Protein 7P70 (pdb70)

CATH classification: 2.30.42.10 (+4 more: 1.10.220.10, 1.10.220.10, 1.10.220.10)

Structure (mmCIF, N/CA/C/O backbone):
data_7P70
#
_entry.id   7P70
#
_cell.length_a   54.800
_cell.length_b   60.580
_cell.length_c   140.640
_cell.angle_alpha   90.000
_cell.angle_beta   90.000
_cell.angle_gamma   90.000
#
_symmetry.space_group_name_H-M   'P 21 21 21'
#
loop_
_entity.id
_entity.type
_entity.pdbx_description
1 polymer 'Protein E6'
2 polymer 'Beta-1-syntrophin,Annexin A2'
3 non-polymer 'CALCIUM ION'
4 non-polymer GLYCEROL
5 water water
#
loop_
_atom_site.group_PDB
_atom_site.id
_atom_site.type_symbol
_atom_site.label_atom_id
_atom_site.label_alt_id
_atom_site.label_comp_id
_atom_site.label_asym_id
_atom_site.label_entity_id
_atom_site.label_seq_id
_atom_site.pdbx_PDB_ins_code
_atom_site.Cartn_x
_atom_site.Cartn_y
_atom_site.Cartn_z
_atom_site.occupancy
_atom_site.B_iso_or_equiv
_atom_site.auth_seq_id
_atom_site.auth_comp_id
_atom_site.auth_asym_id
_atom_site.auth_atom_id
_atom_site.pdbx_PDB_model_num
ATOM 1 N N . THR A 1 7 ? 8.200 -10.507 -12.625 1.00 106.91 143 THR C N 1
ATOM 2 C CA . THR A 1 7 ? 8.385 -10.300 -11.194 1.00 107.17 143 THR C CA 1
ATOM 3 C C . THR A 1 7 ? 7.286 -10.983 -10.381 1.00 103.67 143 THR C C 1
ATOM 4 O O . THR A 1 7 ? 6.151 -10.506 -10.335 1.00 105.27 143 THR C O 1
ATOM 8 N N . ARG A 1 8 ? 7.624 -12.106 -9.747 1.00 94.52 144 ARG C N 1
ATOM 9 C CA . ARG A 1 8 ? 6.732 -12.756 -8.785 1.00 79.65 144 ARG C CA 1
ATOM 10 C C . ARG A 1 8 ? 6.834 -12.132 -7.399 1.00 71.40 144 ARG C C 1
ATOM 11 O O . ARG A 1 8 ? 6.867 -12.838 -6.388 1.00 65.44 144 ARG C O 1
ATOM 13 N N . ARG A 1 9 ? 6.882 -10.804 -7.339 1.00 68.15 145 ARG C N 1
ATOM 14 C CA . ARG A 1 9 ? 7.168 -10.087 -6.104 1.00 60.21 145 ARG C CA 1
ATOM 15 C C . ARG A 1 9 ? 5.960 -10.121 -5.175 1.00 57.83 145 ARG C C 1
ATOM 16 O O . ARG A 1 9 ? 4.877 -9.648 -5.535 1.00 61.59 145 ARG C O 1
ATOM 24 N N . GLU A 1 10 ? 6.153 -10.674 -3.982 1.00 59.74 146 GLU C N 1
ATOM 25 C CA . GLU A 1 10 ? 5.150 -10.676 -2.929 1.00 57.56 146 GLU C CA 1
ATOM 26 C C . GLU A 1 10 ? 5.568 -9.729 -1.814 1.00 52.76 146 GLU C C 1
ATOM 27 O O . GLU A 1 10 ? 6.758 -9.516 -1.569 1.00 57.75 146 GLU C O 1
ATOM 33 N N . THR A 1 11 ? 4.574 -9.166 -1.135 1.00 46.34 147 THR C N 1
ATOM 34 C CA . THR A 1 11 ? 4.810 -8.337 0.039 1.00 42.92 147 THR C CA 1
ATOM 35 C C . THR A 1 11 ? 3.717 -8.626 1.053 1.00 44.99 147 THR C C 1
ATOM 36 O O . THR A 1 11 ? 2.533 -8.649 0.703 1.00 48.46 147 THR C O 1
ATOM 40 N N . GLU A 1 12 ? 4.117 -8.867 2.298 1.00 44.90 148 GLU C N 1
ATOM 41 C CA . GLU A 1 12 ? 3.159 -9.090 3.368 1.00 45.85 148 GLU C CA 1
ATOM 42 C C . GLU A 1 12 ? 2.628 -7.760 3.884 1.00 45.58 148 GLU C C 1
ATOM 43 O O . GLU A 1 12 ? 3.387 -6.807 4.080 1.00 47.06 148 GLU C O 1
ATOM 49 N N . VAL A 1 13 ? 1.316 -7.701 4.098 1.00 49.85 149 VAL C N 1
ATOM 50 C CA . VAL A 1 13 ? 0.662 -6.514 4.639 1.00 53.46 149 VAL C CA 1
ATOM 51 C C . VAL A 1 13 ? -0.440 -6.921 5.612 1.00 63.57 149 VAL C C 1
ATOM 52 O O . VAL A 1 13 ? -1.012 -6.085 6.316 1.00 67.76 149 VAL C O 1
ATOM 57 N N . GLN B 2 8 ? -18.021 -9.344 -9.849 1.00 88.56 109 GLN A N 1
ATOM 58 C CA . GLN B 2 8 ? -18.903 -8.847 -8.798 1.00 89.69 109 GLN A CA 1
ATOM 59 C C . GLN B 2 8 ? -18.124 -8.127 -7.699 1.00 89.15 109 GLN A C 1
ATOM 60 O O . GLN B 2 8 ? -17.541 -8.766 -6.820 1.00 85.44 109 GLN A O 1
ATOM 66 N N . LYS B 2 9 ? -18.119 -6.796 -7.753 1.00 90.97 110 LYS A N 1
ATOM 67 C CA . LYS B 2 9 ? -17.488 -6.008 -6.703 1.00 88.17 110 LYS A CA 1
ATOM 68 C C . LYS B 2 9 ? -18.199 -6.239 -5.375 1.00 89.37 110 LYS A C 1
ATOM 69 O O . LYS B 2 9 ? -19.428 -6.161 -5.292 1.00 94.77 110 LYS A O 1
ATOM 75 N N . ARG B 2 10 ? -17.420 -6.524 -4.334 1.00 83.26 111 ARG A N 1
ATOM 76 C CA . ARG B 2 10 ? -17.965 -6.759 -3.006 1.00 83.40 111 ARG A CA 1
ATOM 77 C C . ARG B 2 10 ? -17.070 -6.092 -1.971 1.00 81.16 111 ARG A C 1
ATOM 78 O O . ARG B 2 10 ? -15.884 -5.852 -2.207 1.00 79.15 111 ARG A O 1
ATOM 86 N N . GLY B 2 11 ? -17.658 -5.791 -0.816 1.00 77.46 112 GLY A N 1
ATOM 87 C CA . GLY B 2 11 ? -16.967 -5.103 0.259 1.00 74.10 112 GLY A CA 1
ATOM 88 C C . GLY B 2 11 ? -16.723 -6.045 1.438 1.00 71.34 112 GLY A C 1
ATOM 89 O O . GLY B 2 11 ? -17.622 -6.778 1.849 1.00 75.27 112 GLY A O 1
ATOM 90 N N . VAL B 2 12 ? -15.499 -6.002 1.952 1.00 63.39 113 VAL A N 1
ATOM 91 C CA . VAL B 2 12 ? -15.085 -6.838 3.073 1.00 59.95 113 VAL A CA 1
ATOM 92 C C . VAL B 2 12 ? -14.419 -5.950 4.114 1.00 58.65 113 VAL A C 1
ATOM 93 O O . VAL B 2 12 ? -13.516 -5.172 3.786 1.00 59.23 113 VAL A O 1
ATOM 97 N N . LYS B 2 13 ? -14.859 -6.069 5.363 1.00 54.80 114 LYS A N 1
ATOM 98 C CA . LYS B 2 13 ? -14.282 -5.322 6.472 1.00 55.62 114 LYS A CA 1
ATOM 99 C C . LYS B 2 13 ? -13.331 -6.234 7.237 1.00 55.16 114 LYS A C 1
ATOM 100 O O . LYS B 2 13 ? -13.734 -7.301 7.712 1.00 55.59 114 LYS A O 1
ATOM 106 N N . VAL B 2 14 ? -12.074 -5.814 7.344 1.00 54.66 115 VAL A N 1
ATOM 107 C CA . VAL B 2 14 ? -11.034 -6.570 8.027 1.00 49.64 115 VAL A CA 1
ATOM 108 C C . VAL B 2 14 ? -10.503 -5.725 9.175 1.00 46.66 115 VAL A C 1
ATOM 109 O O . VAL B 2 14 ? -10.270 -4.522 9.015 1.00 50.03 115 VAL A O 1
ATOM 113 N N . LEU B 2 15 ? -10.320 -6.354 10.333 1.00 48.41 116 LEU A N 1
ATOM 114 C CA . LEU B 2 15 ? -9.762 -5.695 11.509 1.00 44.74 116 LEU A CA 1
ATOM 115 C C . LEU B 2 15 ? -8.308 -6.133 11.657 1.00 45.77 116 LEU A C 1
ATOM 116 O O . LEU B 2 15 ? -8.034 -7.300 11.954 1.00 52.05 116 LEU A O 1
ATOM 121 N N . LYS B 2 16 ? -7.381 -5.200 11.441 1.00 47.97 117 LYS A N 1
ATOM 122 C CA . LYS B 2 16 ? -5.961 -5.513 11.544 1.00 42.51 117 LYS A CA 1
ATOM 123 C C . LYS B 2 16 ? -5.601 -5.985 12.947 1.00 45.08 117 LYS A C 1
ATOM 124 O O . LYS B 2 16 ? -6.128 -5.486 13.946 1.00 42.12 117 LYS A O 1
ATOM 130 N N . GLN B 2 17 ? -4.690 -6.949 13.013 1.00 50.97 118 GLN A N 1
ATOM 131 C CA . GLN B 2 17 ? -4.103 -7.417 14.258 1.00 47.26 118 GLN A CA 1
ATOM 132 C C . GLN B 2 17 ? -2.619 -7.074 14.262 1.00 52.54 118 GLN A C 1
ATOM 133 O O . GLN B 2 17 ? -1.987 -6.987 13.206 1.00 45.91 118 GLN A O 1
ATOM 139 N N . GLU B 2 18 ? -2.061 -6.870 15.458 1.00 52.73 119 GLU A N 1
ATOM 140 C CA . GLU B 2 18 ? -0.676 -6.419 15.535 1.00 55.69 119 GLU A CA 1
ATOM 141 C C . GLU B 2 18 ? 0.309 -7.472 15.045 1.00 60.82 119 GLU A C 1
ATOM 142 O O . GLU B 2 18 ? 1.474 -7.140 14.798 1.00 65.16 119 GLU A O 1
ATOM 148 N N . LEU B 2 19 ? -0.126 -8.718 14.884 1.00 61.28 120 LEU A N 1
ATOM 149 C CA . LEU B 2 19 ? 0.701 -9.779 14.322 1.00 58.54 120 LEU A CA 1
ATOM 150 C C . LEU B 2 19 ? 0.182 -10.092 12.923 1.00 61.37 120 LEU A C 1
ATOM 151 O O . LEU B 2 19 ? -0.864 -10.732 12.771 1.00 64.69 120 LEU A O 1
ATOM 156 N N . GLY B 2 20 ? 0.907 -9.630 11.904 1.00 57.33 121 GLY A N 1
ATOM 157 C CA . GLY B 2 20 ? 0.560 -9.867 10.523 1.00 48.96 121 GLY A CA 1
ATOM 158 C C . GLY B 2 20 ? -0.180 -8.730 9.846 1.00 45.47 121 GLY A C 1
ATOM 159 O O . GLY B 2 20 ? -0.192 -8.670 8.612 1.00 54.50 121 GLY A O 1
ATOM 160 N N . GLY B 2 21 ? -0.792 -7.831 10.613 1.00 48.64 122 GLY A N 1
ATOM 161 C CA . GLY B 2 21 ? -1.574 -6.756 10.032 1.00 46.91 122 GLY A CA 1
ATOM 162 C C . GLY B 2 21 ? -2.868 -7.256 9.421 1.00 45.53 122 GLY A C 1
ATOM 163 O O . GLY B 2 21 ? -3.746 -7.754 10.132 1.00 47.32 122 GLY A O 1
ATOM 164 N N . LEU B 2 22 ? -3.000 -7.127 8.099 1.00 38.95 123 LEU A N 1
ATOM 165 C CA . LEU B 2 22 ? -4.138 -7.720 7.409 1.00 45.07 123 LEU A CA 1
ATOM 166 C C . LEU B 2 22 ? -4.033 -9.236 7.328 1.00 49.50 123 LEU A C 1
ATOM 167 O O . LEU B 2 22 ? -5.048 -9.905 7.103 1.00 43.13 123 LEU A O 1
ATOM 172 N N . GLY B 2 23 ? -2.837 -9.790 7.505 1.00 51.71 124 GLY A N 1
ATOM 173 C CA . GLY B 2 23 ? -2.655 -11.222 7.383 1.00 48.73 124 GLY A CA 1
ATOM 174 C C . GLY B 2 23 ? -2.687 -11.729 5.960 1.00 50.70 124 GLY A C 1
ATOM 175 O O . GLY B 2 23 ? -3.055 -12.885 5.729 1.00 54.00 124 GLY A O 1
ATOM 176 N N . ILE B 2 24 ? -2.316 -10.891 4.992 1.00 45.36 125 ILE A N 1
ATOM 177 C CA . ILE B 2 24 ? -2.300 -11.275 3.589 1.00 51.15 125 ILE A CA 1
ATOM 178 C C . ILE B 2 24 ? -0.941 -10.937 2.991 1.00 49.35 125 ILE A C 1
ATOM 179 O O . ILE B 2 24 ? -0.128 -10.230 3.586 1.00 51.29 125 ILE A O 1
ATOM 184 N N . SER B 2 25 ? -0.710 -11.467 1.796 1.00 46.99 126 SER A N 1
ATOM 185 C CA . SER B 2 25 ? 0.351 -11.022 0.910 1.00 53.03 126 SER A CA 1
ATOM 186 C C . SER B 2 25 ? -0.281 -10.618 -0.413 1.00 52.05 126 SER A C 1
ATOM 187 O O . SER B 2 25 ? -1.325 -11.148 -0.798 1.00 47.73 126 SER A O 1
ATOM 190 N N . ILE B 2 26 ? 0.347 -9.674 -1.109 1.00 47.23 127 ILE A N 1
ATOM 191 C CA . ILE B 2 26 ? -0.178 -9.172 -2.372 1.00 52.72 127 ILE A CA 1
ATOM 192 C C . ILE B 2 26 ? 0.864 -9.350 -3.467 1.00 51.86 127 ILE A C 1
ATOM 193 O O . ILE B 2 26 ? 2.071 -9.390 -3.206 1.00 57.06 127 ILE A O 1
ATOM 198 N N . LYS B 2 27 ? 0.383 -9.446 -4.708 1.00 56.40 128 LYS A N 1
ATOM 199 C CA . LYS B 2 27 ? 1.246 -9.525 -5.877 1.00 62.62 128 LYS A CA 1
ATOM 200 C C . LYS B 2 27 ? 0.887 -8.437 -6.871 1.00 66.89 128 LYS A C 1
ATOM 201 O O . LYS B 2 27 ? -0.219 -7.898 -6.871 1.00 64.40 128 LYS A O 1
ATOM 207 N N . GLY B 2 28 ? 1.860 -8.110 -7.710 1.00 66.42 129 GLY A N 1
ATOM 208 C CA . GLY B 2 28 ? 1.597 -7.301 -8.885 1.00 65.41 129 GLY A CA 1
ATOM 209 C C . GLY B 2 28 ? 1.832 -5.806 -8.780 1.00 67.98 129 GLY A C 1
ATOM 210 O O . GLY B 2 28 ? 2.763 -5.357 -8.118 1.00 71.84 129 GLY A O 1
ATOM 211 N N . GLY B 2 29 ? 0.988 -5.043 -9.455 1.00 67.64 130 GLY A N 1
ATOM 212 C CA . GLY B 2 29 ? 1.083 -3.615 -9.683 1.00 69.53 130 GLY A CA 1
ATOM 213 C C . GLY B 2 29 ? 1.090 -3.298 -11.170 1.00 75.48 130 GLY A C 1
ATOM 214 O O . GLY B 2 29 ? 1.194 -4.176 -12.030 1.00 79.03 130 GLY A O 1
ATOM 215 N N . LYS B 2 30 ? 0.980 -2.003 -11.477 1.00 80.00 131 LYS A N 1
ATOM 216 C CA . LYS B 2 30 ? 0.956 -1.617 -12.881 1.00 84.99 131 LYS A CA 1
ATOM 217 C C . LYS B 2 30 ? 2.306 -1.851 -13.547 1.00 83.23 131 LYS A C 1
ATOM 218 O O . LYS B 2 30 ? 2.359 -2.087 -14.759 1.00 83.59 131 LYS A O 1
ATOM 224 N N . GLU B 2 31 ? 3.403 -1.806 -12.783 1.00 80.83 132 GLU A N 1
ATOM 225 C CA . GLU B 2 31 ? 4.713 -2.089 -13.359 1.00 87.61 132 GLU A CA 1
ATOM 226 C C . GLU B 2 31 ? 4.883 -3.560 -13.710 1.00 86.03 132 GLU A C 1
ATOM 227 O O . GLU B 2 31 ? 5.831 -3.906 -14.422 1.00 82.72 132 GLU A O 1
ATOM 233 N N . ASN B 2 32 ? 4.001 -4.426 -13.217 1.00 89.71 133 ASN A N 1
ATOM 234 C CA . ASN B 2 32 ? 3.921 -5.813 -13.652 1.00 91.39 133 ASN A CA 1
ATOM 235 C C . ASN B 2 32 ? 2.723 -6.049 -14.560 1.00 92.67 133 ASN A C 1
ATOM 236 O O . ASN B 2 32 ? 2.391 -7.205 -14.847 1.00 90.99 133 ASN A O 1
ATOM 241 N N . LYS B 2 33 ? 2.068 -4.976 -15.011 1.00 93.94 134 LYS A N 1
ATOM 242 C CA . LYS B 2 33 ? 0.881 -5.054 -15.865 1.00 89.79 134 LYS A CA 1
ATOM 243 C C . LYS B 2 33 ? -0.166 -5.996 -15.272 1.00 87.19 134 LYS A C 1
ATOM 244 O O . LYS B 2 33 ? -0.783 -6.802 -15.972 1.00 83.61 134 LYS A O 1
ATOM 250 N N A MET B 2 34 ? -0.369 -5.885 -13.966 0.45 82.49 135 MET A N 1
ATOM 251 N N B MET B 2 34 ? -0.370 -5.884 -13.967 0.55 82.17 135 MET A N 1
ATOM 252 C CA A MET B 2 34 ? -1.305 -6.701 -13.212 0.45 82.02 135 MET A CA 1
ATOM 253 C CA B MET B 2 34 ? -1.305 -6.698 -13.209 0.55 82.07 135 MET A CA 1
ATOM 254 C C A MET B 2 34 ? -2.097 -5.824 -12.255 0.45 75.63 135 MET A C 1
ATOM 255 C C B MET B 2 34 ? -2.099 -5.820 -12.257 0.55 75.74 135 MET A C 1
ATOM 256 O O A MET B 2 34 ? -1.633 -4.749 -11.855 0.45 69.49 135 MET A O 1
ATOM 257 O O B MET B 2 34 ? -1.638 -4.745 -11.857 0.55 68.35 135 MET A O 1
ATOM 266 N N . PRO B 2 35 ? -3.293 -6.250 -11.868 1.00 76.77 136 PRO A N 1
ATOM 267 C CA . PRO B 2 35 ? -4.032 -5.551 -10.811 1.00 77.43 136 PRO A CA 1
ATOM 268 C C . PRO B 2 35 ? -3.571 -6.038 -9.441 1.00 81.43 136 PRO A C 1
ATOM 269 O O . PRO B 2 35 ? -2.999 -7.116 -9.311 1.00 99.19 136 PRO A O 1
ATOM 273 N N . ILE B 2 36 ? -3.784 -5.215 -8.412 1.00 69.13 137 ILE A N 1
ATOM 274 C CA . ILE B 2 36 ? -3.286 -5.591 -7.088 1.00 59.78 137 ILE A CA 1
ATOM 275 C C . ILE B 2 36 ? -4.035 -6.834 -6.619 1.00 60.53 137 ILE A C 1
ATOM 276 O O . ILE B 2 36 ? -5.260 -6.813 -6.452 1.00 70.14 137 ILE A O 1
ATOM 281 N N . LEU B 2 37 ? -3.303 -7.928 -6.416 1.00 54.33 138 LEU A N 1
ATOM 282 C CA . LEU B 2 37 ? -3.902 -9.244 -6.234 1.00 54.73 138 LEU A CA 1
ATOM 283 C C . LEU B 2 37 ? -3.464 -9.867 -4.919 1.00 56.70 138 LEU A C 1
ATOM 284 O O . LEU B 2 37 ? -2.272 -9.873 -4.595 1.00 56.15 138 LEU A O 1
ATOM 289 N N . ILE B 2 38 ? -4.430 -10.414 -4.182 1.00 54.60 139 ILE A N 1
ATOM 290 C CA . ILE B 2 38 ? -4.135 -11.165 -2.966 1.00 58.90 139 ILE A CA 1
ATOM 291 C C . ILE B 2 38 ? -3.474 -12.482 -3.350 1.00 62.01 139 ILE A C 1
ATOM 292 O O . ILE B 2 38 ? -4.072 -13.316 -4.041 1.00 66.16 139 ILE A O 1
ATOM 297 N N . SER B 2 39 ? -2.237 -12.681 -2.898 1.00 62.03 140 SER A N 1
ATOM 298 C CA . SER B 2 39 ? -1.493 -13.897 -3.204 1.00 57.88 140 SER A CA 1
ATOM 299 C C . SER B 2 39 ? -1.583 -14.944 -2.104 1.00 59.86 140 SER A C 1
ATOM 300 O O . SER B 2 39 ? -1.678 -16.137 -2.401 1.00 71.41 140 SER A O 1
ATOM 303 N N . LYS B 2 40 ? -1.543 -14.532 -0.840 1.00 61.05 141 LYS A N 1
ATOM 304 C CA . LYS B 2 40 ? -1.640 -15.455 0.279 1.00 61.34 141 LYS A CA 1
ATOM 305 C C . LYS B 2 40 ? -2.610 -14.908 1.314 1.00 63.88 141 LYS A C 1
ATOM 306 O O . LYS B 2 40 ? -2.790 -13.694 1.443 1.00 57.97 141 LYS A O 1
ATOM 312 N N . ILE B 2 41 ? -3.243 -15.824 2.042 1.00 66.22 142 ILE A N 1
ATOM 313 C CA . ILE B 2 41 ? -4.103 -15.499 3.175 1.00 59.40 142 ILE A CA 1
ATOM 314 C C . ILE B 2 41 ? -3.639 -16.393 4.317 1.00 62.44 142 ILE A C 1
ATOM 315 O O . ILE B 2 41 ? -3.929 -17.594 4.332 1.00 62.25 142 ILE A O 1
ATOM 320 N N . PHE B 2 42 ? -2.914 -15.816 5.271 1.00 66.17 143 PHE A N 1
ATOM 321 C CA . PHE B 2 42 ? -2.279 -16.607 6.316 1.00 73.37 143 PHE A CA 1
ATOM 322 C C . PHE B 2 42 ? -3.321 -17.214 7.248 1.00 80.87 143 PHE A C 1
ATOM 323 O O . PHE B 2 42 ? -4.244 -16.528 7.700 1.00 78.76 143 PHE A O 1
ATOM 331 N N . LYS B 2 43 ? -3.162 -18.505 7.536 1.00 83.33 144 LYS A N 1
ATOM 332 C CA . LYS B 2 43 ? -4.100 -19.211 8.398 1.00 84.08 144 LYS A CA 1
ATOM 333 C C . LYS B 2 43 ? -4.061 -18.648 9.813 1.00 84.53 144 LYS A C 1
ATOM 334 O O . LYS B 2 43 ? -2.998 -18.566 10.436 1.00 101.34 144 LYS A O 1
ATOM 340 N N . GLY B 2 44 ? -5.229 -18.259 10.317 1.00 76.05 145 GLY A N 1
ATOM 341 C CA . GLY B 2 44 ? -5.360 -17.782 11.677 1.00 71.83 145 GLY A CA 1
ATOM 342 C C . GLY B 2 44 ? -5.130 -16.303 11.881 1.00 72.03 145 GLY A C 1
ATOM 343 O O . GLY B 2 44 ? -5.037 -15.864 13.034 1.00 71.56 145 GLY A O 1
ATOM 344 N N . LEU B 2 45 ? -5.037 -15.519 10.813 1.00 67.38 146 LEU A N 1
ATOM 345 C CA . LEU B 2 45 ? -4.799 -14.090 10.923 1.00 66.47 146 LEU A CA 1
ATOM 346 C C . LEU B 2 45 ? -6.070 -13.317 10.570 1.00 69.47 146 LEU A C 1
ATOM 347 O O . LEU B 2 45 ? -7.155 -13.895 10.431 1.00 73.20 146 LEU A O 1
ATOM 352 N N . ALA B 2 46 ? -5.926 -11.998 10.418 1.00 61.24 147 ALA A N 1
ATOM 353 C CA . ALA B 2 46 ? -7.085 -11.113 10.333 1.00 62.58 147 ALA A CA 1
ATOM 354 C C . ALA B 2 46 ? -7.974 -11.461 9.144 1.00 62.94 147 ALA A C 1
ATOM 355 O O . ALA B 2 46 ? -9.172 -11.719 9.303 1.00 63.08 147 ALA A O 1
ATOM 357 N N . ALA B 2 47 ? -7.404 -11.467 7.937 1.00 57.55 148 ALA A N 1
ATOM 358 C CA . ALA B 2 47 ? -8.218 -11.704 6.749 1.00 60.95 148 ALA A CA 1
ATOM 359 C C . ALA B 2 47 ? -8.761 -13.126 6.704 1.00 66.14 148 ALA A C 1
ATOM 360 O O . ALA B 2 47 ? -9.802 -13.368 6.084 1.00 62.28 148 ALA A O 1
ATOM 362 N N . ASP B 2 48 ? -8.072 -14.074 7.343 1.00 73.81 149 ASP A N 1
ATOM 363 C CA . ASP B 2 48 ? -8.572 -15.444 7.381 1.00 71.68 149 ASP A CA 1
ATOM 364 C C . ASP B 2 48 ? -9.871 -15.531 8.172 1.00 74.58 149 ASP A C 1
ATOM 365 O O . ASP B 2 48 ? -10.820 -16.203 7.752 1.00 79.63 149 ASP A O 1
ATOM 370 N N . GLN B 2 49 ? -9.937 -14.841 9.313 1.00 68.48 150 GLN A N 1
ATOM 371 C CA . GLN B 2 49 ? -11.106 -14.938 10.178 1.00 74.53 150 GLN A CA 1
ATOM 372 C C . GLN B 2 49 ? -12.344 -14.291 9.570 1.00 73.31 150 GLN A C 1
ATOM 373 O O . GLN B 2 49 ? -13.458 -14.586 10.014 1.00 84.14 150 GLN A O 1
ATOM 379 N N . THR B 2 50 ? -12.182 -13.423 8.569 1.00 64.89 151 THR A N 1
ATOM 380 C CA . THR B 2 50 ? -13.353 -12.864 7.904 1.00 67.53 151 THR A CA 1
ATOM 381 C C . THR B 2 50 ? -14.063 -13.911 7.060 1.00 75.14 151 THR A C 1
ATOM 382 O O . THR B 2 50 ? -15.289 -13.854 6.908 1.00 76.22 151 THR A O 1
ATOM 386 N N . GLN B 2 51 ? -13.312 -14.865 6.506 1.00 80.25 152 GLN A N 1
ATOM 387 C CA . GLN B 2 51 ? -13.851 -15.898 5.622 1.00 84.33 152 GLN A CA 1
ATOM 388 C C . GLN B 2 51 ? -14.579 -15.289 4.426 1.00 86.98 152 GLN A C 1
ATOM 389 O O . GLN B 2 51 ? -15.496 -15.895 3.868 1.00 95.14 152 GLN A O 1
ATOM 395 N N . ALA B 2 52 ? -14.171 -14.084 4.025 1.00 79.95 153 ALA A N 1
ATOM 396 C CA . ALA B 2 52 ? -14.806 -13.371 2.928 1.00 78.46 153 ALA A CA 1
ATOM 397 C C . ALA B 2 52 ? -13.867 -13.063 1.773 1.00 68.66 153 ALA A C 1
ATOM 398 O O . ALA B 2 52 ? -14.337 -12.614 0.722 1.00 74.67 153 ALA A O 1
ATOM 400 N N . LEU B 2 53 ? -12.569 -13.285 1.932 1.00 64.26 154 LEU A N 1
ATOM 401 C CA . LEU B 2 53 ? -11.585 -12.995 0.903 1.00 66.22 154 LEU A CA 1
ATOM 402 C C . LEU B 2 53 ? -10.980 -14.296 0.397 1.00 75.21 154 LEU A C 1
ATOM 403 O O . LEU B 2 53 ? -10.779 -15.240 1.167 1.00 78.71 154 LEU A O 1
ATOM 408 N N . TYR B 2 54 ? -10.700 -14.343 -0.901 1.00 77.72 155 TYR A N 1
ATOM 409 C CA . TYR B 2 54 ? -10.112 -15.515 -1.526 1.00 87.37 155 TYR A CA 1
ATOM 410 C C . TYR B 2 54 ? -8.852 -15.109 -2.275 1.00 83.28 155 TYR A C 1
ATOM 411 O O . TYR B 2 54 ? -8.760 -14.001 -2.811 1.00 82.33 155 TYR A O 1
ATOM 420 N N . VAL B 2 55 ? -7.874 -16.017 -2.294 1.00 74.44 156 VAL A N 1
ATOM 421 C CA . VAL B 2 55 ? -6.679 -15.801 -3.098 1.00 70.53 156 VAL A CA 1
ATOM 422 C C . VAL B 2 55 ? -7.082 -15.608 -4.552 1.00 73.47 156 VAL A C 1
ATOM 423 O O . VAL B 2 55 ? -7.918 -16.344 -5.091 1.00 83.00 156 VAL A O 1
ATOM 427 N N . GLY B 2 56 ? -6.487 -14.609 -5.196 1.00 66.71 157 GLY A N 1
ATOM 428 C CA . GLY B 2 56 ? -6.887 -14.213 -6.526 1.00 70.01 157 GLY A CA 1
ATOM 429 C C . GLY B 2 56 ? -7.823 -13.028 -6.567 1.00 73.69 157 GLY A C 1
ATOM 430 O O . GLY B 2 56 ? -8.228 -12.617 -7.663 1.00 73.84 157 GLY A O 1
ATOM 431 N N . ASP B 2 57 ? -8.185 -12.474 -5.412 1.00 65.48 158 ASP A N 1
ATOM 432 C CA . ASP B 2 57 ? -9.000 -11.269 -5.376 1.00 67.12 158 ASP A CA 1
ATOM 433 C C . ASP B 2 57 ? -8.173 -10.056 -5.773 1.00 68.35 158 ASP A C 1
ATOM 434 O O . ASP B 2 57 ? -7.004 -9.929 -5.402 1.00 68.97 158 ASP A O 1
ATOM 439 N N . ALA B 2 58 ? -8.794 -9.157 -6.523 1.00 69.00 159 ALA A N 1
ATOM 440 C CA . ALA B 2 58 ? -8.181 -7.893 -6.897 1.00 63.68 159 ALA A CA 1
ATOM 441 C C . ALA B 2 58 ? -8.663 -6.819 -5.930 1.00 60.16 159 ALA A C 1
ATOM 442 O O . ALA B 2 58 ? -9.872 -6.599 -5.795 1.00 62.82 159 ALA A O 1
ATOM 444 N N . ILE B 2 59 ? -7.726 -6.165 -5.250 1.00 48.48 160 ILE A N 1
ATOM 445 C CA . ILE B 2 59 ? -8.069 -5.088 -4.328 1.00 51.90 160 ILE A CA 1
ATOM 446 C C . ILE B 2 59 ? -8.199 -3.804 -5.142 1.00 54.57 160 ILE A C 1
ATOM 447 O O . ILE B 2 59 ? -7.219 -3.310 -5.702 1.00 59.78 160 ILE A O 1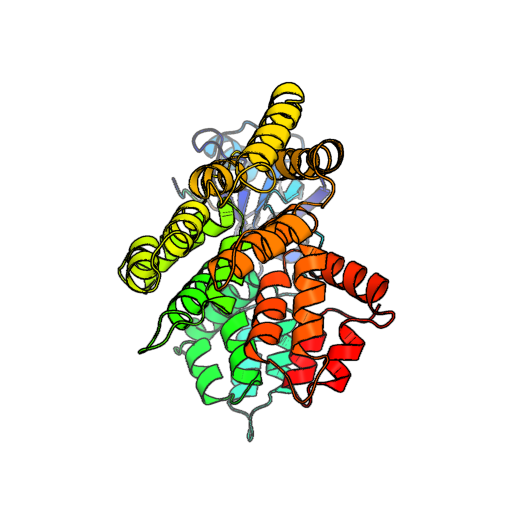
ATOM 452 N N . LEU B 2 60 ? -9.412 -3.264 -5.211 1.00 54.26 161 LEU A N 1
ATOM 453 C CA . LEU B 2 60 ? -9.665 -2.068 -6.003 1.00 51.67 161 LEU A CA 1
ATOM 454 C C . LEU B 2 60 ? -9.542 -0.786 -5.192 1.00 63.44 161 LEU A C 1
ATOM 455 O O . LEU B 2 60 ? -9.165 0.252 -5.748 1.00 56.36 161 LEU A O 1
ATOM 460 N N . SER B 2 61 ? -9.845 -0.832 -3.895 1.00 58.00 162 SER A N 1
ATOM 461 C CA . SER B 2 61 ? -9.738 0.346 -3.048 1.00 62.39 162 SER A CA 1
ATOM 462 C C . SER B 2 61 ? -9.545 -0.083 -1.600 1.00 62.52 162 SER A C 1
ATOM 463 O O . SER B 2 61 ? -9.905 -1.195 -1.203 1.00 63.11 162 SER A O 1
ATOM 466 N N . VAL B 2 62 ? -8.960 0.819 -0.816 1.00 61.15 163 VAL A N 1
ATOM 467 C CA . VAL B 2 62 ? -8.727 0.617 0.611 1.00 55.35 163 VAL A CA 1
ATOM 468 C C . VAL B 2 62 ? -9.194 1.878 1.321 1.00 59.09 163 VAL A C 1
ATOM 469 O O . VAL B 2 62 ? -8.532 2.921 1.238 1.00 66.48 163 VAL A O 1
ATOM 473 N N . ASN B 2 63 ? -10.327 1.787 2.018 1.00 60.67 164 ASN A N 1
ATOM 474 C CA . ASN B 2 63 ? -10.919 2.932 2.710 1.00 60.04 164 ASN A CA 1
ATOM 475 C C . ASN B 2 63 ? -11.074 4.124 1.765 1.00 61.86 164 ASN A C 1
ATOM 476 O O . ASN B 2 63 ? -10.780 5.269 2.117 1.00 62.17 164 ASN A O 1
ATOM 481 N N . GLY B 2 64 ? -11.529 3.846 0.540 1.00 61.82 165 GLY A N 1
ATOM 482 C CA . GLY B 2 64 ? -11.776 4.870 -0.452 1.00 64.00 165 GLY A CA 1
ATOM 483 C C . GLY B 2 64 ? -10.609 5.181 -1.370 1.00 67.17 165 GLY A C 1
ATOM 484 O O . GLY B 2 64 ? -10.812 5.813 -2.413 1.00 73.13 165 GLY A O 1
ATOM 485 N N . ALA B 2 65 ? -9.397 4.758 -1.015 1.00 65.15 166 ALA A N 1
ATOM 486 C CA . ALA B 2 65 ? -8.209 5.034 -1.818 1.00 66.11 166 ALA A CA 1
ATOM 487 C C . ALA B 2 65 ? -8.151 4.045 -2.977 1.00 70.78 166 ALA A C 1
ATOM 488 O O . ALA B 2 65 ? -7.928 2.849 -2.768 1.00 65.88 166 ALA A O 1
ATOM 490 N N . ASP B 2 66 ? -8.336 4.545 -4.196 1.00 71.80 167 ASP A N 1
ATOM 491 C CA . ASP B 2 66 ? -8.389 3.682 -5.370 1.00 70.29 167 ASP A CA 1
ATOM 492 C C . ASP B 2 66 ? -7.031 3.040 -5.639 1.00 62.47 167 ASP A C 1
ATOM 493 O O . ASP B 2 66 ? -5.987 3.693 -5.554 1.00 60.54 167 ASP A O 1
ATOM 498 N N . LEU B 2 67 ? -7.050 1.744 -5.966 1.00 57.11 168 LEU A N 1
ATOM 499 C CA . LEU B 2 67 ? -5.832 0.991 -6.247 1.00 57.45 168 LEU A CA 1
ATOM 500 C C . LEU B 2 67 ? -5.820 0.368 -7.639 1.00 63.97 168 LEU A C 1
ATOM 501 O O . LEU B 2 67 ? -4.949 -0.465 -7.921 1.00 64.25 168 LEU A O 1
ATOM 506 N N . ARG B 2 68 ? -6.753 0.748 -8.517 1.00 64.69 169 ARG A N 1
ATOM 507 C CA . ARG B 2 68 ? -6.873 0.075 -9.809 1.00 70.89 169 ARG A CA 1
ATOM 508 C C . ARG B 2 68 ? -5.643 0.302 -10.680 1.00 75.09 169 ARG A C 1
ATOM 509 O O . ARG B 2 68 ? -5.214 -0.603 -11.406 1.00 80.85 169 ARG A O 1
ATOM 517 N N . ASP B 2 69 ? -5.064 1.500 -10.629 1.00 74.53 170 ASP A N 1
ATOM 518 C CA . ASP B 2 69 ? -3.856 1.821 -11.378 1.00 82.25 170 ASP A CA 1
ATOM 519 C C . ASP B 2 69 ? -2.675 2.090 -10.452 1.00 77.30 170 ASP A C 1
ATOM 520 O O . ASP B 2 69 ? -1.805 2.907 -10.762 1.00 79.97 170 ASP A O 1
ATOM 525 N N . ALA B 2 70 ? -2.635 1.409 -9.311 1.00 67.14 171 ALA A N 1
ATOM 526 C CA . ALA B 2 70 ? -1.560 1.583 -8.349 1.00 58.80 171 ALA A CA 1
ATOM 527 C C . ALA B 2 70 ? -0.432 0.601 -8.633 1.00 61.03 171 ALA A C 1
ATOM 528 O O . ALA B 2 70 ? -0.668 -0.531 -9.064 1.00 58.16 171 ALA A O 1
ATOM 530 N N . THR B 2 71 ? 0.797 1.049 -8.397 1.00 58.15 172 THR A N 1
ATOM 531 C CA . THR B 2 71 ? 1.941 0.156 -8.454 1.00 61.60 172 THR A CA 1
ATOM 532 C C . THR B 2 71 ? 1.948 -0.749 -7.224 1.00 60.07 172 THR A C 1
ATOM 533 O O . THR B 2 71 ? 1.085 -0.661 -6.343 1.00 47.04 172 THR A O 1
ATOM 537 N N . HIS B 2 72 ? 2.944 -1.634 -7.161 1.00 49.96 173 HIS A N 1
ATOM 538 C CA . HIS B 2 72 ? 3.085 -2.490 -5.989 1.00 57.69 173 HIS A CA 1
ATOM 539 C C . HIS B 2 72 ? 3.345 -1.659 -4.739 1.00 50.90 173 HIS A C 1
ATOM 540 O O . HIS B 2 72 ? 2.640 -1.794 -3.733 1.00 49.02 173 HIS A O 1
ATOM 547 N N . ASP B 2 73 ? 4.349 -0.780 -4.793 1.00 48.14 174 ASP A N 1
ATOM 548 C CA . ASP B 2 73 ? 4.695 0.021 -3.623 1.00 50.55 174 ASP A CA 1
ATOM 549 C C . ASP B 2 73 ? 3.552 0.941 -3.224 1.00 49.22 174 ASP A C 1
ATOM 550 O O . ASP B 2 73 ? 3.304 1.148 -2.032 1.00 43.62 174 ASP A O 1
ATOM 555 N N . GLU B 2 74 ? 2.847 1.506 -4.205 1.00 53.05 175 GLU A N 1
ATOM 556 C CA . GLU B 2 74 ? 1.716 2.371 -3.888 1.00 50.20 175 GLU A CA 1
ATOM 557 C C . GLU B 2 74 ? 0.645 1.613 -3.114 1.00 46.76 175 GLU A C 1
ATOM 558 O O . GLU B 2 74 ? 0.066 2.145 -2.159 1.00 42.67 175 GLU A O 1
ATOM 564 N N . ALA B 2 75 ? 0.374 0.365 -3.505 1.00 43.56 176 ALA A N 1
ATOM 565 C CA . ALA B 2 75 ? -0.622 -0.427 -2.792 1.00 47.19 176 ALA A CA 1
ATOM 566 C C . ALA B 2 75 ? -0.123 -0.830 -1.410 1.00 46.94 176 ALA A C 1
ATOM 567 O O . ALA B 2 75 ? -0.885 -0.794 -0.436 1.00 44.47 176 ALA A O 1
ATOM 569 N N . VAL B 2 76 ? 1.150 -1.225 -1.307 1.00 39.54 177 VAL A N 1
ATOM 570 C CA . VAL B 2 76 ? 1.717 -1.596 -0.011 1.00 38.27 177 VAL A CA 1
ATOM 571 C C . VAL B 2 76 ? 1.575 -0.446 0.977 1.00 40.47 177 VAL A C 1
ATOM 572 O O . VAL B 2 76 ? 1.087 -0.624 2.100 1.00 40.55 177 VAL A O 1
ATOM 576 N N . GLN B 2 77 ? 1.991 0.754 0.568 1.00 44.16 178 GLN A N 1
ATOM 577 C CA . GLN B 2 77 ? 1.893 1.908 1.455 1.00 46.90 178 GLN A CA 1
ATOM 578 C C . GLN B 2 77 ? 0.446 2.201 1.827 1.00 45.91 178 GLN A C 1
ATOM 579 O O . GLN B 2 77 ? 0.152 2.537 2.981 1.00 45.49 178 GLN A O 1
ATOM 585 N N . ALA B 2 78 ? -0.474 2.070 0.868 1.00 38.45 179 ALA A N 1
ATOM 586 C CA . ALA B 2 78 ? -1.883 2.306 1.166 1.00 37.09 179 ALA A CA 1
ATOM 587 C C . ALA B 2 78 ? -2.430 1.250 2.118 1.00 37.02 179 ALA A C 1
ATOM 588 O O . ALA B 2 78 ? -3.223 1.562 3.013 1.00 37.58 179 ALA A O 1
ATOM 590 N N . LEU B 2 79 ? -2.009 -0.003 1.947 1.00 37.72 180 LEU A N 1
ATOM 591 C CA . LEU B 2 79 ? -2.482 -1.082 2.806 1.00 43.30 180 LEU A CA 1
ATOM 592 C C . LEU B 2 79 ? -1.851 -1.036 4.192 1.00 44.14 180 LEU A C 1
ATOM 593 O O . LEU B 2 79 ? -2.499 -1.415 5.174 1.00 43.36 180 LEU A O 1
ATOM 598 N N . LYS B 2 80 ? -0.602 -0.578 4.296 1.00 44.77 181 LYS A N 1
ATOM 599 C CA . LYS B 2 80 ? 0.054 -0.509 5.598 1.00 36.91 181 LYS A CA 1
ATOM 600 C C . LYS B 2 80 ? -0.415 0.684 6.418 1.00 33.61 181 LYS A C 1
ATOM 601 O O . LYS B 2 80 ? -0.459 0.599 7.650 1.00 41.92 181 LYS A O 1
ATOM 607 N N . ARG B 2 81 ? -0.796 1.778 5.657 1.00 36.14 182 ARG A N 1
ATOM 608 C CA . ARG B 2 81 ? -1.197 3.025 6.347 1.00 43.38 182 ARG A CA 1
ATOM 609 C C . ARG B 2 81 ? -2.585 2.875 6.970 1.00 40.38 182 ARG A C 1
ATOM 610 O O . ARG B 2 81 ? -2.783 3.427 8.056 1.00 44.22 182 ARG A O 1
ATOM 618 N N . ALA B 2 82 ? -3.462 2.109 6.402 1.00 60.18 183 ALA A N 1
ATOM 619 C CA . ALA B 2 82 ? -4.859 2.046 6.813 1.00 57.73 183 ALA A CA 1
ATOM 620 C C . ALA B 2 82 ? -4.978 1.628 8.273 1.00 61.36 183 ALA A C 1
ATOM 621 O O . ALA B 2 82 ? -4.260 0.741 8.744 1.00 68.81 183 ALA A O 1
ATOM 623 N N . GLY B 2 83 ? -5.895 2.277 8.988 1.00 57.30 184 GLY A N 1
ATOM 624 C CA . GLY B 2 83 ? -6.086 2.045 10.408 1.00 58.15 184 GLY A CA 1
ATOM 625 C C . GLY B 2 83 ? -6.563 0.647 10.750 1.00 60.91 184 GLY A C 1
ATOM 626 O O . GLY B 2 83 ? -6.583 -0.242 9.894 1.00 63.34 184 GLY A O 1
ATOM 627 N N . LYS B 2 84 ? -6.954 0.446 12.010 1.00 58.95 185 LYS A N 1
ATOM 628 C CA . LYS B 2 84 ? -7.363 -0.876 12.476 1.00 63.19 185 LYS A CA 1
ATOM 629 C C . LYS B 2 84 ? -8.464 -1.456 11.596 1.00 55.39 185 LYS A C 1
ATOM 630 O O . LYS B 2 84 ? -8.307 -2.530 11.006 1.00 58.38 185 LYS A O 1
ATOM 636 N N . GLU B 2 85 ? -9.587 -0.750 11.494 1.00 60.25 186 GLU A N 1
ATOM 637 C CA . GLU B 2 85 ? -10.685 -1.182 10.640 1.00 57.20 186 GLU A CA 1
ATOM 638 C C . GLU B 2 85 ? -10.385 -0.811 9.194 1.00 54.07 186 GLU A C 1
ATOM 639 O O . GLU B 2 85 ? -10.074 0.344 8.890 1.00 58.00 186 GLU A O 1
ATOM 645 N N . VAL B 2 86 ? -10.472 -1.795 8.306 1.00 53.71 187 VAL A N 1
ATOM 646 C CA . VAL B 2 86 ? -10.142 -1.621 6.899 1.00 56.32 187 VAL A CA 1
ATOM 647 C C . VAL B 2 86 ? -11.296 -2.153 6.065 1.00 58.13 187 VAL A C 1
ATOM 648 O O . VAL B 2 86 ? -11.742 -3.288 6.266 1.00 58.41 187 VAL A O 1
ATOM 652 N N . LEU B 2 87 ? -11.779 -1.335 5.134 1.00 51.71 188 LEU A N 1
ATOM 653 C CA . LEU B 2 87 ? -12.804 -1.746 4.185 1.00 52.01 188 LEU A CA 1
ATOM 654 C C . LEU B 2 87 ? -12.144 -1.970 2.830 1.00 53.23 188 LEU A C 1
ATOM 655 O O . LEU B 2 87 ? -11.634 -1.023 2.220 1.00 59.97 188 LEU A O 1
ATOM 660 N N . LEU B 2 88 ? -12.147 -3.217 2.371 1.00 51.50 189 LEU A N 1
ATOM 661 C CA . LEU B 2 88 ? -11.602 -3.579 1.071 1.00 60.75 189 LEU A CA 1
ATOM 662 C C . LEU B 2 88 ? -12.735 -3.763 0.073 1.00 65.10 189 LEU A C 1
ATOM 663 O O . LEU B 2 88 ? -13.709 -4.465 0.359 1.00 64.53 189 LEU A O 1
ATOM 668 N N . GLU B 2 89 ? -12.606 -3.133 -1.091 1.00 74.56 190 GLU A N 1
ATOM 669 C CA . GLU B 2 89 ? -13.458 -3.422 -2.239 1.00 76.11 190 GLU A CA 1
ATOM 670 C C . GLU B 2 89 ? -12.691 -4.376 -3.148 1.00 70.65 190 GLU A C 1
ATOM 671 O O . GLU B 2 89 ? -11.715 -3.980 -3.793 1.00 72.16 190 GLU A O 1
ATOM 677 N N . VAL B 2 90 ? -13.123 -5.613 -3.175 1.00 68.42 191 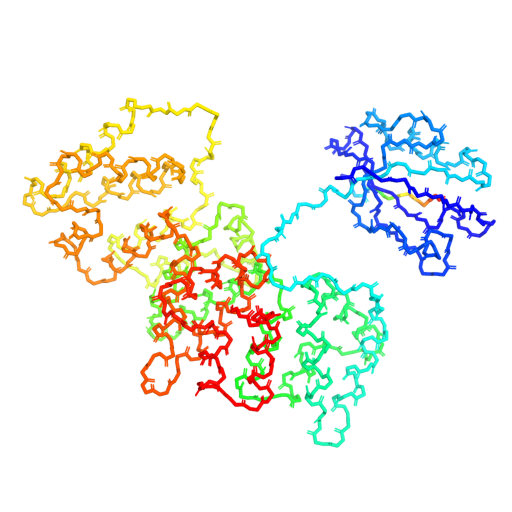VAL A N 1
ATOM 678 C CA . VAL B 2 90 ? -12.389 -6.656 -3.938 1.00 67.22 191 VAL A CA 1
ATOM 679 C C . VAL B 2 90 ? -13.249 -7.181 -5.092 1.00 78.74 191 VAL A C 1
ATOM 680 O O . VAL B 2 90 ? -14.469 -6.952 -5.066 1.00 79.01 191 VAL A O 1
ATOM 684 N N . LYS B 2 91 ? -12.635 -7.856 -6.051 1.00 76.46 192 LYS A N 1
ATOM 685 C CA . LYS B 2 91 ? -13.353 -8.462 -7.200 1.00 77.95 192 LYS A CA 1
ATOM 686 C C . LYS B 2 91 ? -12.524 -9.652 -7.674 1.00 75.43 192 LYS A C 1
ATOM 687 O O . LYS B 2 91 ? -11.439 -9.407 -8.209 1.00 69.80 192 LYS A O 1
ATOM 693 N N . TYR B 2 92 ? -13.004 -10.877 -7.441 1.00 77.59 193 TYR A N 1
ATOM 694 C CA . TYR B 2 92 ? -12.302 -12.096 -7.916 1.00 77.13 193 TYR A CA 1
ATOM 695 C C . TYR B 2 92 ? -12.031 -11.944 -9.409 1.00 81.13 193 TYR A C 1
ATOM 696 O O . TYR B 2 92 ? -12.994 -11.921 -10.177 1.00 86.88 193 TYR A O 1
ATOM 705 N N . MET B 2 93 ? -10.765 -11.838 -9.800 1.00 79.05 194 MET A N 1
ATOM 706 C CA . MET B 2 93 ? -10.424 -11.608 -11.220 1.00 80.07 194 MET A CA 1
ATOM 707 C C . MET B 2 93 ? -9.805 -12.894 -11.774 1.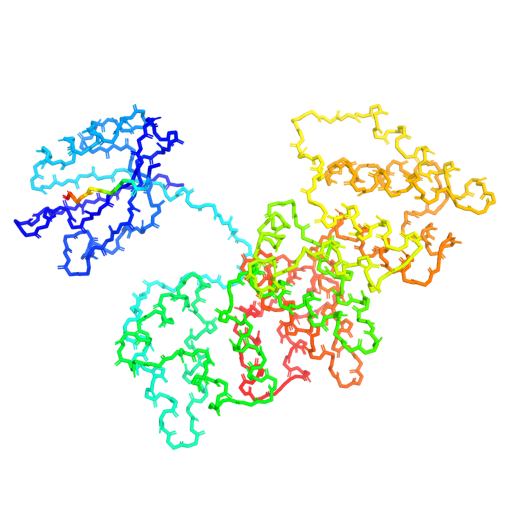00 83.43 194 MET A C 1
ATOM 708 O O . MET B 2 93 ? -9.252 -12.851 -12.881 1.00 82.55 194 MET A O 1
ATOM 713 N N . ARG B 2 94 ? -9.891 -13.988 -11.014 1.00 78.86 195 ARG A N 1
ATOM 714 C CA . ARG B 2 94 ? -9.404 -15.260 -11.532 1.00 82.61 195 ARG A CA 1
ATOM 715 C C . ARG B 2 94 ? -10.426 -15.831 -12.506 1.00 92.02 195 ARG A C 1
ATOM 716 O O . ARG B 2 94 ? -11.563 -16.126 -12.121 1.00 94.51 195 ARG A O 1
ATOM 724 N N . GLU B 2 95 ? -10.021 -15.986 -13.765 1.00 92.51 196 GLU A N 1
ATOM 725 C CA . GLU B 2 95 ? -10.937 -16.473 -14.787 1.00 94.63 196 GLU A CA 1
ATOM 726 C C . GLU B 2 95 ? -11.336 -17.917 -14.508 1.00 92.28 196 GLU A C 1
ATOM 727 O O . GLU B 2 95 ? -10.527 -18.731 -14.055 1.00 92.56 196 GLU A O 1
ATOM 733 N N . GLY B 2 96 ? -12.598 -18.224 -14.775 1.00 86.96 197 GLY A N 1
ATOM 734 C CA . GLY B 2 96 ? -13.112 -19.563 -14.620 1.00 76.90 197 GLY A CA 1
ATOM 735 C C . GLY B 2 96 ? -14.395 -19.712 -15.403 1.00 65.78 197 GLY A C 1
ATOM 736 O O . GLY B 2 96 ? -14.747 -18.860 -16.222 1.00 70.95 197 GLY A O 1
ATOM 737 N N . SER B 2 97 ? -15.099 -20.806 -15.138 1.00 55.20 198 SER A N 1
ATOM 738 C CA . SER B 2 97 ? -16.364 -21.092 -15.796 1.00 45.34 198 SER A CA 1
ATOM 739 C C . SER B 2 97 ? -17.476 -21.175 -14.764 1.00 44.17 198 SER A C 1
ATOM 740 O O . SER B 2 97 ? -17.292 -21.745 -13.685 1.00 52.71 198 SER A O 1
ATOM 743 N N . ALA B 2 98 ? -18.630 -20.609 -15.104 1.00 42.50 199 ALA A N 1
ATOM 744 C CA . ALA B 2 98 ? -19.819 -20.722 -14.274 1.00 46.08 199 ALA A CA 1
ATOM 745 C C . ALA B 2 98 ? -20.661 -21.945 -14.614 1.00 38.47 199 ALA A C 1
ATOM 746 O O . ALA B 2 98 ? -21.702 -22.158 -13.985 1.00 44.04 199 ALA A O 1
ATOM 748 N N . TYR B 2 99 ? -20.231 -22.759 -15.577 1.00 35.33 200 TYR A N 1
ATOM 749 C CA . TYR B 2 99 ? -21.021 -23.885 -16.057 1.00 34.87 200 TYR A CA 1
ATOM 750 C C . TYR B 2 99 ? -20.415 -25.233 -15.691 1.00 33.25 200 TYR A C 1
ATOM 751 O O . TYR B 2 99 ? -20.874 -26.266 -16.192 1.00 32.79 200 TYR A O 1
ATOM 760 N N . GLY B 2 100 ? -19.399 -25.254 -14.833 1.00 32.53 201 GLY A N 1
ATOM 761 C CA . GLY B 2 100 ? -18.946 -26.507 -14.277 1.00 35.69 201 GLY A CA 1
ATOM 762 C C . GLY B 2 100 ? -19.884 -27.014 -13.198 1.00 36.53 201 GLY A C 1
ATOM 763 O O . GLY B 2 100 ? -20.614 -26.252 -12.568 1.00 31.90 201 GLY A O 1
ATOM 764 N N . SER B 2 101 ? -19.872 -28.331 -12.994 1.00 29.89 202 SER A N 1
ATOM 765 C CA . SER B 2 101 ? -20.668 -28.926 -11.927 1.00 34.56 202 SER A CA 1
ATOM 766 C C . SER B 2 101 ? -19.925 -28.972 -10.601 1.00 35.63 202 SER A C 1
ATOM 767 O O . SER B 2 101 ? -20.558 -28.908 -9.541 1.00 34.09 202 SER A O 1
ATOM 770 N N . VAL B 2 102 ? -18.603 -29.081 -10.635 1.00 32.61 203 VAL A N 1
ATOM 771 C CA . VAL B 2 102 ? -17.794 -29.108 -9.424 1.00 30.13 203 VAL A CA 1
ATOM 772 C C . VAL B 2 102 ? -17.409 -27.678 -9.073 1.00 40.69 203 VAL A C 1
ATOM 773 O O . VAL B 2 102 ? -16.717 -27.004 -9.845 1.00 32.39 203 VAL A O 1
ATOM 777 N N . LYS B 2 103 ? -17.865 -27.214 -7.914 1.00 33.68 204 LYS A N 1
ATOM 778 C CA . LYS B 2 103 ? -17.547 -25.887 -7.417 1.00 35.22 204 LYS A CA 1
ATOM 779 C C . LYS B 2 103 ? -16.511 -25.988 -6.304 1.00 33.73 204 LYS A C 1
ATOM 780 O O . LYS B 2 103 ? -16.207 -27.069 -5.796 1.00 38.58 204 LYS A O 1
ATOM 786 N N . ALA B 2 104 ? -15.972 -24.837 -5.921 1.00 34.73 205 ALA A N 1
ATOM 787 C CA . ALA B 2 104 ? -15.047 -24.796 -4.798 1.00 38.59 205 ALA A CA 1
ATOM 788 C C . ALA B 2 104 ? -15.793 -25.077 -3.499 1.00 35.08 205 ALA A C 1
ATOM 789 O O . ALA B 2 104 ? -16.857 -24.505 -3.244 1.00 38.05 205 ALA A O 1
ATOM 791 N N . TYR B 2 105 ? -15.238 -25.975 -2.688 1.00 34.91 206 TYR A N 1
ATOM 792 C CA . TYR B 2 105 ? -15.774 -26.238 -1.359 1.00 38.38 206 TYR A CA 1
ATOM 793 C C . TYR B 2 105 ? -15.623 -24.999 -0.481 1.00 41.74 206 TYR A C 1
ATOM 794 O O . TYR B 2 105 ? -14.561 -24.372 -0.448 1.00 44.34 206 TYR A O 1
ATOM 803 N N . THR B 2 106 ? -16.693 -24.651 0.239 1.00 42.59 207 THR A N 1
ATOM 804 C CA . THR B 2 106 ? -16.791 -23.363 0.921 1.00 39.31 207 THR A CA 1
ATOM 805 C C . THR B 2 106 ? -16.211 -23.358 2.331 1.00 47.76 207 THR A C 1
ATOM 806 O O . THR B 2 106 ? -16.160 -22.292 2.955 1.00 51.40 207 THR A O 1
ATOM 810 N N . ASN B 2 107 ? -15.784 -24.500 2.858 1.00 40.62 208 ASN A N 1
ATOM 811 C CA . ASN B 2 107 ? -15.109 -24.545 4.152 1.00 58.11 208 ASN A CA 1
ATOM 812 C C . ASN B 2 107 ? -13.815 -25.334 4.033 1.00 54.55 208 ASN A C 1
ATOM 813 O O . ASN B 2 107 ? -13.555 -26.278 4.781 1.00 50.08 208 ASN A O 1
ATOM 818 N N . PHE B 2 108 ? -12.972 -24.931 3.086 1.00 44.19 209 PHE A N 1
ATOM 819 C CA . PHE B 2 108 ? -11.829 -25.741 2.690 1.00 46.93 209 PHE A CA 1
ATOM 820 C C . PHE B 2 108 ? -10.690 -25.631 3.697 1.00 46.97 209 PHE A C 1
ATOM 821 O O . PHE B 2 108 ? -10.285 -24.529 4.077 1.00 44.38 209 PHE A O 1
ATOM 829 N N . ASP B 2 109 ? -10.168 -26.786 4.108 1.00 45.64 210 ASP A N 1
ATOM 830 C CA . ASP B 2 109 ? -9.004 -26.875 4.992 1.00 47.69 210 ASP A CA 1
ATOM 831 C C . ASP B 2 109 ? -8.127 -27.990 4.431 1.00 42.71 210 ASP A C 1
ATOM 832 O O . ASP B 2 109 ? -8.404 -29.172 4.653 1.00 52.46 210 ASP A O 1
ATOM 837 N N . ALA B 2 110 ? -7.077 -27.608 3.698 1.00 39.12 211 ALA A N 1
ATOM 838 C CA . ALA B 2 110 ? -6.256 -28.600 3.008 1.00 41.99 211 ALA A CA 1
ATOM 839 C C . ALA B 2 110 ? -5.590 -29.562 3.981 1.00 49.56 211 ALA A C 1
ATOM 840 O O . ALA B 2 110 ? -5.434 -30.748 3.667 1.00 44.88 211 ALA A O 1
ATOM 842 N N . GLU B 2 111 ? -5.193 -29.074 5.159 1.00 48.41 212 GLU A N 1
ATOM 843 C CA . GLU B 2 111 ? -4.568 -29.938 6.155 1.00 44.65 212 GLU A CA 1
ATOM 844 C C . GLU B 2 111 ? -5.564 -30.947 6.712 1.00 44.13 212 GLU A C 1
ATOM 845 O O . GLU B 2 111 ? -5.247 -32.134 6.854 1.00 44.04 212 GLU A O 1
ATOM 851 N N . ARG B 2 112 ? -6.774 -30.488 7.042 1.00 42.85 213 ARG A N 1
ATOM 852 C CA . ARG B 2 112 ? -7.791 -31.391 7.571 1.00 44.58 213 ARG A CA 1
ATOM 853 C C . ARG B 2 112 ? -8.163 -32.457 6.548 1.00 43.52 213 ARG A C 1
ATOM 854 O O . ARG B 2 112 ? -8.302 -33.637 6.892 1.00 43.83 213 ARG A O 1
ATOM 862 N N . ASP B 2 113 ? -8.323 -32.062 5.283 1.00 40.55 214 ASP A N 1
ATOM 863 C CA . ASP B 2 113 ? -8.623 -33.036 4.238 1.00 38.65 214 ASP A CA 1
ATOM 864 C C . ASP B 2 113 ? -7.485 -34.033 4.077 1.00 40.67 214 ASP A C 1
ATOM 865 O O . ASP B 2 113 ? -7.715 -35.243 3.967 1.00 44.40 214 ASP A O 1
ATOM 870 N N . ALA B 2 114 ? -6.244 -33.540 4.064 1.00 40.25 215 ALA A N 1
ATOM 871 C CA . ALA B 2 114 ? -5.098 -34.433 3.940 1.00 40.89 215 ALA A CA 1
ATOM 872 C C . ALA B 2 114 ? -5.047 -35.416 5.100 1.00 47.31 215 ALA A C 1
ATOM 873 O O . ALA B 2 114 ? -4.779 -36.607 4.905 1.00 42.95 215 ALA A O 1
ATOM 875 N N . LEU B 2 115 ? -5.313 -34.935 6.316 1.00 44.09 216 LEU A N 1
ATOM 876 C CA . LEU B 2 115 ? -5.306 -35.814 7.479 1.00 45.86 216 LEU A CA 1
ATOM 877 C C . LEU B 2 115 ? -6.430 -36.842 7.399 1.00 45.26 216 LEU A C 1
ATOM 878 O O . LEU B 2 115 ? -6.220 -38.023 7.699 1.00 48.08 216 LEU A O 1
ATOM 883 N N . ASN B 2 116 ? -7.625 -36.417 6.983 1.00 43.67 217 ASN A N 1
ATOM 884 C CA . ASN B 2 116 ? -8.736 -37.356 6.865 1.00 43.14 217 ASN A CA 1
ATOM 885 C C . ASN B 2 116 ? -8.523 -38.345 5.728 1.00 41.94 217 ASN A C 1
ATOM 886 O O . ASN B 2 116 ? -8.973 -39.493 5.818 1.00 42.23 217 ASN A O 1
ATOM 891 N N . ILE B 2 117 ? -7.849 -37.927 4.655 1.00 40.73 218 ILE A N 1
ATOM 892 C CA . ILE B 2 117 ? -7.556 -38.861 3.573 1.00 39.79 218 ILE A CA 1
ATOM 893 C C . ILE B 2 117 ? -6.511 -39.878 4.017 1.00 41.50 218 ILE A C 1
ATOM 894 O O . ILE B 2 117 ? -6.596 -41.062 3.670 1.00 41.44 218 ILE A O 1
ATOM 899 N N . GLU B 2 118 ? -5.518 -39.443 4.798 1.00 43.21 219 GLU A N 1
ATOM 900 C CA . GLU B 2 118 ? -4.562 -40.391 5.363 1.00 45.27 219 GLU A CA 1
ATOM 901 C C . GLU B 2 118 ? -5.271 -41.414 6.242 1.00 48.95 219 GLU A C 1
ATOM 902 O O . GLU B 2 118 ? -5.016 -42.620 6.143 1.00 47.17 219 GLU A O 1
ATOM 908 N N . THR B 2 119 ? -6.170 -40.944 7.111 1.00 48.98 220 THR A N 1
ATOM 909 C CA . THR B 2 119 ? -6.934 -41.861 7.950 1.00 50.77 220 THR A CA 1
ATOM 910 C C . THR B 2 119 ? -7.750 -42.828 7.100 1.00 46.62 220 THR A C 1
ATOM 911 O O . THR B 2 119 ? -7.806 -44.028 7.391 1.00 47.76 220 THR A O 1
ATOM 915 N N . ALA B 2 120 ? -8.368 -42.326 6.028 1.00 44.19 221 ALA A N 1
ATOM 916 C CA . ALA B 2 120 ? -9.172 -43.184 5.163 1.00 43.24 221 ALA A CA 1
ATOM 917 C C . ALA B 2 120 ? -8.319 -44.253 4.488 1.00 46.59 221 ALA A C 1
ATOM 918 O O . ALA B 2 120 ? -8.762 -45.395 4.319 1.00 43.63 221 ALA A O 1
ATOM 920 N N . ILE B 2 121 ? -7.093 -43.903 4.095 1.00 49.14 222 ILE A N 1
ATOM 921 C CA . ILE B 2 121 ? -6.226 -44.863 3.416 1.00 46.34 222 ILE A CA 1
ATOM 922 C C . ILE B 2 121 ? -5.740 -45.933 4.390 1.00 50.75 222 ILE A C 1
ATOM 923 O O . ILE B 2 121 ? -5.657 -47.118 4.042 1.00 52.86 222 ILE A O 1
ATOM 928 N N . LYS B 2 122 ? -5.421 -45.541 5.624 1.00 47.71 223 LYS A N 1
ATOM 929 C CA . LYS B 2 122 ? -4.843 -46.474 6.588 1.00 50.50 223 LYS A CA 1
ATOM 930 C C . LYS B 2 122 ? -5.883 -47.358 7.264 1.00 58.16 223 LYS A C 1
ATOM 931 O O . LYS B 2 122 ? -5.519 -48.400 7.819 1.00 59.87 223 LYS A O 1
ATOM 937 N N . THR B 2 123 ? -7.155 -46.965 7.237 1.00 59.99 224 THR A N 1
ATOM 938 C CA . THR B 2 123 ? -8.208 -47.763 7.851 1.00 61.09 224 THR A CA 1
ATOM 939 C C . THR B 2 123 ? -8.300 -49.130 7.183 1.00 51.57 224 THR A C 1
ATOM 940 O O . THR B 2 123 ? -8.075 -49.262 5.978 1.00 52.71 224 THR A O 1
ATOM 944 N N . LYS B 2 124 ? -8.613 -50.151 7.983 1.00 55.30 225 LYS A N 1
ATOM 945 C CA . LYS B 2 124 ? -8.776 -51.508 7.476 1.00 56.33 225 LYS A CA 1
ATOM 946 C C . LYS B 2 124 ? -9.755 -51.539 6.311 1.00 57.95 225 LYS A C 1
ATOM 947 O O . LYS B 2 124 ? -10.866 -51.010 6.401 1.00 62.98 225 LYS A O 1
ATOM 953 N N . GLY B 2 125 ? -9.336 -52.165 5.214 1.00 48.50 226 GLY A N 1
ATOM 954 C CA . GLY B 2 125 ? -10.158 -52.261 4.027 1.00 45.92 226 GLY A CA 1
ATOM 955 C C . GLY B 2 125 ? -10.243 -50.999 3.199 1.00 43.57 226 GLY A C 1
ATOM 956 O O . GLY B 2 125 ? -10.849 -51.035 2.121 1.00 50.36 226 GLY A O 1
ATOM 957 N N . VAL B 2 126 ? -9.658 -49.892 3.670 1.00 43.98 227 VAL A N 1
ATOM 958 C CA . VAL B 2 126 ? -9.676 -48.594 2.998 1.00 50.55 227 VAL A CA 1
ATOM 959 C C . VAL B 2 126 ? -11.084 -48.012 2.998 1.00 43.03 227 VAL A C 1
ATOM 960 O O . VAL B 2 126 ? -12.056 -48.682 2.632 1.00 48.89 227 VAL A O 1
ATOM 964 N N . ASP B 2 127 ? -11.195 -46.749 3.407 1.00 43.57 228 ASP A N 1
ATOM 965 C CA . ASP B 2 127 ? -12.473 -46.039 3.434 1.00 40.58 228 ASP A CA 1
ATOM 966 C C . ASP B 2 127 ? -12.616 -45.249 2.133 1.00 40.18 228 ASP A C 1
ATOM 967 O O . ASP B 2 127 ? -12.335 -44.052 2.055 1.00 40.76 228 ASP A O 1
ATOM 972 N N . GLU B 2 128 ? -13.075 -45.945 1.087 1.00 39.04 229 GLU A N 1
ATOM 973 C CA . GLU B 2 128 ? -13.238 -45.302 -0.216 1.00 35.38 229 GLU A CA 1
ATOM 974 C C . GLU B 2 128 ? -14.313 -44.227 -0.190 1.00 33.55 229 GLU A C 1
ATOM 975 O O . GLU B 2 128 ? -14.207 -43.233 -0.917 1.00 33.14 229 GLU A O 1
ATOM 981 N N . VAL B 2 129 ? -15.353 -44.414 0.625 1.00 34.35 230 VAL A N 1
ATOM 982 C CA . VAL B 2 129 ? -16.447 -43.447 0.694 1.00 41.86 230 VAL A CA 1
ATOM 983 C C . VAL B 2 129 ? -15.918 -42.070 1.076 1.00 39.86 230 VAL A C 1
ATOM 984 O O . VAL B 2 129 ? -16.251 -41.058 0.448 1.00 40.84 230 VAL A O 1
ATOM 988 N N . THR B 2 130 ? -15.085 -42.015 2.116 1.00 37.14 231 THR A N 1
ATOM 989 C CA . THR B 2 130 ? -14.511 -40.744 2.544 1.00 35.88 231 THR A CA 1
ATOM 990 C C . THR B 2 130 ? -13.593 -40.162 1.476 1.00 34.64 231 THR A C 1
ATOM 991 O O . THR B 2 130 ? -13.616 -38.952 1.220 1.00 34.09 231 THR A O 1
ATOM 995 N N . ILE B 2 131 ? -12.775 -41.007 0.845 1.00 34.35 232 ILE A N 1
ATOM 996 C CA . ILE B 2 131 ? -11.873 -40.532 -0.202 1.00 33.40 232 ILE A CA 1
ATOM 997 C C . ILE B 2 131 ? -12.669 -39.930 -1.354 1.00 33.40 232 ILE A C 1
ATOM 998 O O . ILE B 2 131 ? -12.334 -38.861 -1.878 1.00 37.72 232 ILE A O 1
ATOM 1003 N N . VAL B 2 132 ? -13.743 -40.609 -1.759 1.00 32.65 233 VAL A N 1
ATOM 1004 C CA . VAL B 2 132 ? -14.586 -40.110 -2.841 1.00 29.91 233 VAL A CA 1
ATOM 1005 C C . VAL B 2 132 ? -15.336 -38.859 -2.405 1.00 32.64 233 VAL A C 1
ATOM 1006 O O . VAL B 2 132 ? -15.417 -37.873 -3.149 1.00 32.51 233 VAL A O 1
ATOM 1010 N N . ASN B 2 133 ? -15.900 -38.882 -1.195 1.00 31.12 234 ASN A N 1
ATOM 1011 C CA . ASN B 2 133 ? -16.688 -37.752 -0.716 1.00 35.13 234 ASN A CA 1
ATOM 1012 C C . ASN B 2 133 ? -15.861 -36.474 -0.653 1.00 37.87 234 ASN A C 1
ATOM 1013 O O . ASN B 2 133 ? -16.408 -35.375 -0.803 1.00 37.09 234 ASN A O 1
ATOM 1018 N N . ILE B 2 134 ? -14.551 -36.592 -0.446 1.00 37.48 235 ILE A N 1
ATOM 1019 C CA . ILE B 2 134 ? -13.684 -35.423 -0.355 1.00 32.99 235 ILE A CA 1
ATOM 1020 C C . ILE B 2 134 ? -13.243 -34.978 -1.744 1.00 36.40 235 ILE A C 1
ATOM 1021 O O . ILE B 2 134 ? -13.542 -33.857 -2.170 1.00 39.29 235 ILE A O 1
ATOM 1026 N N . LEU B 2 135 ? -12.543 -35.857 -2.468 1.00 30.58 236 LEU A N 1
ATOM 1027 C CA . LEU B 2 135 ? -11.864 -35.430 -3.689 1.00 29.92 236 LEU A CA 1
ATOM 1028 C C . LEU B 2 135 ? -12.840 -35.025 -4.790 1.00 34.37 236 LEU A C 1
ATOM 1029 O O . LEU B 2 135 ? -12.546 -34.102 -5.559 1.00 35.13 236 LEU A O 1
ATOM 1034 N N . THR B 2 136 ? -13.997 -35.686 -4.891 1.00 31.94 237 THR A N 1
ATOM 1035 C CA . THR B 2 136 ? -14.963 -35.297 -5.914 1.00 32.12 237 THR A CA 1
ATOM 1036 C C . THR B 2 136 ? -15.757 -34.054 -5.537 1.00 37.09 237 THR A C 1
ATOM 1037 O O . THR B 2 136 ? -16.523 -33.553 -6.368 1.00 32.72 237 THR A O 1
ATOM 1041 N N . ASN B 2 137 ? -15.594 -33.541 -4.317 1.00 35.58 238 ASN A N 1
ATOM 1042 C CA . ASN B 2 137 ? -16.267 -32.321 -3.884 1.00 31.40 238 ASN A CA 1
ATOM 1043 C C . ASN B 2 137 ? -15.266 -31.225 -3.533 1.00 32.75 238 ASN A C 1
ATOM 1044 O O . ASN B 2 137 ? -15.518 -30.393 -2.660 1.00 36.71 238 ASN A O 1
ATOM 1049 N N . ARG B 2 138 ? -14.118 -31.230 -4.202 1.00 36.30 239 ARG A N 1
ATOM 1050 C CA . ARG B 2 138 ? -13.160 -30.139 -4.156 1.00 34.92 239 ARG A CA 1
ATOM 1051 C C . ARG B 2 138 ? -12.813 -29.752 -5.585 1.00 34.62 239 ARG A C 1
ATOM 1052 O O . ARG B 2 138 ? -12.787 -30.599 -6.482 1.00 37.53 239 ARG A O 1
ATOM 1060 N N . SER B 2 139 ? -12.547 -28.466 -5.795 1.00 32.86 240 SER A N 1
ATOM 1061 C CA . SER B 2 139 ? -12.066 -28.028 -7.096 1.00 30.36 240 SER A CA 1
ATOM 1062 C C . SER B 2 139 ? -10.677 -28.601 -7.356 1.00 34.30 240 SER A C 1
ATOM 1063 O O . SER B 2 139 ? -9.981 -29.051 -6.441 1.00 34.73 240 SER A O 1
ATOM 1066 N N . ASN B 2 140 ? -10.271 -28.579 -8.629 1.00 34.09 241 ASN A N 1
ATOM 1067 C CA . ASN B 2 140 ? -8.960 -29.113 -8.985 1.00 31.95 241 ASN A CA 1
ATOM 1068 C C . ASN B 2 140 ? -7.845 -28.350 -8.282 1.00 31.33 241 ASN A C 1
ATOM 1069 O O . ASN B 2 140 ? -6.850 -28.947 -7.857 1.00 32.97 241 ASN A O 1
ATOM 1074 N N . GLU B 2 141 ? -7.991 -27.029 -8.148 1.00 32.62 242 GLU A N 1
ATOM 1075 C CA . GLU B 2 141 ? -6.996 -26.249 -7.418 1.00 36.80 242 GLU A CA 1
ATOM 1076 C C . GLU B 2 141 ? -6.935 -26.670 -5.956 1.00 41.26 242 GLU A C 1
ATOM 1077 O O . GLU B 2 141 ? -5.850 -26.760 -5.371 1.00 37.52 242 GLU A O 1
ATOM 1083 N N . GLN B 2 142 ? -8.093 -26.934 -5.348 1.00 36.12 243 GLN A N 1
ATOM 1084 C CA . GLN B 2 142 ? -8.101 -27.379 -3.959 1.00 37.85 243 GLN A CA 1
ATOM 1085 C C . GLN B 2 142 ? -7.463 -28.754 -3.810 1.00 33.20 243 GLN A C 1
ATOM 1086 O O . GLN B 2 142 ? -6.812 -29.022 -2.793 1.00 42.25 243 GLN A O 1
ATOM 1092 N N . ARG B 2 143 ? -7.623 -29.630 -4.808 1.00 28.56 244 ARG A N 1
ATOM 1093 C CA . ARG B 2 143 ? -6.970 -30.936 -4.749 1.00 31.40 244 ARG A CA 1
ATOM 1094 C C . ARG B 2 143 ? -5.453 -30.795 -4.742 1.00 34.07 244 ARG A C 1
ATOM 1095 O O . ARG B 2 143 ? -4.757 -31.536 -4.039 1.00 42.62 244 ARG A O 1
ATOM 1103 N N . GLN B 2 144 ? -4.919 -29.848 -5.520 1.00 33.80 245 GLN A N 1
ATOM 1104 C CA . GLN B 2 144 ? -3.475 -29.639 -5.529 1.00 36.89 245 GLN A CA 1
ATOM 1105 C C . GLN B 2 144 ? -2.979 -29.187 -4.162 1.00 37.58 245 GLN A C 1
ATOM 1106 O O . GLN B 2 144 ? -1.883 -29.566 -3.733 1.00 42.76 245 GLN A O 1
ATOM 1112 N N . ASP B 2 145 ? -3.776 -28.378 -3.459 1.00 40.38 246 ASP A N 1
ATOM 1113 C CA . ASP B 2 145 ? -3.408 -27.974 -2.106 1.00 41.01 246 ASP A CA 1
ATOM 1114 C C . ASP B 2 145 ? -3.499 -29.146 -1.136 1.00 45.26 246 ASP A C 1
ATOM 1115 O O . ASP B 2 145 ? -2.675 -29.265 -0.222 1.00 46.01 246 ASP A O 1
ATOM 1120 N N . ILE B 2 146 ? -4.495 -30.017 -1.314 1.00 38.31 247 ILE A N 1
ATOM 1121 C CA . ILE B 2 146 ? -4.570 -31.231 -0.503 1.00 44.04 247 ILE A CA 1
ATOM 1122 C C . ILE B 2 146 ? -3.354 -32.113 -0.757 1.00 46.58 247 ILE A C 1
ATOM 1123 O O . ILE B 2 146 ? -2.753 -32.655 0.180 1.00 49.28 247 ILE A O 1
ATOM 1128 N N . ALA B 2 147 ? -2.971 -32.268 -2.027 1.00 39.95 248 ALA A N 1
ATOM 1129 C CA . ALA B 2 147 ? -1.791 -33.060 -2.352 1.00 36.65 248 ALA A CA 1
ATOM 1130 C C . ALA B 2 147 ? -0.542 -32.469 -1.713 1.00 38.62 248 ALA A C 1
ATOM 1131 O O . ALA B 2 147 ? 0.324 -33.206 -1.226 1.00 41.86 248 ALA A O 1
ATOM 1133 N N . PHE B 2 148 ? -0.438 -31.138 -1.695 1.00 38.68 249 PHE A N 1
ATOM 1134 C CA . PHE B 2 148 ? 0.710 -30.492 -1.066 1.00 43.62 249 PHE A CA 1
ATOM 1135 C C . PHE B 2 148 ? 0.744 -30.773 0.432 1.00 44.83 249 PHE A C 1
ATOM 1136 O O . PHE B 2 148 ? 1.774 -31.190 0.975 1.00 47.40 249 PHE A O 1
ATOM 1144 N N . ALA B 2 149 ? -0.377 -30.542 1.121 1.00 43.46 250 ALA A N 1
ATOM 1145 C CA . ALA B 2 149 ? -0.408 -30.762 2.564 1.00 51.47 250 ALA A CA 1
ATOM 1146 C C . ALA B 2 149 ? -0.229 -32.232 2.912 1.00 47.77 250 ALA A C 1
ATOM 1147 O O . ALA B 2 149 ? 0.350 -32.553 3.957 1.00 41.47 250 ALA A O 1
ATOM 1149 N N . TYR B 2 150 ? -0.716 -33.135 2.059 1.00 42.78 251 TYR A N 1
ATOM 1150 C CA . TYR B 2 150 ? -0.530 -34.560 2.309 1.00 40.95 251 TYR A CA 1
ATOM 1151 C C . TYR B 2 150 ? 0.951 -34.918 2.310 1.00 46.01 251 TYR A C 1
ATOM 1152 O O . TYR B 2 150 ? 1.439 -35.602 3.218 1.00 45.19 251 TYR A O 1
ATOM 1161 N N . GLN B 2 151 ? 1.684 -34.454 1.298 1.00 47.22 252 GLN A N 1
ATOM 1162 C CA . GLN B 2 151 ? 3.116 -34.718 1.240 1.00 47.24 252 GLN A CA 1
ATOM 1163 C C . GLN B 2 151 ? 3.836 -34.082 2.423 1.00 52.49 252 GLN A C 1
ATOM 1164 O O . GLN B 2 151 ? 4.793 -34.654 2.956 1.00 48.18 252 GLN A O 1
ATOM 1170 N N . ARG B 2 152 ? 3.375 -32.910 2.866 1.00 43.94 253 ARG A N 1
ATOM 1171 C CA . ARG B 2 152 ? 4.036 -32.240 3.981 1.00 51.56 253 ARG A CA 1
ATOM 1172 C C . ARG B 2 152 ? 3.852 -33.012 5.284 1.00 49.45 253 ARG A C 1
ATOM 1173 O O . ARG B 2 152 ? 4.791 -33.128 6.078 1.00 48.87 253 ARG A O 1
ATOM 1181 N N . ARG B 2 153 ? 2.658 -33.558 5.518 1.00 45.10 254 ARG A N 1
ATOM 1182 C CA . ARG B 2 153 ? 2.383 -34.253 6.771 1.00 61.90 254 ARG A CA 1
ATOM 1183 C C . ARG B 2 153 ? 2.872 -35.698 6.770 1.00 52.98 254 ARG A C 1
ATOM 1184 O O . ARG B 2 153 ? 3.497 -36.138 7.742 1.00 54.91 254 ARG A O 1
ATOM 1192 N N . THR B 2 154 ? 2.599 -36.454 5.709 1.00 48.48 255 THR A N 1
ATOM 1193 C CA . THR B 2 154 ? 2.933 -37.874 5.678 1.00 49.41 255 THR A CA 1
ATOM 1194 C C . THR B 2 154 ? 4.305 -38.160 5.086 1.00 50.98 255 THR A C 1
ATOM 1195 O O . THR B 2 154 ? 4.800 -39.283 5.234 1.00 47.75 255 THR A O 1
ATOM 1199 N N . LYS B 2 155 ? 4.916 -37.181 4.415 1.00 47.05 256 LYS A N 1
ATOM 1200 C CA . LYS B 2 155 ? 6.180 -37.326 3.697 1.00 47.06 256 LYS A CA 1
ATOM 1201 C C . LYS B 2 155 ? 6.076 -38.290 2.519 1.00 52.71 256 LYS A C 1
ATOM 1202 O O . LYS B 2 155 ? 7.090 -38.822 2.060 1.00 56.50 256 LYS A O 1
ATOM 1208 N N . LYS B 2 156 ? 4.863 -38.512 2.007 1.00 47.74 257 LYS A N 1
ATOM 1209 C CA . LYS B 2 156 ? 4.628 -39.357 0.846 1.00 47.58 257 LYS A CA 1
ATOM 1210 C C . LYS B 2 156 ? 3.705 -38.636 -0.127 1.00 52.96 257 LYS A C 1
ATOM 1211 O O . LYS B 2 156 ? 2.831 -37.865 0.279 1.00 48.25 257 LYS A O 1
ATOM 1217 N N . GLU B 2 157 ? 3.900 -38.897 -1.417 1.00 57.43 258 GLU A N 1
ATOM 1218 C CA . GLU B 2 157 ? 3.049 -38.298 -2.436 1.00 51.40 258 GLU A CA 1
ATOM 1219 C C . GLU B 2 157 ? 1.638 -38.870 -2.359 1.00 49.47 258 GLU A C 1
ATOM 1220 O O . GLU B 2 157 ? 1.446 -40.076 -2.183 1.00 52.15 258 GLU A O 1
ATOM 1226 N N . LEU B 2 158 ? 0.642 -37.992 -2.501 1.00 39.50 259 LEU A N 1
ATOM 1227 C CA . LEU B 2 158 ? -0.746 -38.424 -2.374 1.00 40.14 259 LEU A CA 1
ATOM 1228 C C . LEU B 2 158 ? -1.149 -39.364 -3.505 1.00 43.09 259 LEU A C 1
ATOM 1229 O O . LEU B 2 158 ? -1.816 -40.376 -3.266 1.00 39.60 259 LEU A O 1
ATOM 1234 N N . ALA B 2 159 ? -0.758 -39.047 -4.743 1.00 38.25 260 ALA A N 1
ATOM 1235 C CA . ALA B 2 159 ? -1.191 -39.854 -5.880 1.00 37.89 260 ALA A CA 1
ATOM 1236 C C . ALA B 2 159 ? -0.694 -41.289 -5.765 1.00 36.00 260 ALA A C 1
ATOM 1237 O O . ALA B 2 159 ? -1.429 -42.233 -6.076 1.00 38.82 260 ALA A O 1
ATOM 1239 N N . SER B 2 160 ? 0.547 -41.476 -5.309 1.00 37.29 261 SER A N 1
ATOM 1240 C CA . SER B 2 160 ? 1.064 -42.829 -5.128 1.00 43.69 261 SER A CA 1
ATOM 1241 C C . SER B 2 160 ? 0.304 -43.567 -4.034 1.00 45.84 261 SER A C 1
ATOM 1242 O O . SER B 2 160 ? -0.029 -44.748 -4.189 1.00 39.36 261 SER A O 1
ATOM 1245 N N . ALA B 2 161 ? 0.016 -42.886 -2.920 1.00 38.08 262 ALA A N 1
ATOM 1246 C CA . ALA B 2 161 ? -0.717 -43.526 -1.832 1.00 44.04 262 ALA A CA 1
ATOM 1247 C C . ALA B 2 161 ? -2.097 -43.988 -2.288 1.00 40.02 262 ALA A C 1
ATOM 1248 O O . ALA B 2 161 ? -2.536 -45.092 -1.944 1.00 42.01 262 ALA A O 1
ATOM 1250 N N . LEU B 2 162 ? -2.790 -43.161 -3.075 1.00 34.73 263 LEU A N 1
ATOM 1251 C CA . LEU B 2 162 ? -4.120 -43.533 -3.547 1.00 37.32 263 LEU A CA 1
ATOM 1252 C C . LEU B 2 162 ? -4.064 -44.633 -4.601 1.00 39.75 263 LEU A C 1
ATOM 1253 O O . LEU B 2 162 ? -4.985 -45.452 -4.682 1.00 41.64 263 LEU A O 1
ATOM 1258 N N . LYS B 2 163 ? -3.007 -44.674 -5.414 1.00 43.19 264 LYS A N 1
ATOM 1259 C CA . LYS B 2 163 ? -2.886 -45.758 -6.383 1.00 43.93 264 LYS A CA 1
ATOM 1260 C C . LYS B 2 163 ? -2.764 -47.107 -5.682 1.00 43.08 264 LYS A C 1
ATOM 1261 O O . LYS B 2 163 ? -3.329 -48.107 -6.141 1.00 48.17 264 LYS A O 1
ATOM 1267 N N . SER B 2 164 ? -2.041 -47.152 -4.560 1.00 36.41 265 SER A N 1
ATOM 1268 C CA . SER B 2 164 ? -1.939 -48.394 -3.798 1.00 39.28 265 SER A CA 1
ATOM 1269 C C . SER B 2 164 ? -3.257 -48.738 -3.117 1.00 42.65 265 SER A C 1
ATOM 1270 O O . SER B 2 164 ? -3.653 -49.908 -3.073 1.00 53.10 265 SER A O 1
ATOM 1273 N N . ALA B 2 165 ? -3.949 -47.734 -2.577 1.00 39.87 266 ALA A N 1
ATOM 1274 C CA . ALA B 2 165 ? -5.166 -48.004 -1.820 1.00 42.04 266 ALA A CA 1
ATOM 1275 C C . ALA B 2 165 ? -6.334 -48.375 -2.724 1.00 39.13 266 ALA A C 1
ATOM 1276 O O . ALA B 2 165 ? -7.186 -49.178 -2.330 1.00 41.76 266 ALA A O 1
ATOM 1278 N N . LEU B 2 166 ? -6.393 -47.811 -3.926 1.00 38.64 267 LEU A N 1
ATOM 1279 C CA . LEU B 2 166 ? -7.539 -47.971 -4.808 1.00 39.26 267 LEU A CA 1
ATOM 1280 C C . LEU B 2 166 ? -7.222 -48.930 -5.951 1.00 37.51 267 LEU A C 1
ATOM 1281 O O . LEU B 2 166 ? -6.069 -49.280 -6.209 1.00 37.20 267 LEU A O 1
ATOM 1286 N N . SER B 2 167 ? -8.277 -49.348 -6.648 1.00 32.38 268 SER A N 1
ATOM 1287 C CA . SER B 2 167 ? -8.145 -50.247 -7.787 1.00 30.94 268 SER A CA 1
ATOM 1288 C C . SER B 2 167 ? -9.336 -50.043 -8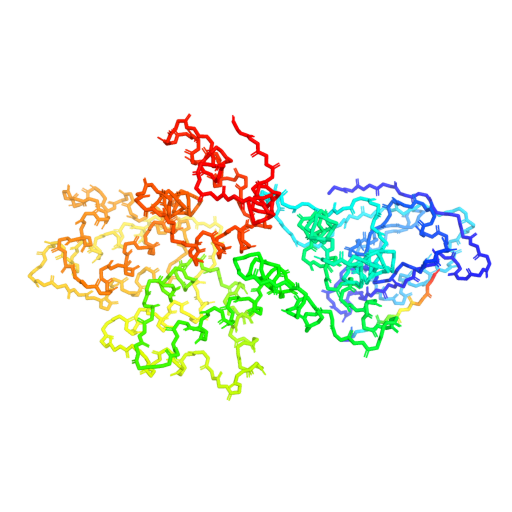.713 1.00 34.19 268 SER A C 1
ATOM 1289 O O . SER B 2 167 ? -10.299 -49.347 -8.380 1.00 35.11 268 SER A O 1
ATOM 1292 N N . GLY B 2 168 ? -9.253 -50.662 -9.886 1.00 29.94 269 GLY A N 1
ATOM 1293 C CA . GLY B 2 168 ? -10.354 -50.671 -10.826 1.00 29.60 269 GLY A CA 1
ATOM 1294 C C . GLY B 2 168 ? -10.649 -49.292 -11.385 1.00 29.71 269 GLY A C 1
ATOM 1295 O O . GLY B 2 168 ? -9.784 -48.413 -11.456 1.00 34.53 269 GLY A O 1
ATOM 1296 N N . HIS B 2 169 ? -11.906 -49.102 -11.796 1.00 31.04 270 HIS A N 1
ATOM 1297 C CA . HIS B 2 169 ? -12.300 -47.829 -12.391 1.00 32.91 270 HIS A CA 1
ATOM 1298 C C . HIS B 2 169 ? -12.225 -46.692 -11.383 1.00 34.71 270 HIS A C 1
ATOM 1299 O O . HIS B 2 169 ? -11.946 -45.546 -11.760 1.00 26.63 270 HIS A O 1
ATOM 1306 N N . LEU B 2 170 ? -12.472 -46.982 -10.102 1.00 27.23 271 LEU A N 1
ATOM 1307 C CA . LEU B 2 170 ? -12.382 -45.940 -9.083 1.00 31.71 271 LEU A CA 1
ATOM 1308 C C . LEU B 2 170 ? -10.988 -45.325 -9.046 1.00 34.61 271 LEU A C 1
ATOM 1309 O O . LEU B 2 170 ? -10.843 -44.100 -8.954 1.00 28.74 271 LEU A O 1
ATOM 1314 N N . GLU B 2 171 ? -9.950 -46.160 -9.122 1.00 32.35 272 GLU A N 1
ATOM 1315 C CA . GLU B 2 171 ? -8.588 -45.642 -9.189 1.00 30.94 272 GLU A CA 1
ATOM 1316 C C . GLU B 2 171 ? -8.401 -44.737 -10.399 1.00 32.07 272 GLU A C 1
ATOM 1317 O O . GLU B 2 171 ? -7.753 -43.688 -10.305 1.00 32.34 272 GLU A O 1
ATOM 1323 N N . THR B 2 172 ? -8.973 -45.118 -11.544 1.00 33.83 273 THR A N 1
ATOM 1324 C CA . THR B 2 172 ? -8.819 -44.311 -12.751 1.00 29.61 273 THR A CA 1
ATOM 1325 C C . THR B 2 172 ? -9.437 -42.930 -12.576 1.00 30.40 273 THR A C 1
ATOM 1326 O O . THR B 2 172 ? -8.837 -41.920 -12.962 1.00 29.74 273 THR A O 1
ATOM 1330 N N . VAL B 2 173 ? -10.631 -42.867 -11.981 1.00 30.97 274 VAL A N 1
ATOM 1331 C CA . VAL B 2 173 ? -11.290 -41.584 -11.751 1.00 27.57 274 VAL A CA 1
ATOM 1332 C C . VAL B 2 173 ? -10.486 -40.736 -10.773 1.00 27.98 274 VAL A C 1
ATOM 1333 O O . VAL B 2 173 ? -10.191 -39.564 -11.037 1.00 36.17 274 VAL A O 1
ATOM 1337 N N . ILE B 2 174 ? -10.122 -41.315 -9.627 1.00 27.83 275 ILE A N 1
ATOM 1338 C CA . ILE B 2 174 ? -9.458 -40.548 -8.577 1.00 31.36 275 ILE A CA 1
ATOM 1339 C C . ILE B 2 174 ? -8.102 -40.038 -9.053 1.00 33.88 275 ILE A C 1
ATOM 1340 O O . ILE B 2 174 ? -7.756 -38.869 -8.840 1.00 28.92 275 ILE A O 1
ATOM 1345 N N . LEU B 2 175 ? -7.314 -40.895 -9.708 1.00 26.34 276 LEU A N 1
ATOM 1346 C CA . LEU B 2 175 ? -6.007 -40.455 -10.194 1.00 32.20 276 LEU A CA 1
ATOM 1347 C C . LEU B 2 175 ? -6.149 -39.391 -11.276 1.00 34.52 276 LEU A C 1
ATOM 1348 O O . LEU B 2 175 ? -5.329 -38.468 -11.359 1.00 32.20 276 LEU A O 1
ATOM 1353 N N . GLY B 2 176 ? -7.185 -39.495 -12.111 1.00 25.97 277 GLY A N 1
ATOM 1354 C CA . GLY B 2 176 ? -7.414 -38.458 -13.105 1.00 25.22 277 GLY A CA 1
ATOM 1355 C C . GLY B 2 176 ? -7.771 -37.125 -12.476 1.00 29.71 277 GLY A C 1
ATOM 1356 O O . GLY B 2 176 ? -7.317 -36.072 -12.930 1.00 28.40 277 GLY A O 1
ATOM 1357 N N . LEU B 2 177 ? -8.582 -37.156 -11.413 1.00 27.10 278 LEU A N 1
ATOM 1358 C CA . LEU B 2 177 ? -8.979 -35.930 -10.728 1.00 29.91 278 LEU A CA 1
ATOM 1359 C C . LEU B 2 177 ? -7.794 -35.223 -10.086 1.00 31.84 278 LEU A C 1
ATOM 1360 O O . LEU B 2 177 ? -7.828 -34.002 -9.901 1.00 29.45 278 LEU A O 1
ATOM 1365 N N . LEU B 2 178 ? -6.748 -35.968 -9.726 1.00 28.76 279 LEU A N 1
ATOM 1366 C CA . LEU B 2 178 ? -5.616 -35.382 -9.021 1.00 35.71 279 LEU A CA 1
ATOM 1367 C C . LEU B 2 178 ? -4.678 -34.617 -9.942 1.00 39.83 279 LEU A C 1
ATOM 1368 O O . LEU B 2 178 ? -3.917 -33.769 -9.462 1.00 43.45 279 LEU A O 1
ATOM 1373 N N . LYS B 2 179 ? -4.701 -34.901 -11.239 1.00 36.27 280 LYS A N 1
ATOM 1374 C CA . LYS B 2 179 ? -3.861 -34.177 -12.179 1.00 36.80 280 LYS A CA 1
ATOM 1375 C C . LYS B 2 179 ? -4.481 -32.826 -12.510 1.00 34.31 280 LYS A C 1
ATOM 1376 O O . LYS B 2 179 ? -5.704 -32.668 -12.519 1.00 28.81 280 LYS A O 1
ATOM 1382 N N . THR B 2 180 ? -3.621 -31.841 -12.776 1.00 30.51 281 THR A N 1
ATOM 1383 C CA . THR B 2 180 ? -4.102 -30.580 -13.309 1.00 37.15 281 THR A CA 1
ATOM 1384 C C . THR B 2 180 ? -4.750 -30.829 -14.670 1.00 32.37 281 THR A C 1
ATOM 1385 O O . THR B 2 180 ? -4.497 -31.858 -15.304 1.00 31.24 281 THR A O 1
ATOM 1389 N N . PRO B 2 181 ? -5.610 -29.915 -15.133 1.00 35.81 282 PRO A N 1
ATOM 1390 C CA . PRO B 2 181 ? -6.254 -30.128 -16.443 1.00 32.80 282 PRO A CA 1
ATOM 1391 C C . PRO B 2 181 ? -5.268 -30.392 -17.573 1.00 31.20 282 PRO A C 1
ATOM 1392 O O . PRO B 2 181 ? -5.475 -31.326 -18.357 1.00 29.90 282 PRO A O 1
ATOM 1396 N N . ALA B 2 182 ? -4.192 -29.609 -17.670 1.00 27.56 283 ALA A N 1
ATOM 1397 C CA . ALA B 2 182 ? -3.211 -29.845 -18.725 1.00 38.66 283 ALA A CA 1
ATOM 1398 C C . ALA B 2 182 ? -2.476 -31.164 -18.516 1.00 40.90 283 ALA A C 1
ATOM 1399 O O . ALA B 2 182 ? -2.182 -31.873 -19.484 1.00 33.66 283 ALA A O 1
ATOM 1401 N N . GLN B 2 183 ? -2.160 -31.505 -17.264 1.00 36.34 284 GLN A N 1
ATOM 1402 C CA . GLN B 2 183 ? -1.495 -32.777 -16.997 1.00 36.84 284 GLN A CA 1
ATOM 1403 C C . GLN B 2 183 ? -2.366 -33.950 -17.420 1.00 33.11 284 GLN A C 1
ATOM 1404 O O . GLN B 2 183 ? -1.870 -34.928 -17.993 1.00 29.04 284 GLN A O 1
ATOM 1410 N N . TYR B 2 184 ? -3.667 -33.872 -17.138 1.00 30.85 285 TYR A N 1
ATOM 1411 C CA . TYR B 2 184 ? -4.565 -34.971 -17.471 1.00 31.13 285 TYR A CA 1
ATOM 1412 C C . TYR B 2 184 ? -4.661 -35.154 -18.980 1.00 34.40 285 TYR A C 1
ATOM 1413 O O . TYR B 2 184 ? -4.524 -36.272 -19.490 1.00 36.37 285 TYR A O 1
ATOM 1422 N N . ASP B 2 185 ? -4.877 -34.059 -19.714 1.00 26.98 286 ASP A N 1
ATOM 1423 C CA . ASP B 2 185 ? -4.952 -34.145 -21.169 1.00 24.63 286 ASP A CA 1
ATOM 1424 C C . ASP B 2 185 ? -3.640 -34.642 -21.765 1.00 27.07 286 ASP A C 1
ATOM 1425 O O . ASP B 2 185 ? -3.643 -35.479 -22.676 1.00 29.44 286 ASP A O 1
ATOM 1430 N N . ALA B 2 186 ? -2.507 -34.141 -21.265 1.00 28.50 287 ALA A N 1
ATOM 1431 C CA . ALA B 2 186 ? -1.213 -34.601 -21.760 1.00 31.21 287 ALA A CA 1
ATOM 1432 C C . ALA B 2 186 ? -1.044 -36.100 -21.542 1.00 31.08 287 ALA A C 1
ATOM 1433 O O . ALA B 2 186 ? -0.615 -36.826 -22.446 1.00 37.02 287 ALA A O 1
ATOM 1435 N N . SER B 2 187 ? -1.384 -36.584 -20.343 1.00 35.06 288 SER A N 1
ATOM 1436 C CA . SER B 2 187 ? -1.235 -38.009 -20.065 1.00 34.60 288 SER A CA 1
ATOM 1437 C C . SER B 2 187 ? -2.241 -38.844 -20.849 1.00 31.00 288 SER A C 1
ATOM 1438 O O . SER B 2 187 ? -1.937 -39.980 -21.232 1.00 39.28 288 SER A O 1
ATOM 1441 N N . GLU B 2 188 ? -3.433 -38.306 -21.108 1.00 27.01 289 GLU A N 1
ATOM 1442 C CA . GLU B 2 188 ? -4.383 -39.025 -21.952 1.00 31.17 289 GLU A CA 1
ATOM 1443 C C . GLU B 2 188 ? -3.914 -39.058 -23.403 1.00 37.36 289 GLU A C 1
ATOM 1444 O O . GLU B 2 188 ? -4.119 -40.056 -24.103 1.00 37.47 289 GLU A O 1
ATOM 1450 N N . LEU B 2 189 ? -3.277 -37.982 -23.871 1.00 33.38 290 LEU A N 1
ATOM 1451 C CA . LEU B 2 189 ? -2.723 -37.984 -25.221 1.00 32.90 290 LEU A CA 1
ATOM 1452 C C . LEU B 2 189 ? -1.578 -38.980 -25.339 1.00 31.92 290 LEU A C 1
ATOM 1453 O O . LEU B 2 189 ? -1.503 -39.743 -26.309 1.00 33.49 290 LEU A O 1
ATOM 1458 N N . LYS B 2 190 ? -0.675 -38.988 -24.355 1.00 33.42 291 LYS A N 1
ATOM 1459 C CA . LYS B 2 190 ? 0.411 -39.962 -24.353 1.00 35.38 291 LYS A CA 1
ATOM 1460 C C . LYS B 2 190 ? -0.128 -41.388 -24.350 1.00 40.64 291 LYS A C 1
ATOM 1461 O O . LYS B 2 190 ? 0.408 -42.264 -25.037 1.00 42.98 291 LYS A O 1
ATOM 1467 N N . ALA B 2 191 ? -1.200 -41.634 -23.592 1.00 35.33 292 ALA A N 1
ATOM 1468 C CA . ALA B 2 191 ? -1.762 -42.980 -23.520 1.00 38.61 292 ALA A CA 1
ATOM 1469 C C . ALA B 2 191 ? -2.338 -43.417 -24.862 1.00 41.38 292 ALA A C 1
ATOM 1470 O O . ALA B 2 191 ? -2.254 -44.596 -25.225 1.00 42.33 292 ALA A O 1
ATOM 1472 N N . SER B 2 192 ? -2.922 -42.482 -25.616 1.00 31.08 293 SER A N 1
ATOM 1473 C CA . SER B 2 192 ? -3.504 -42.815 -26.912 1.00 39.50 293 SER A CA 1
ATOM 1474 C C . SER B 2 192 ? -2.456 -43.108 -27.980 1.00 42.28 293 SER A C 1
ATOM 1475 O O . SER B 2 192 ? -2.815 -43.616 -29.047 1.00 48.30 293 SER A O 1
ATOM 1478 N N . MET B 2 193 ? -1.186 -42.808 -27.725 1.00 40.20 294 MET A N 1
ATOM 1479 C CA . MET B 2 193 ? -0.101 -43.063 -28.666 1.00 38.22 294 MET A CA 1
ATOM 1480 C C . MET B 2 193 ? 0.944 -43.989 -28.054 1.00 44.54 294 MET A C 1
ATOM 1481 O O . MET B 2 193 ? 2.149 -43.810 -28.237 1.00 49.54 294 MET A O 1
ATOM 1486 N N . LYS B 2 194 ? 0.484 -44.997 -27.321 1.00 48.05 295 LYS A N 1
ATOM 1487 C CA . LYS B 2 194 ? 1.350 -45.937 -26.624 1.00 58.16 295 LYS A CA 1
ATOM 1488 C C . LYS B 2 194 ? 1.192 -47.326 -27.227 1.00 57.37 295 LYS A C 1
ATOM 1489 O O . LYS B 2 194 ? 0.080 -47.740 -27.571 1.00 64.58 295 LYS A O 1
ATOM 1495 N N . GLY B 2 195 ? 2.305 -48.041 -27.359 1.00 53.02 296 GLY A N 1
ATOM 1496 C CA . GLY B 2 195 ? 2.269 -49.385 -27.892 1.00 52.63 296 GLY A CA 1
ATOM 1497 C C . GLY B 2 195 ? 2.236 -49.414 -29.409 1.00 55.18 296 GLY A C 1
ATOM 1498 O O . GLY B 2 195 ? 2.467 -48.413 -30.094 1.00 53.54 296 GLY A O 1
ATOM 1499 N N . LEU B 2 196 ? 1.940 -50.605 -29.938 1.00 54.41 297 LEU A N 1
ATOM 1500 C CA . LEU B 2 196 ? 1.921 -50.785 -31.387 1.00 46.50 297 LEU A CA 1
ATOM 1501 C C . LEU B 2 196 ? 0.770 -50.022 -32.031 1.00 55.91 297 LEU A C 1
ATOM 1502 O O . LEU B 2 196 ? 0.931 -49.437 -33.109 1.00 62.60 297 LEU A O 1
ATOM 1507 N N . GLY B 2 197 ? -0.398 -50.015 -31.388 1.00 56.39 298 GLY A N 1
ATOM 1508 C CA . GLY B 2 197 ? -1.570 -49.382 -31.950 1.00 60.06 298 GLY A CA 1
ATOM 1509 C C . GLY B 2 197 ? -1.708 -47.926 -31.546 1.00 59.90 298 GLY A C 1
ATOM 1510 O O . GLY B 2 197 ? -0.918 -47.373 -30.782 1.00 61.78 298 GLY A O 1
ATOM 1511 N N . THR B 2 198 ? -2.748 -47.298 -32.084 1.00 57.00 299 THR A N 1
ATOM 1512 C CA . THR B 2 198 ? -3.077 -45.916 -31.778 1.00 48.55 299 THR A CA 1
ATOM 1513 C C . THR B 2 198 ? -4.565 -45.813 -31.485 1.00 48.60 299 THR A C 1
ATOM 1514 O O . THR B 2 198 ? -5.387 -46.403 -32.194 1.00 45.88 299 THR A O 1
ATOM 1518 N N . ASP B 2 199 ? -4.902 -45.077 -30.424 1.00 42.82 300 ASP A N 1
ATOM 1519 C CA . ASP B 2 199 ? -6.294 -44.810 -30.067 1.00 44.15 300 ASP A CA 1
ATOM 1520 C C . ASP B 2 199 ? -6.694 -43.488 -30.713 1.00 43.37 300 ASP A C 1
ATOM 1521 O O . ASP B 2 199 ? -6.716 -42.430 -30.082 1.00 34.07 300 ASP A O 1
ATOM 1526 N N . GLU B 2 200 ? -7.013 -43.560 -32.010 1.00 38.01 301 GLU A N 1
ATOM 1527 C CA . GLU B 2 200 ? -7.364 -42.351 -32.747 1.00 36.12 301 GLU A CA 1
ATOM 1528 C C . GLU B 2 200 ? -8.616 -41.690 -32.186 1.00 34.88 301 GLU A C 1
ATOM 1529 O O . GLU B 2 200 ? -8.737 -40.462 -32.228 1.00 34.76 301 GLU A O 1
ATOM 1535 N N . ASP B 2 201 ? -9.550 -42.478 -31.649 1.00 33.58 302 ASP A N 1
ATOM 1536 C CA . ASP B 2 201 ? -10.781 -41.899 -31.116 1.00 33.35 302 ASP A CA 1
ATOM 1537 C C . ASP B 2 201 ? -10.489 -40.959 -29.953 1.00 33.64 302 ASP A C 1
ATOM 1538 O O . ASP B 2 201 ? -11.031 -39.851 -29.888 1.00 31.64 302 ASP A O 1
ATOM 1543 N N . SER B 2 202 ? -9.623 -41.382 -29.029 1.00 36.93 303 SER A N 1
ATOM 1544 C CA . SER B 2 202 ? -9.277 -40.530 -27.894 1.00 34.52 303 SER A CA 1
ATOM 1545 C C . SER B 2 202 ? -8.402 -39.361 -28.326 1.00 34.70 303 SER A C 1
ATOM 1546 O O . SER B 2 202 ? -8.562 -38.239 -27.829 1.00 29.83 303 SER A O 1
ATOM 1549 N N . LEU B 2 203 ? -7.457 -39.609 -29.235 1.00 30.10 304 LEU A N 1
ATOM 1550 C CA . LEU B 2 203 ? -6.661 -38.520 -29.787 1.00 33.70 304 LEU A CA 1
ATOM 1551 C C . LEU B 2 203 ? -7.553 -37.463 -30.426 1.00 35.16 304 LEU A C 1
ATOM 1552 O O . LEU B 2 203 ? -7.361 -36.261 -30.208 1.00 34.13 304 LEU A O 1
ATOM 1557 N N . ILE B 2 204 ? -8.549 -37.897 -31.200 1.00 26.13 305 ILE A N 1
ATOM 1558 C CA . ILE B 2 204 ? -9.442 -36.955 -31.867 1.00 27.54 305 ILE A CA 1
ATOM 1559 C C . ILE B 2 204 ? -10.270 -36.179 -30.850 1.00 31.11 305 ILE A C 1
ATOM 1560 O O . ILE B 2 204 ? -10.421 -34.956 -30.957 1.00 31.92 305 ILE A O 1
ATOM 1565 N N . GLU B 2 205 ? -10.803 -36.871 -29.839 1.00 23.58 306 GLU A N 1
ATOM 1566 C CA . GLU B 2 205 ? -11.693 -36.224 -28.878 1.00 26.20 306 GLU A CA 1
ATOM 1567 C C . GLU B 2 205 ? -11.017 -35.043 -28.189 1.00 31.28 306 GLU A C 1
ATOM 1568 O O . GLU B 2 205 ? -11.627 -33.979 -28.024 1.00 30.05 306 GLU A O 1
ATOM 1574 N N . ILE B 2 206 ? -9.756 -35.204 -27.790 1.00 28.32 307 ILE A N 1
ATOM 1575 C CA . ILE B 2 206 ? -9.068 -34.141 -27.064 1.00 29.06 307 ILE A CA 1
ATOM 1576 C C . ILE B 2 206 ? -8.648 -33.020 -28.007 1.00 30.26 307 ILE A C 1
ATOM 1577 O O . ILE B 2 206 ? -8.905 -31.840 -27.743 1.00 33.88 307 ILE A O 1
ATOM 1582 N N . ILE B 2 207 ? -7.991 -33.368 -29.117 1.00 27.17 308 ILE A N 1
ATOM 1583 C CA . ILE B 2 207 ? -7.445 -32.346 -30.007 1.00 31.08 308 ILE A CA 1
ATOM 1584 C C . ILE B 2 207 ? -8.561 -31.528 -30.650 1.00 33.25 308 ILE A C 1
ATOM 1585 O O . ILE B 2 207 ? -8.427 -30.313 -30.843 1.00 36.33 308 ILE A O 1
ATOM 1590 N N . CYS B 2 208 ? -9.679 -32.170 -30.992 1.00 29.41 309 CYS A N 1
ATOM 1591 C CA . CYS B 2 208 ? -10.758 -31.443 -31.653 1.00 29.48 309 CYS A CA 1
ATOM 1592 C C . CYS B 2 208 ? -11.573 -30.571 -30.705 1.00 30.85 309 CYS A C 1
ATOM 1593 O O . CYS B 2 208 ? -12.240 -29.640 -31.170 1.00 36.81 309 CYS A O 1
ATOM 1596 N N . SER B 2 209 ? -11.544 -30.835 -29.399 1.00 25.22 310 SER A N 1
ATOM 1597 C CA . SER B 2 209 ? -12.422 -30.120 -28.481 1.00 27.52 310 SER A CA 1
ATOM 1598 C C . SER B 2 209 ? -11.710 -29.067 -27.643 1.00 34.13 310 SER A C 1
ATOM 1599 O O . SER B 2 209 ? -12.382 -28.225 -27.040 1.00 34.37 310 SER A O 1
ATOM 1602 N N . ARG B 2 210 ? -10.384 -29.083 -27.587 1.00 27.30 311 ARG A N 1
ATOM 1603 C CA . ARG B 2 210 ? -9.659 -28.166 -26.719 1.00 25.25 311 ARG A CA 1
ATOM 1604 C C . ARG B 2 210 ? -9.467 -26.817 -27.402 1.00 28.80 311 ARG A C 1
ATOM 1605 O O . ARG B 2 210 ? -9.280 -26.737 -28.619 1.00 32.20 311 ARG A O 1
ATOM 1613 N N . THR B 2 211 ? -9.526 -25.754 -26.601 1.00 29.76 312 THR A N 1
ATOM 1614 C CA . THR B 2 211 ? -9.398 -24.394 -27.100 1.00 32.02 312 THR A CA 1
ATOM 1615 C C . THR B 2 211 ? -7.927 -24.012 -27.247 1.00 32.55 312 THR A C 1
ATOM 1616 O O . THR B 2 211 ? -7.023 -24.755 -26.857 1.00 28.81 312 THR A O 1
ATOM 1620 N N . ASN B 2 212 ? -7.695 -22.827 -27.825 1.00 27.21 313 ASN A N 1
ATOM 1621 C CA . ASN B 2 212 ? -6.333 -22.323 -27.991 1.00 25.13 313 ASN A CA 1
ATOM 1622 C C . ASN B 2 212 ? -5.595 -22.275 -26.661 1.00 37.33 313 ASN A C 1
ATOM 1623 O O . ASN B 2 212 ? -4.466 -22.765 -26.544 1.00 40.83 313 ASN A O 1
ATOM 1628 N N . GLN B 2 213 ? -6.217 -21.669 -25.648 1.00 34.23 314 GLN A N 1
ATOM 1629 C CA . GLN B 2 213 ? -5.556 -21.521 -24.356 1.00 39.90 314 GLN A CA 1
ATOM 1630 C C . GLN B 2 213 ? -5.267 -22.879 -23.729 1.00 35.16 314 GLN A C 1
ATOM 1631 O O . GLN B 2 213 ? -4.185 -23.100 -23.171 1.00 36.56 314 GLN A O 1
ATOM 1637 N N . GLU B 2 214 ? -6.218 -23.808 -23.826 1.00 28.94 315 GLU A N 1
ATOM 1638 C CA . GLU B 2 214 ? -6.012 -25.144 -23.279 1.00 28.76 315 GLU A CA 1
ATOM 1639 C C . GLU B 2 214 ? -4.887 -25.869 -24.004 1.00 33.39 315 GLU A C 1
ATOM 1640 O O . GLU B 2 214 ? -4.057 -26.533 -23.372 1.00 30.57 315 GLU A O 1
ATOM 1646 N N . LEU B 2 215 ? -4.834 -25.741 -25.332 1.00 37.11 316 LEU A N 1
ATOM 1647 C CA . LEU B 2 215 ? -3.798 -26.424 -26.099 1.00 33.50 316 LEU A CA 1
ATOM 1648 C C . LEU B 2 215 ? -2.421 -25.819 -25.864 1.00 32.90 316 LEU A C 1
ATOM 1649 O O . LEU B 2 215 ? -1.421 -26.545 -25.880 1.00 40.74 316 LEU A O 1
ATOM 1654 N N . GLN B 2 216 ? -2.340 -24.502 -25.654 1.00 36.03 317 GLN A N 1
ATOM 1655 C CA . GLN B 2 216 ? -1.049 -23.901 -25.332 1.00 42.38 317 GLN A CA 1
ATOM 1656 C C . GLN B 2 216 ? -0.465 -24.521 -24.070 1.00 39.27 317 GLN A C 1
ATOM 1657 O O . GLN B 2 216 ? 0.738 -24.804 -24.004 1.00 42.82 317 GLN A O 1
ATOM 1663 N N . GLU B 2 217 ? -1.309 -24.759 -23.067 1.00 35.02 318 GLU A N 1
ATOM 1664 C CA . GLU B 2 217 ? -0.833 -25.340 -21.817 1.00 34.81 318 GLU A CA 1
ATOM 1665 C C . GLU B 2 217 ? -0.500 -26.818 -21.986 1.00 34.69 318 GLU A C 1
ATOM 1666 O O . GLU B 2 217 ? 0.485 -27.305 -21.421 1.00 33.52 318 GLU A O 1
ATOM 1672 N N . ILE B 2 218 ? -1.310 -27.546 -22.759 1.00 31.28 319 ILE A N 1
ATOM 1673 C CA . ILE B 2 218 ? -1.019 -28.954 -23.022 1.00 32.69 319 ILE A CA 1
ATOM 1674 C C . ILE B 2 218 ? 0.331 -29.098 -23.713 1.00 38.00 319 ILE A C 1
ATOM 1675 O O . ILE B 2 218 ? 1.159 -29.932 -23.329 1.00 38.15 319 ILE A O 1
ATOM 1680 N N . ASN B 2 219 ? 0.577 -28.280 -24.742 1.00 34.46 320 ASN A N 1
ATOM 1681 C CA . ASN B 2 219 ? 1.839 -28.371 -25.471 1.00 37.64 320 ASN A CA 1
ATOM 1682 C C . ASN B 2 219 ? 3.029 -28.139 -24.550 1.00 43.32 320 ASN A C 1
ATOM 1683 O O . ASN B 2 219 ? 4.052 -28.825 -24.659 1.00 48.15 320 ASN A O 1
ATOM 1688 N N . ARG B 2 220 ? 2.910 -27.180 -23.631 1.00 40.22 321 ARG A N 1
ATOM 1689 C CA . ARG B 2 220 ? 3.996 -26.913 -22.695 1.00 39.75 321 ARG A CA 1
ATOM 1690 C C . ARG B 2 220 ? 4.161 -28.059 -21.702 1.00 37.26 321 ARG A C 1
ATOM 1691 O O . ARG B 2 220 ? 5.276 -28.540 -21.473 1.00 42.77 321 ARG A O 1
ATOM 1699 N N . VAL B 2 221 ? 3.057 -28.518 -21.108 1.00 33.82 322 VAL A N 1
ATOM 1700 C CA . VAL B 2 221 ? 3.148 -29.544 -20.073 1.00 39.40 322 VAL A CA 1
ATOM 1701 C C . VAL B 2 221 ? 3.574 -30.878 -20.673 1.00 39.72 322 VAL A C 1
ATOM 1702 O O . VAL B 2 221 ? 4.340 -31.634 -20.060 1.00 42.53 322 VAL A O 1
ATOM 1706 N N . TYR B 2 222 ? 3.106 -31.178 -21.887 1.00 37.58 323 TYR A N 1
ATOM 1707 C CA . TYR B 2 222 ? 3.473 -32.428 -22.548 1.00 39.09 323 TYR A CA 1
ATOM 1708 C C . TYR B 2 222 ? 4.986 -32.551 -22.694 1.00 43.99 323 TYR A C 1
ATOM 1709 O O . TYR B 2 222 ? 5.569 -33.598 -22.387 1.00 46.02 323 TYR A O 1
ATOM 1718 N N . LYS B 2 223 ? 5.642 -31.486 -23.156 1.00 40.19 324 LYS A N 1
ATOM 1719 C CA . LYS B 2 223 ? 7.093 -31.530 -23.296 1.00 43.48 324 LYS A CA 1
ATOM 1720 C C . LYS B 2 223 ? 7.773 -31.638 -21.937 1.00 48.01 324 LYS A C 1
ATOM 1721 O O . LYS B 2 223 ? 8.785 -32.335 -21.798 1.00 52.06 324 LYS A O 1
ATOM 1727 N N . GLU B 2 224 ? 7.225 -30.969 -20.919 1.00 47.49 325 GLU A N 1
ATOM 1728 C CA . GLU B 2 224 ? 7.794 -31.074 -19.579 1.00 52.51 325 GLU A CA 1
ATOM 1729 C C . GLU B 2 224 ? 7.691 -32.496 -19.042 1.00 51.30 325 GLU A C 1
ATOM 1730 O O . GLU B 2 224 ? 8.601 -32.975 -18.356 1.00 52.08 325 GLU A O 1
ATOM 1736 N N . MET B 2 225 ? 6.596 -33.193 -19.352 1.00 48.18 326 MET A N 1
ATOM 1737 C CA . MET B 2 225 ? 6.379 -34.520 -18.787 1.00 44.84 326 MET A CA 1
ATOM 1738 C C . MET B 2 225 ? 7.126 -35.602 -19.558 1.00 49.68 326 MET A C 1
ATOM 1739 O O . MET B 2 225 ? 7.683 -36.523 -18.951 1.00 49.02 326 MET A O 1
ATOM 1744 N N . TYR B 2 226 ? 7.152 -35.514 -20.888 1.00 53.17 327 TYR A N 1
ATOM 1745 C CA . TYR B 2 226 ? 7.648 -36.605 -21.719 1.00 49.00 327 TYR A CA 1
ATOM 1746 C C . TYR B 2 226 ? 8.877 -36.231 -22.538 1.00 50.08 327 TYR A C 1
ATOM 1747 O O . TYR B 2 226 ? 9.293 -37.016 -23.398 1.00 51.35 327 TYR A O 1
ATOM 1756 N N . LYS B 2 227 ? 9.464 -35.058 -22.294 1.00 51.09 328 LYS A N 1
ATOM 1757 C CA . LYS B 2 227 ? 10.731 -34.646 -22.907 1.00 58.69 328 LYS A CA 1
ATOM 1758 C C . LYS B 2 227 ? 10.686 -34.705 -24.432 1.00 56.13 328 LYS A C 1
ATOM 1759 O O . LYS B 2 227 ? 11.714 -34.885 -25.088 1.00 53.76 328 LYS A O 1
ATOM 1765 N N . THR B 2 228 ? 9.496 -34.554 -25.008 1.00 51.91 329 THR A N 1
ATOM 1766 C CA . THR B 2 228 ? 9.337 -34.513 -26.453 1.00 48.83 329 THR A CA 1
ATOM 1767 C C . THR B 2 228 ? 8.115 -33.666 -26.775 1.00 49.08 329 THR A C 1
ATOM 1768 O O . THR B 2 228 ? 7.197 -33.542 -25.959 1.00 51.39 32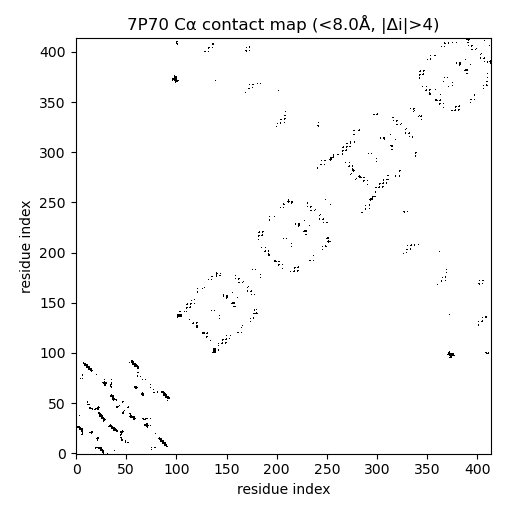9 THR A O 1
ATOM 1772 N N . ASP B 2 229 ? 8.118 -33.073 -27.964 1.00 53.69 330 ASP A N 1
ATOM 1773 C CA . ASP B 2 229 ? 7.003 -32.234 -28.374 1.00 55.73 330 ASP A CA 1
ATOM 1774 C C . ASP B 2 229 ? 5.789 -33.085 -28.717 1.00 48.44 330 ASP A C 1
ATOM 1775 O O . ASP B 2 229 ? 5.912 -34.159 -29.311 1.00 47.86 330 ASP A O 1
ATOM 1780 N N . LEU B 2 230 ? 4.609 -32.595 -28.330 1.00 43.90 331 LEU A N 1
ATOM 1781 C CA . LEU B 2 230 ? 3.370 -33.291 -28.661 1.00 37.52 331 LEU A CA 1
ATOM 1782 C C . LEU B 2 230 ? 3.223 -33.465 -30.166 1.00 38.88 331 LEU A C 1
ATOM 1783 O O . LEU B 2 230 ? 2.794 -34.526 -30.636 1.00 41.44 331 LEU A O 1
ATOM 1788 N N . GLU B 2 231 ? 3.577 -32.434 -30.936 1.00 39.55 332 GLU A N 1
ATOM 1789 C CA . GLU B 2 231 ? 3.445 -32.508 -32.388 1.00 43.62 332 GLU A CA 1
ATOM 1790 C C . GLU B 2 231 ? 4.289 -33.636 -32.966 1.00 47.62 332 GLU A C 1
ATOM 1791 O O . GLU B 2 231 ? 3.864 -34.326 -33.901 1.00 39.74 332 GLU A O 1
ATOM 1797 N N . LYS B 2 232 ? 5.484 -33.847 -32.412 1.00 41.03 333 LYS A N 1
ATOM 1798 C CA . LYS B 2 232 ? 6.355 -34.905 -32.913 1.00 43.55 333 LYS A CA 1
ATOM 1799 C C . LYS B 2 232 ? 5.765 -36.285 -32.644 1.00 40.47 333 LYS A C 1
ATOM 1800 O O . LYS B 2 232 ? 5.853 -37.178 -33.495 1.00 47.73 333 LYS A O 1
ATOM 1806 N N . ASP B 2 233 ? 5.148 -36.480 -31.477 1.00 44.93 334 ASP A N 1
ATOM 1807 C CA . ASP B 2 233 ? 4.505 -37.761 -31.202 1.00 48.61 334 ASP A CA 1
ATOM 1808 C C . ASP B 2 233 ? 3.289 -37.969 -32.095 1.00 44.88 334 ASP A C 1
ATOM 1809 O O . ASP B 2 233 ? 3.022 -39.093 -32.537 1.00 44.01 334 ASP A O 1
ATOM 1814 N N . ILE B 2 234 ? 2.545 -36.897 -32.378 1.00 43.20 335 ILE A N 1
ATOM 1815 C CA . ILE B 2 234 ? 1.424 -37.000 -33.308 1.00 46.25 335 ILE A CA 1
ATOM 1816 C C . ILE B 2 234 ? 1.916 -37.423 -34.687 1.00 44.35 335 ILE A C 1
ATOM 1817 O O . ILE B 2 234 ? 1.318 -38.289 -35.338 1.00 40.54 335 ILE A O 1
ATOM 1822 N N . ILE B 2 235 ? 3.018 -36.828 -35.146 1.00 43.12 336 ILE A N 1
ATOM 1823 C CA . ILE B 2 235 ? 3.557 -37.154 -36.464 1.00 46.52 336 ILE A CA 1
ATOM 1824 C C . ILE B 2 235 ? 3.986 -38.616 -36.524 1.00 46.28 336 ILE A C 1
ATOM 1825 O O . ILE B 2 235 ? 3.830 -39.283 -37.555 1.00 58.45 336 ILE A O 1
ATOM 1830 N N . SER B 2 236 ? 4.503 -39.149 -35.414 1.00 53.06 337 SER A N 1
ATOM 1831 C CA . SER B 2 236 ? 4.956 -40.536 -35.403 1.00 55.90 337 SER A CA 1
ATOM 1832 C C . SER B 2 236 ? 3.795 -41.522 -35.476 1.00 51.49 337 SER A C 1
ATOM 1833 O O . SER B 2 236 ? 3.941 -42.604 -36.054 1.00 57.11 337 SER A O 1
ATOM 1836 N N . ASP B 2 237 ? 2.644 -41.174 -34.907 1.00 43.00 338 ASP A N 1
ATOM 1837 C CA . ASP B 2 237 ? 1.542 -42.112 -34.749 1.00 56.56 338 ASP A CA 1
ATOM 1838 C C . ASP B 2 237 ? 0.398 -41.889 -35.728 1.00 56.23 338 ASP A C 1
ATOM 1839 O O . ASP B 2 237 ? -0.599 -42.615 -35.666 1.00 54.11 338 ASP A O 1
ATOM 1844 N N . THR B 2 238 ? 0.506 -40.909 -36.622 1.00 48.89 339 THR A N 1
ATOM 1845 C CA . THR B 2 238 ? -0.523 -40.619 -37.611 1.00 47.06 339 THR A CA 1
ATOM 1846 C C . THR B 2 238 ? 0.133 -40.444 -38.973 1.00 45.78 339 THR A C 1
ATOM 1847 O O . THR B 2 238 ? 1.356 -40.332 -39.085 1.00 45.71 339 THR A O 1
ATOM 1851 N N . SER B 2 239 ? -0.693 -40.403 -40.017 1.00 43.46 340 SER A N 1
ATOM 1852 C CA . SER B 2 239 ? -0.181 -40.224 -41.370 1.00 52.87 340 SER A CA 1
ATOM 1853 C C . SER B 2 239 ? -1.281 -39.652 -42.254 1.00 49.10 340 SER A C 1
ATOM 1854 O O . SER B 2 239 ? -2.456 -39.618 -41.881 1.00 47.75 340 SER A O 1
ATOM 1857 N N . GLY B 2 240 ? -0.873 -39.195 -43.441 1.00 45.31 341 GLY A N 1
ATOM 1858 C CA . GLY B 2 240 ? -1.811 -38.707 -44.434 1.00 42.86 341 GLY A CA 1
ATOM 1859 C C . GLY B 2 240 ? -2.442 -37.378 -44.052 1.00 45.82 341 GLY A C 1
ATOM 1860 O O . GLY B 2 240 ? -1.876 -36.574 -43.306 1.00 45.54 341 GLY A O 1
ATOM 1861 N N . ASP B 2 241 ? -3.643 -37.144 -44.589 1.00 51.07 342 ASP A N 1
ATOM 1862 C CA . ASP B 2 241 ? -4.377 -35.926 -44.261 1.00 44.64 342 ASP A CA 1
ATOM 1863 C C . ASP B 2 241 ? -4.835 -35.921 -42.810 1.00 44.53 342 ASP A C 1
ATOM 1864 O O . ASP B 2 241 ? -5.026 -34.848 -42.225 1.00 43.17 342 ASP A O 1
ATOM 1869 N N . PHE B 2 242 ? -5.036 -37.102 -42.223 1.00 41.71 343 PHE A N 1
ATOM 1870 C CA . PHE B 2 242 ? -5.379 -37.173 -40.808 1.00 39.66 343 PHE A CA 1
ATOM 1871 C C . PHE B 2 242 ? -4.272 -36.577 -39.949 1.00 42.13 343 PHE A C 1
ATOM 1872 O O . PHE B 2 242 ? -4.544 -35.835 -38.997 1.00 36.79 343 PHE A O 1
ATOM 1880 N N . ARG B 2 243 ? -3.016 -36.879 -40.282 1.00 37.17 344 ARG A N 1
ATOM 1881 C CA . ARG B 2 243 ? -1.894 -36.264 -39.582 1.00 39.00 344 ARG A CA 1
ATOM 1882 C C . ARG B 2 243 ? -1.902 -34.751 -39.746 1.00 42.62 344 ARG A C 1
ATOM 1883 O O . ARG B 2 243 ? -1.706 -34.014 -38.773 1.00 42.70 344 ARG A O 1
ATOM 1891 N N . LYS B 2 244 ? -2.130 -34.268 -40.970 1.00 43.31 345 LYS A N 1
ATOM 1892 C CA . LYS B 2 244 ? -2.065 -32.830 -41.213 1.00 37.42 345 LYS A CA 1
ATOM 1893 C C . LYS B 2 244 ? -3.162 -32.088 -40.462 1.00 34.87 345 LYS A C 1
ATOM 1894 O O . LYS B 2 244 ? -2.937 -30.982 -39.957 1.00 37.50 345 LYS A O 1
ATOM 1900 N N . LEU B 2 245 ? -4.353 -32.680 -40.370 1.00 35.81 346 LEU A N 1
ATOM 1901 C CA . LEU B 2 245 ? -5.426 -32.050 -39.608 1.00 35.88 346 LEU A CA 1
ATOM 1902 C C . LEU B 2 245 ? -5.118 -32.052 -38.115 1.00 26.82 346 LEU A C 1
ATOM 1903 O O . LEU B 2 245 ? -5.309 -31.037 -37.433 1.00 28.12 346 LEU A O 1
ATOM 1908 N N . MET B 2 246 ? -4.645 -33.185 -37.592 1.00 34.07 347 MET A N 1
ATOM 1909 C CA . MET B 2 246 ? -4.333 -33.271 -36.169 1.00 34.90 347 MET A CA 1
ATOM 1910 C C . MET B 2 246 ? -3.192 -32.335 -35.792 1.00 34.37 347 MET A C 1
ATOM 1911 O O . MET B 2 246 ? -3.231 -31.697 -34.734 1.00 33.36 347 MET A O 1
ATOM 1916 N N . VAL B 2 247 ? -2.170 -32.232 -36.646 1.00 30.86 348 VAL A N 1
ATOM 1917 C CA . VAL B 2 247 ? -1.048 -31.347 -36.349 1.00 35.77 348 VAL A CA 1
ATOM 1918 C C . VAL B 2 247 ? -1.494 -29.889 -36.368 1.00 37.60 348 VAL A C 1
ATOM 1919 O O . VAL B 2 247 ? -1.114 -29.100 -35.495 1.00 36.81 348 VAL A O 1
ATOM 1923 N N . ALA B 2 248 ? -2.308 -29.508 -37.355 1.00 33.93 349 ALA A N 1
ATOM 1924 C CA . ALA B 2 248 ? -2.787 -28.130 -37.430 1.00 33.58 349 ALA A CA 1
ATOM 1925 C C . ALA B 2 248 ? -3.627 -27.774 -36.209 1.00 34.11 349 ALA A C 1
ATOM 1926 O O . ALA B 2 248 ? -3.423 -26.726 -35.586 1.00 37.29 349 ALA A O 1
ATOM 1928 N N . LEU B 2 249 ? -4.580 -28.639 -35.852 1.00 32.46 350 LEU A N 1
ATOM 1929 C CA . LEU B 2 249 ? -5.428 -28.375 -34.692 1.00 35.51 350 LEU A CA 1
ATOM 1930 C C . LEU B 2 249 ? -4.610 -28.287 -33.409 1.00 41.70 350 LEU A C 1
ATOM 1931 O O . LEU B 2 249 ? -4.841 -27.402 -32.576 1.00 33.79 350 LEU A O 1
ATOM 1936 N N . ALA B 2 250 ? -3.645 -29.194 -33.236 1.00 35.79 351 ALA A N 1
ATOM 1937 C CA . ALA B 2 250 ? -2.880 -29.256 -31.996 1.00 37.22 351 ALA A CA 1
ATOM 1938 C C . ALA B 2 250 ? -2.014 -28.023 -31.775 1.00 41.22 351 ALA A C 1
ATOM 1939 O O . ALA B 2 250 ? -1.545 -27.806 -30.652 1.00 33.89 351 ALA A O 1
ATOM 1941 N N . LYS B 2 251 ? -1.789 -27.216 -32.815 1.00 37.95 352 LYS A N 1
ATOM 1942 C CA . LYS B 2 251 ? -0.989 -26.008 -32.652 1.00 39.01 352 LYS A CA 1
ATOM 1943 C C . LYS B 2 251 ? -1.692 -24.977 -31.778 1.00 41.87 352 LYS A C 1
ATOM 1944 O O . LYS B 2 251 ? -1.026 -24.163 -31.127 1.00 46.07 352 LYS A O 1
ATOM 1950 N N . GLY B 2 252 ? -3.020 -24.995 -31.746 1.00 37.85 353 GLY A N 1
ATOM 1951 C CA . GLY B 2 252 ? -3.756 -24.071 -30.898 1.00 35.32 353 GLY A CA 1
ATOM 1952 C C . GLY B 2 252 ? -3.608 -22.621 -31.304 1.00 41.94 353 GLY A C 1
ATOM 1953 O O . GLY B 2 252 ? -3.527 -21.741 -30.439 1.00 35.84 353 GLY A O 1
ATOM 1954 N N . ARG B 2 253 ? -3.569 -22.352 -32.603 1.00 40.17 354 ARG A N 1
ATOM 1955 C CA . ARG B 2 253 ? -3.429 -21.002 -33.130 1.00 48.55 354 ARG A CA 1
ATOM 1956 C C . ARG B 2 253 ? -4.646 -20.619 -33.962 1.00 39.45 354 ARG A C 1
ATOM 1957 O O . ARG B 2 253 ? -4.544 -19.903 -34.961 1.00 36.61 354 ARG A O 1
ATOM 1965 N N . ARG B 2 254 ? -5.816 -21.098 -33.553 1.00 38.55 355 ARG A N 1
ATOM 1966 C CA . ARG B 2 254 ? -7.052 -20.686 -34.198 1.00 37.04 355 ARG A CA 1
ATOM 1967 C C . ARG B 2 254 ? -7.264 -19.192 -33.988 1.00 41.19 355 ARG A C 1
ATOM 1968 O O . ARG B 2 254 ? -6.887 -18.629 -32.957 1.00 40.68 355 ARG A O 1
ATOM 1976 N N . ALA B 2 255 ? -7.845 -18.539 -34.992 1.00 36.18 356 ALA A N 1
ATOM 1977 C CA . ALA B 2 255 ? -8.131 -17.119 -34.864 1.00 34.63 356 ALA A CA 1
ATOM 1978 C C . ALA B 2 255 ? -9.071 -16.885 -33.688 1.00 41.46 356 ALA A C 1
ATOM 1979 O O . ALA B 2 255 ? -10.028 -17.635 -33.475 1.00 33.59 356 ALA A O 1
ATOM 1981 N N . GLU B 2 256 ? -8.776 -15.855 -32.903 1.00 40.22 357 GLU A N 1
ATOM 1982 C CA . GLU B 2 256 ? -9.625 -15.518 -31.772 1.00 48.26 357 GLU A CA 1
ATOM 1983 C C . GLU B 2 256 ? -10.901 -14.841 -32.257 1.00 55.93 357 GLU A C 1
ATOM 1984 O O . GLU B 2 256 ? -10.945 -14.246 -33.336 1.00 49.66 357 GLU A O 1
ATOM 1990 N N . ASP B 2 257 ? -11.943 -14.952 -31.441 1.00 64.18 358 ASP A N 1
ATOM 1991 C CA . ASP B 2 257 ? -13.257 -14.361 -31.788 1.00 72.60 358 ASP A CA 1
ATOM 1992 C C . ASP B 2 257 ? -13.137 -12.843 -31.842 1.00 74.56 358 ASP A C 1
ATOM 1993 O O . ASP B 2 257 ? -12.971 -12.223 -30.786 1.00 71.15 358 ASP A O 1
ATOM 1998 N N . GLY B 2 258 ? -13.228 -12.284 -33.042 1.00 79.04 359 GLY A N 1
ATOM 1999 C CA . GLY B 2 258 ? -13.135 -10.850 -33.207 1.00 83.90 359 GLY A CA 1
ATOM 2000 C C . GLY B 2 258 ? -14.434 -10.134 -32.882 1.00 87.12 359 GLY A C 1
ATOM 2001 O O . GLY B 2 258 ? -15.471 -10.741 -32.615 1.00 91.37 359 GLY A O 1
ATOM 2002 N N . SER B 2 259 ? -14.361 -8.802 -32.908 1.00 86.23 360 SER A N 1
ATOM 2003 C CA . SER B 2 259 ? -15.523 -7.983 -32.582 1.00 87.39 360 SER A CA 1
ATOM 2004 C C . SER B 2 259 ? -16.513 -7.923 -33.738 1.00 81.53 360 SER A C 1
ATOM 2005 O O . SER B 2 259 ? -17.729 -7.913 -33.517 1.00 82.88 360 SER A O 1
ATOM 2008 N N . VAL B 2 260 ? -16.017 -7.890 -34.969 1.00 68.20 361 VAL A N 1
ATOM 2009 C CA . VAL B 2 260 ? -16.868 -7.731 -36.139 1.00 60.30 361 VAL A CA 1
ATOM 2010 C C . VAL B 2 260 ? -17.103 -9.088 -36.785 1.00 53.01 361 VAL A C 1
ATOM 2011 O O . VAL B 2 260 ? -16.272 -10.002 -36.711 1.00 59.92 361 VAL A O 1
ATOM 2015 N N . ILE B 2 261 ? -18.261 -9.216 -37.418 1.00 41.97 362 ILE A N 1
ATOM 2016 C CA . ILE B 2 261 ? -18.626 -10.418 -38.153 1.00 30.87 362 ILE A CA 1
ATOM 2017 C C . ILE B 2 261 ? -18.274 -10.195 -39.615 1.00 37.50 362 ILE A C 1
ATOM 2018 O O . ILE B 2 261 ? -18.746 -9.240 -40.237 1.00 39.14 362 ILE A O 1
ATOM 2023 N N . ASP B 2 262 ? -17.435 -11.073 -40.163 1.00 32.13 363 ASP A N 1
ATOM 2024 C CA . ASP B 2 262 ? -16.929 -10.921 -41.526 1.00 31.52 363 ASP A CA 1
ATOM 2025 C C . ASP B 2 262 ? -17.846 -11.699 -42.466 1.00 34.08 363 ASP A C 1
ATOM 2026 O O . ASP B 2 262 ? -17.582 -12.841 -42.850 1.00 32.33 363 ASP A O 1
ATOM 2031 N N . TYR B 2 263 ? -18.947 -11.047 -42.852 1.00 30.81 364 TYR A N 1
ATOM 2032 C CA . TYR B 2 263 ? -19.966 -11.712 -43.659 1.00 27.78 364 TYR A CA 1
ATOM 2033 C C . TYR B 2 263 ? -19.438 -12.086 -45.040 1.00 27.71 364 TYR A C 1
ATOM 2034 O O . TYR B 2 263 ? -19.791 -13.142 -45.578 1.00 30.32 364 TYR A O 1
ATOM 2043 N N . GLU B 2 264 ? -18.601 -11.235 -45.638 1.00 24.20 365 GLU A N 1
ATOM 2044 C CA . GLU B 2 264 ? -18.052 -11.569 -46.949 1.00 25.84 365 GLU A CA 1
ATOM 2045 C C . GLU B 2 264 ? -17.207 -12.835 -46.885 1.00 27.33 365 GLU A C 1
ATOM 2046 O O . GLU B 2 264 ? -17.277 -13.685 -47.780 1.00 27.10 365 GLU A O 1
ATOM 2052 N N . LEU B 2 265 ? -16.412 -12.985 -45.823 1.00 25.92 366 LEU A N 1
ATOM 2053 C CA . LEU B 2 265 ? -15.586 -14.179 -45.682 1.00 30.27 366 LEU A CA 1
ATOM 2054 C C . LEU B 2 265 ? -16.416 -15.391 -45.286 1.00 30.72 366 LEU A C 1
ATOM 2055 O O . LEU B 2 265 ? -16.058 -16.525 -45.625 1.00 26.68 366 LEU A O 1
ATOM 2060 N N . ILE B 2 266 ? -17.514 -15.177 -44.559 1.00 27.32 367 ILE A N 1
ATOM 2061 C CA . ILE B 2 266 ? -18.423 -16.275 -44.242 1.00 26.10 367 ILE A CA 1
ATOM 2062 C C . ILE B 2 266 ? -18.956 -16.900 -45.523 1.00 25.84 367 ILE A C 1
ATOM 2063 O O . ILE B 2 266 ? -18.941 -18.126 -45.695 1.00 27.70 367 ILE A O 1
ATOM 2068 N N . ASP B 2 267 ? -19.425 -16.060 -46.448 1.00 22.91 368 ASP A N 1
ATOM 2069 C CA . ASP B 2 267 ? -19.952 -16.556 -47.714 1.00 21.73 368 ASP A CA 1
ATOM 2070 C C . ASP B 2 267 ? -18.861 -17.210 -48.553 1.00 25.36 368 ASP A C 1
ATOM 2071 O O . ASP B 2 267 ? -19.094 -18.250 -49.180 1.00 24.75 368 ASP A O 1
ATOM 2076 N N . GLN B 2 268 ? -17.666 -16.617 -48.586 1.00 28.73 369 GLN A N 1
ATOM 2077 C CA . GLN B 2 268 ? -16.601 -17.175 -49.413 1.00 29.99 369 GLN A CA 1
ATOM 2078 C C . GLN B 2 268 ? -16.114 -18.513 -48.867 1.00 32.71 369 GLN A C 1
ATOM 2079 O O . GLN B 2 268 ? -15.857 -19.444 -49.640 1.00 34.51 369 GLN A O 1
ATOM 2085 N N . ASP B 2 269 ? -15.977 -18.628 -47.542 1.00 26.16 370 ASP A N 1
ATOM 2086 C CA . ASP B 2 269 ? -15.611 -19.909 -46.942 1.00 28.97 370 ASP A CA 1
ATOM 2087 C C . ASP B 2 269 ? -16.645 -20.982 -47.259 1.00 31.42 370 ASP A C 1
ATOM 2088 O O . ASP B 2 269 ? -16.290 -22.129 -47.556 1.00 30.49 370 ASP A O 1
ATOM 2093 N N . ALA B 2 270 ? -17.932 -20.627 -47.197 1.00 26.67 371 ALA A N 1
ATOM 2094 C CA . ALA B 2 270 ? -18.987 -21.587 -47.507 1.00 28.29 371 ALA A CA 1
ATOM 2095 C C . ALA B 2 270 ? -18.870 -22.089 -48.942 1.00 29.39 371 ALA A C 1
ATOM 2096 O O . ALA B 2 270 ? -18.970 -23.293 -49.199 1.00 31.82 371 ALA A O 1
ATOM 2098 N N . ARG B 2 271 ? -18.655 -21.176 -49.894 1.00 29.48 372 ARG A N 1
ATOM 2099 C CA . ARG B 2 271 ? -18.463 -21.592 -51.281 1.00 31.62 372 ARG A CA 1
ATOM 2100 C C . ARG B 2 271 ? -17.195 -22.418 -51.437 1.00 32.46 372 ARG A C 1
ATOM 2101 O O . ARG B 2 271 ? -17.183 -23.416 -52.166 1.00 39.70 372 ARG A O 1
ATOM 2109 N N . ASP B 2 272 ? -16.116 -22.015 -50.762 1.00 31.37 373 ASP A N 1
ATOM 2110 C CA . ASP B 2 272 ? -14.863 -22.756 -50.872 1.00 36.48 373 ASP A CA 1
ATOM 2111 C C . ASP B 2 272 ? -15.007 -24.173 -50.325 1.00 35.36 373 ASP A C 1
ATOM 2112 O O . ASP B 2 272 ? -14.489 -25.127 -50.917 1.00 33.23 373 ASP A O 1
ATOM 2117 N N . LEU B 2 273 ? -15.713 -24.332 -49.200 1.00 31.19 374 LEU A N 1
ATOM 2118 C CA . LEU B 2 273 ? -15.968 -25.671 -48.672 1.00 28.71 374 LEU A CA 1
ATOM 2119 C C . LEU B 2 273 ? -16.790 -26.496 -49.653 1.00 33.41 374 LEU A C 1
ATOM 2120 O O . LEU B 2 273 ? -16.565 -27.703 -49.808 1.00 30.73 374 LEU A O 1
ATOM 2125 N N . TYR B 2 274 ? -17.751 -25.858 -50.321 1.00 29.05 375 TYR A N 1
ATOM 2126 C CA . TYR B 2 274 ? -18.569 -26.551 -51.310 1.00 30.88 375 TYR A CA 1
ATOM 2127 C C . TYR B 2 274 ? -17.748 -26.921 -52.540 1.00 37.49 375 TYR A C 1
ATOM 2128 O O . TYR B 2 274 ? -17.814 -28.059 -53.022 1.00 36.06 375 TYR A O 1
ATOM 2137 N N . ASP B 2 275 ? -16.958 -25.972 -53.058 1.00 35.93 376 ASP A N 1
ATOM 2138 C CA . ASP B 2 275 ? -16.147 -26.243 -54.244 1.00 38.20 376 ASP A CA 1
ATOM 2139 C C . ASP B 2 275 ? -15.119 -27.336 -53.989 1.00 42.64 376 ASP A C 1
ATOM 2140 O O . ASP B 2 275 ? -14.773 -28.090 -54.906 1.00 40.63 376 ASP A O 1
ATOM 2145 N N . ALA B 2 276 ? -14.616 -27.432 -52.760 1.00 34.53 377 ALA A N 1
ATOM 2146 C CA . ALA B 2 276 ? -13.560 -28.375 -52.423 1.00 33.09 377 ALA A CA 1
ATOM 2147 C C . ALA B 2 276 ? -14.068 -29.792 -52.208 1.00 39.68 377 ALA A C 1
ATOM 2148 O O . ALA B 2 276 ? -13.256 -30.722 -52.164 1.00 48.24 377 ALA A O 1
ATOM 2150 N N . GLY B 2 277 ? -15.375 -29.982 -52.070 1.00 40.82 378 GLY A N 1
ATOM 2151 C CA . GLY B 2 277 ? -15.889 -31.296 -51.749 1.00 44.49 378 GLY A CA 1
ATOM 2152 C C . GLY B 2 277 ? -17.019 -31.748 -52.646 1.00 43.07 378 GLY A C 1
ATOM 2153 O O . GLY B 2 277 ? -16.788 -32.384 -53.679 1.00 41.63 378 GLY A O 1
ATOM 2154 N N . VAL B 2 278 ? -18.250 -31.401 -52.263 1.00 39.15 379 VAL A N 1
ATOM 2155 C CA . VAL B 2 278 ? -19.438 -31.929 -52.929 1.00 41.38 379 VAL A CA 1
ATOM 2156 C C . VAL B 2 278 ? -19.465 -31.565 -54.409 1.00 43.82 379 VAL A C 1
ATOM 2157 O O . VAL B 2 278 ? -20.026 -32.305 -55.226 1.00 50.10 379 VAL A O 1
ATOM 2161 N N . LYS B 2 279 ? -18.843 -30.448 -54.790 1.00 42.49 380 LYS A N 1
ATOM 2162 C CA . LYS B 2 279 ? -18.947 -29.987 -56.171 1.00 47.49 380 LYS A CA 1
ATOM 2163 C C . LYS B 2 279 ? -17.987 -30.696 -57.122 1.00 53.65 380 LYS A C 1
ATOM 2164 O O . LYS B 2 279 ? -18.261 -30.743 -58.327 1.00 54.67 380 LYS A O 1
ATOM 2170 N N . ARG B 2 280 ? -16.882 -31.249 -56.626 1.00 50.19 381 ARG A N 1
ATOM 2171 C CA . ARG B 2 280 ? -15.875 -31.863 -57.478 1.00 52.11 381 ARG A CA 1
ATOM 2172 C C . ARG B 2 280 ? -15.760 -33.356 -57.191 1.00 52.22 381 ARG A C 1
ATOM 2173 O O . ARG B 2 280 ? -16.221 -33.850 -56.160 1.00 47.15 381 ARG A O 1
ATOM 2181 N N . LYS B 2 281 ? -15.145 -34.075 -58.130 1.00 50.88 382 LYS A N 1
ATOM 2182 C CA . LYS B 2 281 ? -14.766 -35.460 -57.883 1.00 53.77 382 LYS A CA 1
ATOM 2183 C C . LYS B 2 281 ? -13.616 -35.496 -56.887 1.00 50.58 382 LYS A C 1
ATOM 2184 O O . LYS B 2 281 ? -12.615 -34.794 -57.054 1.00 53.59 382 LYS A O 1
ATOM 2190 N N . GLY B 2 282 ? -13.751 -36.317 -55.856 1.00 47.01 383 GLY A N 1
ATOM 2191 C CA . GLY B 2 282 ? -12.760 -36.311 -54.804 1.00 49.68 383 GLY A CA 1
ATOM 2192 C C . GLY B 2 282 ? -12.940 -35.112 -53.891 1.00 43.51 383 GLY A C 1
ATOM 2193 O O . GLY B 2 282 ? -13.988 -34.456 -53.869 1.00 43.04 383 GLY A O 1
ATOM 2194 N N . THR B 2 283 ? -11.887 -34.814 -53.133 1.00 47.38 384 THR A N 1
ATOM 2195 C CA . THR B 2 283 ? -11.945 -33.768 -52.126 1.00 48.16 384 THR A CA 1
ATOM 2196 C C . THR B 2 283 ? -10.642 -32.985 -52.110 1.00 48.00 384 THR A C 1
ATOM 2197 O O . THR B 2 283 ? -9.557 -33.559 -52.235 1.00 45.99 384 THR A O 1
ATOM 2201 N N . ASP B 2 284 ? -10.760 -31.667 -51.953 1.00 48.41 385 ASP A N 1
ATOM 2202 C CA . ASP B 2 284 ? -9.605 -30.801 -51.723 1.00 50.57 385 ASP A CA 1
ATOM 2203 C C . ASP B 2 284 ? -9.420 -30.691 -50.212 1.00 44.67 385 ASP A C 1
ATOM 2204 O O . ASP B 2 284 ? -9.783 -29.701 -49.570 1.00 39.61 385 ASP A O 1
ATOM 2209 N N . VAL B 2 285 ? -8.850 -31.754 -49.635 1.00 38.32 386 VAL A N 1
ATOM 2210 C CA . VAL B 2 285 ? -8.736 -31.844 -48.177 1.00 42.16 386 VAL A CA 1
ATOM 2211 C C . VAL B 2 285 ? -7.921 -30.692 -47.584 1.00 44.54 386 VAL A C 1
ATOM 2212 O O . VAL B 2 285 ? -8.320 -30.168 -46.537 1.00 41.99 386 VAL A O 1
ATOM 2216 N N . PRO B 2 286 ? -6.791 -30.270 -48.167 1.00 48.15 387 PRO A N 1
ATOM 2217 C CA . PRO B 2 286 ? -6.086 -29.107 -47.592 1.00 44.60 387 PRO A CA 1
ATOM 2218 C C . PRO B 2 286 ? -6.958 -27.870 -47.443 1.00 39.46 387 PRO A C 1
ATOM 2219 O O . PRO B 2 286 ? -6.799 -27.126 -46.467 1.00 37.81 387 PRO A O 1
ATOM 2223 N N . LYS B 2 287 ? -7.880 -27.630 -48.379 1.00 35.37 388 LYS A N 1
ATOM 2224 C CA . LYS B 2 287 ? -8.761 -26.472 -48.261 1.00 37.60 388 LYS A CA 1
ATOM 2225 C C . LYS B 2 287 ? -9.687 -26.607 -47.057 1.00 38.64 388 LYS A C 1
ATOM 2226 O O . LYS B 2 287 ? -9.905 -25.638 -46.319 1.00 35.58 388 LYS A O 1
ATOM 2232 N N . TRP B 2 288 ? -10.238 -27.806 -46.842 1.00 37.11 389 TRP A N 1
ATOM 2233 C CA . TRP B 2 288 ? -11.066 -28.049 -45.664 1.00 35.24 389 TRP A CA 1
ATOM 2234 C C . TRP B 2 288 ? -10.273 -27.848 -44.381 1.00 34.84 389 TRP A C 1
ATOM 2235 O O . TRP B 2 288 ? -10.771 -27.248 -43.421 1.00 32.77 389 TRP A O 1
ATOM 2246 N N . ILE B 2 289 ? -9.038 -28.353 -44.341 1.00 36.08 390 ILE A N 1
ATOM 2247 C CA . ILE B 2 289 ? -8.225 -28.220 -43.136 1.00 34.41 390 ILE A CA 1
ATOM 2248 C C . ILE B 2 289 ? -7.942 -26.754 -42.842 1.00 27.92 390 ILE A C 1
ATOM 2249 O O . ILE B 2 289 ? -8.059 -26.304 -41.696 1.00 35.24 390 ILE A O 1
ATOM 2254 N N . SER B 2 290 ? -7.592 -25.980 -43.872 1.00 33.23 391 SER A N 1
ATOM 2255 C CA . SER B 2 290 ? -7.257 -24.574 -43.665 1.00 37.72 391 SER A CA 1
ATOM 2256 C C . SER B 2 290 ? -8.436 -23.804 -43.083 1.00 30.49 391 SER A C 1
ATOM 2257 O O . SER B 2 290 ? -8.291 -23.073 -42.097 1.00 35.92 391 SER A O 1
ATOM 2260 N N . ILE B 2 291 ? -9.616 -23.965 -43.681 1.00 33.35 392 ILE A N 1
ATOM 2261 C CA . ILE B 2 291 ? -10.786 -23.205 -43.254 1.00 24.05 392 ILE A CA 1
ATOM 2262 C C . ILE B 2 291 ? -11.220 -23.615 -41.852 1.00 27.70 392 ILE A C 1
ATOM 2263 O O . ILE B 2 291 ? -11.524 -22.765 -41.007 1.00 28.02 392 ILE A O 1
ATOM 2268 N N . MET B 2 292 ? -11.243 -24.915 -41.571 1.00 24.07 393 MET A N 1
ATOM 2269 C CA . MET B 2 292 ? -11.791 -25.380 -40.304 1.00 30.15 393 MET A CA 1
ATOM 2270 C C . MET B 2 292 ? -10.810 -25.279 -39.141 1.00 27.90 393 MET A C 1
ATOM 2271 O O . MET B 2 292 ? -11.239 -25.386 -37.988 1.00 27.58 393 MET A O 1
ATOM 2276 N N . THR B 2 293 ? -9.517 -25.067 -39.398 1.00 31.75 394 THR A N 1
ATOM 2277 C CA . THR B 2 293 ? -8.563 -24.888 -38.311 1.00 29.19 394 THR A CA 1
ATOM 2278 C C . THR B 2 293 ? -8.193 -23.433 -38.061 1.00 31.77 394 THR A C 1
ATOM 2279 O O . THR B 2 293 ? -7.791 -23.102 -36.941 1.00 37.13 394 THR A O 1
ATOM 2283 N N . GLU B 2 294 ? -8.323 -22.559 -39.056 1.00 30.36 395 GLU A N 1
ATOM 2284 C CA . GLU B 2 294 ? -7.850 -21.185 -38.929 1.00 32.92 395 GLU A CA 1
ATOM 2285 C C . GLU B 2 294 ? -8.931 -20.204 -38.498 1.00 31.71 395 GLU A C 1
ATOM 2286 O O . GLU B 2 294 ? -8.639 -19.264 -37.756 1.00 36.96 395 GLU A O 1
ATOM 2292 N N . ARG B 2 295 ? -10.172 -20.390 -38.940 1.00 36.89 396 ARG A N 1
ATOM 2293 C CA . ARG B 2 295 ? -11.232 -19.443 -38.622 1.00 28.02 396 ARG A CA 1
ATOM 2294 C C . ARG B 2 295 ? -11.706 -19.624 -37.185 1.00 24.43 396 ARG A C 1
ATOM 2295 O O . ARG B 2 295 ? -11.636 -20.718 -36.617 1.00 35.00 396 ARG A O 1
ATOM 2303 N N . SER B 2 296 ? -12.207 -18.537 -36.601 1.00 28.95 397 SER A N 1
ATOM 2304 C CA . SER B 2 296 ? -12.745 -18.601 -35.251 1.00 31.29 397 SER A CA 1
ATOM 2305 C C . SER B 2 296 ? -13.997 -19.476 -35.212 1.00 31.87 397 SER A C 1
ATOM 2306 O O . SER B 2 296 ? -14.645 -19.736 -36.231 1.00 26.82 397 SER A O 1
ATOM 2309 N N . VAL B 2 297 ? -14.337 -19.930 -34.010 1.00 25.53 398 VAL A N 1
ATOM 2310 C CA . VAL B 2 297 ? -15.492 -20.804 -33.820 1.00 28.90 398 VAL A CA 1
ATOM 2311 C C . VAL B 2 297 ? -16.792 -20.087 -34.181 1.00 25.86 398 VAL A C 1
ATOM 2312 O O . VAL B 2 297 ? -17.603 -20.663 -34.921 1.00 26.96 398 VAL A O 1
ATOM 2316 N N . PRO B 2 298 ? -17.058 -18.860 -33.700 1.00 29.45 399 PRO A N 1
ATOM 2317 C CA . PRO B 2 298 ? -18.297 -18.185 -34.132 1.00 28.27 399 PRO A CA 1
ATOM 2318 C C . PRO B 2 298 ? -18.367 -17.965 -35.632 1.00 31.22 399 PRO A C 1
ATOM 2319 O O . PRO B 2 298 ? -19.457 -18.034 -36.212 1.00 31.62 399 PRO A O 1
ATOM 2323 N N . HIS B 2 299 ? -17.232 -17.692 -36.279 1.00 26.51 400 HIS A N 1
ATOM 2324 C CA . HIS B 2 299 ? -17.223 -17.540 -37.730 1.00 25.00 400 HIS A CA 1
ATOM 2325 C C . HIS B 2 299 ? -17.612 -18.845 -38.415 1.00 25.66 400 HIS A C 1
ATOM 2326 O O . HIS B 2 299 ? -18.452 -18.860 -39.323 1.00 26.87 400 HIS A O 1
ATOM 2333 N N . LEU B 2 300 ? -17.019 -19.959 -37.978 1.00 26.91 401 LEU A N 1
ATOM 2334 C CA . LEU B 2 300 ? -17.302 -21.246 -38.605 1.00 24.75 401 LEU A CA 1
ATOM 2335 C C . LEU B 2 300 ? -18.741 -21.690 -38.374 1.00 21.82 401 LEU A C 1
ATOM 2336 O O . LEU B 2 300 ? -19.321 -22.369 -39.230 1.00 21.59 401 LEU A O 1
ATOM 2341 N N . GLN B 2 301 ? -19.333 -21.328 -37.233 1.00 24.71 402 GLN A N 1
ATOM 2342 C CA . GLN B 2 301 ? -20.745 -21.628 -37.017 1.00 25.29 402 GLN A CA 1
ATOM 2343 C C . GLN B 2 301 ? -21.610 -20.976 -38.088 1.00 25.98 402 GLN A C 1
ATOM 2344 O O . GLN B 2 301 ? -22.548 -21.595 -38.605 1.00 26.40 402 GLN A O 1
ATOM 2350 N N . LYS B 2 302 ? -21.303 -19.726 -38.442 1.00 25.21 403 LYS A N 1
ATOM 2351 C CA . LYS B 2 302 ? -22.052 -19.059 -39.499 1.00 26.35 403 LYS A CA 1
ATOM 2352 C C . LYS B 2 302 ? -21.686 -19.606 -40.872 1.00 27.11 403 LYS A C 1
ATOM 2353 O O . LYS B 2 302 ? -22.537 -19.651 -41.767 1.00 28.00 403 LYS A O 1
ATOM 2359 N N . VAL B 2 303 ? -20.432 -20.021 -41.058 1.00 25.27 404 VAL A N 1
ATOM 2360 C CA . VAL B 2 303 ? -20.034 -20.632 -42.323 1.00 21.98 404 VAL A CA 1
ATOM 2361 C C . VAL B 2 303 ? -20.838 -21.901 -42.577 1.00 24.48 404 VAL A C 1
ATOM 2362 O O . VAL B 2 303 ? -21.340 -22.126 -43.685 1.00 25.57 404 VAL A O 1
ATOM 2366 N N . PHE B 2 304 ? -20.978 -22.749 -41.556 1.00 20.52 405 PHE A N 1
ATOM 2367 C CA . PHE B 2 304 ? -21.681 -24.012 -41.753 1.00 27.62 405 PHE A CA 1
ATOM 2368 C C . PHE B 2 304 ? -23.160 -23.794 -42.060 1.00 30.35 405 PHE A C 1
ATOM 2369 O O . PHE B 2 304 ? -23.760 -24.597 -42.783 1.00 27.54 405 PHE A O 1
ATOM 2377 N N . ASP B 2 305 ? -23.765 -22.720 -41.539 1.00 26.96 406 ASP A N 1
ATOM 2378 C CA A ASP B 2 305 ? -25.146 -22.409 -41.899 0.51 28.25 406 ASP A CA 1
ATOM 2379 C CA B ASP B 2 305 ? -25.146 -22.426 -41.910 0.49 28.27 406 ASP A CA 1
ATOM 2380 C C . ASP B 2 305 ? -25.234 -21.853 -43.318 1.00 30.30 406 ASP A C 1
ATOM 2381 O O . ASP B 2 305 ? -26.134 -22.222 -44.082 1.00 28.59 406 ASP A O 1
ATOM 2390 N N . ARG B 2 306 ? -24.313 -20.953 -43.681 1.00 24.05 407 ARG A N 1
ATOM 2391 C CA . ARG B 2 306 ? -24.291 -20.408 -45.037 1.00 25.10 407 ARG A CA 1
ATOM 2392 C C . ARG B 2 306 ? -23.995 -21.503 -46.051 1.00 25.88 407 ARG A C 1
ATOM 2393 O O . ARG B 2 306 ? -24.463 -21.444 -47.194 1.00 29.78 407 ARG A O 1
ATOM 2401 N N . TYR B 2 307 ? -23.238 -22.519 -45.632 1.00 27.28 408 TYR A N 1
ATOM 2402 C CA . TYR B 2 307 ? -22.970 -23.679 -46.473 1.00 26.94 408 TYR A CA 1
ATOM 2403 C C . TYR B 2 307 ? -24.257 -24.386 -46.881 1.00 28.58 408 TYR A C 1
ATOM 2404 O O . TYR B 2 307 ? -24.357 -24.890 -48.006 1.00 31.32 408 TYR A O 1
ATOM 2413 N N . LYS B 2 308 ? -25.256 -24.422 -45.991 1.00 28.54 409 LYS A N 1
ATOM 2414 C CA . LYS B 2 308 ? -26.538 -25.031 -46.334 1.00 30.87 409 LYS A CA 1
ATOM 2415 C C . LYS B 2 308 ? -27.236 -24.309 -47.479 1.00 31.24 409 LYS A C 1
ATOM 2416 O O . LYS B 2 308 ? -28.110 -24.899 -48.125 1.00 33.99 409 LYS A O 1
ATOM 2422 N N . SER B 2 309 ? -26.885 -23.047 -47.739 1.00 25.60 410 SER A N 1
ATOM 2423 C CA . SER B 2 309 ? -27.511 -22.321 -48.839 1.00 24.59 410 SER A CA 1
ATOM 2424 C C . SER B 2 309 ? -26.991 -22.794 -50.191 1.00 33.01 410 SER A C 1
ATOM 2425 O O . SER B 2 309 ? -27.708 -22.709 -51.196 1.00 26.26 410 SER A O 1
ATOM 2428 N N . TYR B 2 310 ? -25.760 -23.300 -50.235 1.00 29.23 411 TYR A N 1
ATOM 2429 C CA . TYR B 2 310 ? -25.123 -23.748 -51.467 1.00 29.32 411 TYR A CA 1
ATOM 2430 C C . TYR B 2 310 ? -25.199 -25.255 -51.666 1.00 32.77 411 TYR A C 1
ATOM 2431 O O . TYR B 2 310 ? -25.361 -25.721 -52.797 1.00 30.97 411 TYR A O 1
ATOM 2440 N N . SER B 2 311 ? -25.079 -26.032 -50.595 1.00 30.99 412 SER A N 1
ATOM 2441 C CA . SER B 2 311 ? -25.017 -27.480 -50.736 1.00 35.51 412 SER A CA 1
ATOM 2442 C C . SER B 2 311 ? -26.361 -28.118 -50.410 1.00 31.75 412 SER A C 1
ATOM 2443 O O . SER B 2 311 ? -27.060 -27.660 -49.500 1.00 38.52 412 SER A O 1
ATOM 2446 N N . PRO B 2 312 ? -26.742 -29.178 -51.131 1.00 37.42 413 PRO A N 1
ATOM 2447 C CA . PRO B 2 312 ? -27.954 -29.921 -50.749 1.00 33.87 413 PRO A CA 1
ATOM 2448 C C . PRO B 2 312 ? -27.809 -30.673 -49.437 1.00 42.03 413 PRO A C 1
ATOM 2449 O O . PRO B 2 312 ? -28.830 -31.009 -48.825 1.00 45.84 413 PRO A O 1
ATOM 2453 N N . TYR B 2 313 ? -26.581 -30.926 -48.980 1.00 38.75 414 TYR A N 1
ATOM 2454 C CA . TYR B 2 313 ? -26.310 -31.614 -47.726 1.00 41.22 414 TYR A CA 1
ATOM 2455 C C . TYR B 2 313 ? -25.574 -30.677 -46.775 1.00 37.77 414 TYR A C 1
ATOM 2456 O O . TYR B 2 313 ? -24.771 -29.843 -47.204 1.00 39.87 414 TYR A O 1
ATOM 2465 N N . ASP B 2 314 ? -25.843 -30.818 -45.477 1.00 32.20 415 ASP A N 1
ATOM 2466 C CA . ASP B 2 314 ? -25.162 -29.978 -44.504 1.00 29.19 415 ASP A CA 1
ATOM 2467 C C . ASP B 2 314 ? -23.723 -30.461 -44.319 1.00 25.00 415 ASP A C 1
ATOM 2468 O O . ASP B 2 314 ? -23.279 -31.430 -44.943 1.00 29.72 415 ASP A O 1
ATOM 2473 N N . MET B 2 315 ? -22.977 -29.773 -43.452 1.00 28.89 416 MET A N 1
ATOM 2474 C CA . MET B 2 315 ? -21.543 -30.033 -43.357 1.00 31.71 416 MET A CA 1
ATOM 2475 C C . MET B 2 315 ? -21.264 -31.458 -42.891 1.00 31.30 416 MET A C 1
ATOM 2476 O O . MET B 2 315 ? -20.388 -32.137 -43.440 1.00 29.21 416 MET A O 1
ATOM 2481 N N . LEU B 2 316 ? -22.008 -31.934 -41.890 1.00 29.32 417 LEU A N 1
ATOM 2482 C CA . LEU B 2 316 ? -21.794 -33.287 -41.382 1.00 26.51 417 LEU A CA 1
ATOM 2483 C C . LEU B 2 316 ? -22.077 -34.333 -42.455 1.00 29.70 417 LEU A C 1
ATOM 2484 O O . LEU B 2 316 ? -21.265 -35.235 -42.687 1.00 32.65 417 LEU A O 1
ATOM 2489 N N . GLU B 2 317 ? -23.229 -34.231 -43.124 1.00 30.36 418 GLU A N 1
ATOM 2490 C CA . GLU B 2 317 ? -23.534 -35.186 -44.185 1.00 34.30 418 GLU A CA 1
ATOM 2491 C C . GLU B 2 317 ? -22.538 -35.085 -45.332 1.00 34.03 418 GLU A C 1
ATOM 2492 O O . GLU B 2 317 ? -22.230 -36.095 -45.975 1.00 32.80 418 GLU A O 1
ATOM 2498 N N . SER B 2 318 ? -22.023 -33.881 -45.598 1.00 34.29 419 SER A N 1
ATOM 2499 C CA . SER B 2 318 ? -21.016 -33.725 -46.642 1.00 37.31 419 SER A CA 1
ATOM 2500 C C . SER B 2 318 ? -19.727 -34.451 -46.279 1.00 35.72 419 SER A C 1
ATOM 2501 O O . SER B 2 318 ? -19.104 -35.087 -47.136 1.00 35.62 419 SER A O 1
ATOM 2504 N N . ILE B 2 319 ? -19.315 -34.371 -45.012 1.00 33.84 420 ILE A N 1
ATOM 2505 C CA . ILE B 2 319 ? -18.120 -35.085 -44.573 1.00 26.05 420 ILE A CA 1
ATOM 2506 C C . ILE B 2 319 ? -18.284 -36.583 -44.795 1.00 34.55 420 ILE A C 1
ATOM 2507 O O . ILE B 2 319 ? -17.388 -37.248 -45.332 1.00 32.33 420 ILE A O 1
ATOM 2512 N N . ARG B 2 320 ? -19.442 -37.133 -44.412 1.00 31.77 421 ARG A N 1
ATOM 2513 C CA . ARG B 2 320 ? -19.659 -38.571 -44.540 1.00 34.96 421 ARG A CA 1
ATOM 2514 C C . ARG B 2 320 ? -19.606 -39.017 -45.996 1.00 37.01 421 ARG A C 1
ATOM 2515 O O . ARG B 2 320 ? -19.132 -40.118 -46.298 1.00 39.57 421 ARG A O 1
ATOM 2523 N N . LYS B 2 321 ? -20.080 -38.176 -46.917 1.00 36.74 422 LYS A N 1
ATOM 2524 C CA . LYS B 2 321 ? -20.064 -38.543 -48.326 1.00 42.07 422 LYS A CA 1
ATOM 2525 C C . LYS B 2 321 ? -18.702 -38.340 -48.978 1.00 47.90 422 LYS A C 1
ATOM 2526 O O . LYS B 2 321 ? -18.424 -38.970 -50.002 1.00 48.98 422 LYS A O 1
ATOM 2532 N N . GLU B 2 322 ? -17.845 -37.494 -48.407 1.00 38.57 423 GLU A N 1
ATOM 2533 C CA . GLU B 2 322 ? -16.593 -37.115 -49.054 1.00 38.87 423 GLU A CA 1
ATOM 2534 C C . GLU B 2 322 ? -15.391 -37.930 -48.594 1.00 36.36 423 GLU A C 1
ATOM 2535 O O . GLU B 2 322 ? -14.572 -38.328 -49.428 1.00 42.93 423 GLU A O 1
ATOM 2541 N N . VAL B 2 323 ? -15.248 -38.182 -47.294 1.00 37.65 424 VAL A N 1
ATOM 2542 C CA . VAL B 2 323 ? -14.048 -38.801 -46.747 1.00 39.22 424 VAL A CA 1
ATOM 2543 C C . VAL B 2 323 ? -14.440 -40.007 -45.900 1.00 43.85 424 VAL A C 1
ATOM 2544 O O . VAL B 2 323 ? -15.609 -40.217 -45.575 1.00 39.92 424 VAL A O 1
ATOM 2548 N N . LYS B 2 324 ? -13.430 -40.801 -45.540 1.00 46.72 425 LYS A N 1
ATOM 2549 C CA . LYS B 2 324 ? -13.638 -42.045 -44.815 1.00 48.49 425 LYS A CA 1
ATOM 2550 C C . LYS B 2 324 ? -12.580 -42.188 -43.727 1.00 42.65 425 LYS A C 1
ATOM 2551 O O . LYS B 2 324 ? -11.633 -41.403 -43.638 1.00 44.70 425 LYS A O 1
ATOM 2557 N N . GLY B 2 325 ? -12.767 -43.199 -42.877 1.00 40.72 426 GLY A N 1
ATOM 2558 C CA . GLY B 2 325 ? -11.732 -43.599 -41.942 1.00 41.05 426 GLY A CA 1
ATOM 2559 C C . GLY B 2 325 ? -11.504 -42.605 -40.815 1.00 41.71 426 GLY A C 1
ATOM 2560 O O . GLY B 2 325 ? -12.418 -41.920 -40.349 1.00 39.43 426 GLY A O 1
ATOM 2561 N N . ASP B 2 326 ? -10.246 -42.540 -40.366 1.00 39.83 427 ASP A N 1
ATOM 2562 C CA . ASP B 2 326 ? -9.891 -41.640 -39.273 1.00 43.56 427 ASP A CA 1
ATOM 2563 C C . ASP B 2 326 ? -10.083 -40.182 -39.669 1.00 35.62 427 ASP A C 1
ATOM 2564 O O . ASP B 2 326 ? -10.475 -39.352 -38.839 1.00 31.60 427 ASP A O 1
ATOM 2569 N N . LEU B 2 327 ? -9.803 -39.849 -40.931 1.00 32.35 428 LEU A N 1
ATOM 2570 C CA . LEU B 2 327 ? -9.986 -38.475 -41.388 1.00 32.55 428 LEU A CA 1
ATOM 2571 C C . LEU B 2 327 ? -11.446 -38.051 -41.284 1.00 35.81 428 LEU A C 1
ATOM 2572 O O . LEU B 2 327 ? -11.746 -36.939 -40.833 1.00 35.81 428 LEU A O 1
ATOM 2577 N N . GLU B 2 328 ? -12.368 -38.926 -41.695 1.00 34.68 429 GLU A N 1
ATOM 2578 C CA . GLU B 2 328 ? -13.792 -38.625 -41.573 1.00 34.76 429 GLU A CA 1
ATOM 2579 C C . GLU B 2 328 ? -14.190 -38.445 -40.114 1.00 30.51 429 GLU A C 1
ATOM 2580 O O . GLU B 2 328 ? -14.903 -37.498 -39.766 1.00 35.15 429 GLU A O 1
ATOM 2586 N N . ASN B 2 329 ? -13.743 -39.354 -39.244 1.00 35.16 430 ASN A N 1
ATOM 2587 C CA . ASN B 2 329 ? -14.099 -39.244 -37.834 1.00 41.91 430 ASN A CA 1
ATOM 2588 C C . ASN B 2 329 ? -13.569 -37.946 -37.241 1.00 30.31 430 ASN A C 1
ATOM 2589 O O . ASN B 2 329 ? -14.242 -37.303 -36.427 1.00 27.86 430 ASN A O 1
ATOM 2594 N N . ALA B 2 330 ? -12.373 -37.530 -37.663 1.00 32.60 431 ALA A N 1
ATOM 2595 C CA . ALA B 2 330 ? -11.801 -36.278 -37.180 1.00 31.08 431 ALA A CA 1
ATOM 2596 C C . ALA B 2 330 ? -12.654 -35.084 -37.594 1.00 30.46 431 ALA A C 1
ATOM 2597 O O . ALA B 2 330 ? -12.977 -34.222 -36.768 1.00 31.70 431 ALA A O 1
ATOM 2599 N N . PHE B 2 331 ? -13.029 -35.011 -38.875 1.00 28.70 432 PHE A N 1
ATOM 2600 C CA . PHE B 2 331 ? -13.840 -33.884 -39.326 1.00 29.26 432 PHE A CA 1
ATOM 2601 C C . PHE B 2 331 ? -15.213 -33.886 -38.661 1.00 26.40 432 PHE A C 1
ATOM 2602 O O . PHE B 2 331 ? -15.717 -32.827 -38.271 1.00 26.50 432 PHE A O 1
ATOM 2610 N N . LEU B 2 332 ? -15.825 -35.064 -38.502 1.00 26.91 433 LEU A N 1
ATOM 2611 C CA . LEU B 2 332 ? -17.135 -35.136 -37.855 1.00 30.61 433 LEU A CA 1
ATOM 2612 C C . LEU B 2 332 ? -17.069 -34.642 -36.413 1.00 28.01 433 LEU A C 1
ATOM 2613 O O . LEU B 2 332 ? -17.929 -33.875 -35.967 1.00 28.72 433 LEU A O 1
ATOM 2618 N N . ASN B 2 333 ? -16.054 -35.080 -35.664 1.00 28.75 434 ASN A N 1
ATOM 2619 C CA . ASN B 2 333 ? -15.893 -34.610 -34.291 1.00 26.08 434 ASN A CA 1
ATOM 2620 C C . ASN B 2 333 ? -15.630 -33.111 -34.253 1.00 23.09 434 ASN A C 1
ATOM 2621 O O . ASN B 2 333 ? -16.187 -32.395 -33.413 1.00 25.47 434 ASN A O 1
ATOM 2626 N N . LEU B 2 334 ? -14.779 -32.621 -35.155 1.00 27.44 435 LEU A N 1
ATOM 2627 C CA . LEU B 2 334 ? -14.421 -31.207 -35.151 1.00 27.48 435 LEU A CA 1
ATOM 2628 C C . LEU B 2 334 ? -15.638 -30.328 -35.413 1.00 29.77 435 LEU A C 1
ATOM 2629 O O . LEU B 2 334 ? -15.857 -29.326 -34.720 1.00 29.30 435 LEU A O 1
ATOM 2634 N N . VAL B 2 335 ? -16.445 -30.689 -36.412 1.00 29.04 436 VAL A N 1
ATOM 2635 C CA . VAL B 2 335 ? -17.610 -29.873 -36.744 1.00 23.53 436 VAL A CA 1
ATOM 2636 C C . VAL B 2 335 ? -18.602 -29.859 -35.587 1.00 21.27 436 VAL A C 1
ATOM 2637 O O . VAL B 2 335 ? -19.182 -28.815 -35.265 1.00 25.07 436 VAL A O 1
ATOM 2641 N N . GLN B 2 336 ? -18.802 -31.006 -34.932 1.00 24.36 437 GLN A N 1
ATOM 2642 C CA . GLN B 2 336 ? -19.681 -31.039 -33.765 1.00 23.42 437 GLN A CA 1
ATOM 2643 C C . GLN B 2 336 ? -19.161 -30.127 -32.660 1.00 24.58 437 GLN A C 1
ATOM 2644 O O . GLN B 2 336 ? -19.927 -29.374 -32.051 1.00 25.08 437 GLN A O 1
ATOM 2650 N N . CYS B 2 337 ? -17.854 -30.181 -32.388 1.00 26.43 438 CYS A N 1
ATOM 2651 C CA . CYS B 2 337 ? -17.284 -29.310 -31.364 1.00 30.11 438 CYS A CA 1
ATOM 2652 C C . CYS B 2 337 ? -17.475 -27.842 -31.704 1.00 30.01 438 CYS A C 1
ATOM 2653 O O . CYS B 2 337 ? -17.651 -27.013 -30.803 1.00 31.54 438 CYS A O 1
ATOM 2656 N N . ILE B 2 338 ? -17.440 -27.503 -32.993 1.00 27.12 439 ILE A N 1
ATOM 2657 C CA . ILE B 2 338 ? -17.655 -26.123 -33.410 1.00 25.88 439 ILE A CA 1
ATOM 2658 C C . ILE B 2 338 ? -19.120 -25.737 -33.251 1.00 27.13 439 ILE A C 1
ATOM 2659 O O . ILE B 2 338 ? -19.440 -24.658 -32.737 1.00 25.83 439 ILE A O 1
ATOM 2664 N N . GLN B 2 339 ? -20.031 -26.616 -33.672 1.00 25.52 440 GLN A N 1
ATOM 2665 C CA . GLN B 2 339 ? -21.450 -26.273 -33.681 1.00 28.99 440 GLN A CA 1
ATOM 2666 C C . GLN B 2 339 ? -22.026 -26.242 -32.273 1.00 27.97 440 GLN A C 1
ATOM 2667 O O . GLN B 2 339 ? -22.764 -25.318 -31.915 1.00 26.28 440 GLN A O 1
ATOM 2673 N N . ASN B 2 340 ? -21.707 -27.246 -31.458 1.00 23.42 441 ASN A N 1
ATOM 2674 C CA . ASN B 2 340 ? -22.318 -27.363 -30.130 1.00 23.89 441 ASN A CA 1
ATOM 2675 C C . ASN B 2 340 ? -21.489 -28.376 -29.339 1.00 21.00 441 ASN A C 1
ATOM 2676 O O . ASN B 2 340 ? -21.755 -29.580 -29.380 1.00 26.31 441 ASN A O 1
ATOM 2681 N N . LYS B 2 341 ? -20.485 -27.872 -28.631 1.00 22.33 442 LYS A N 1
ATOM 2682 C CA . LYS B 2 341 ? -19.552 -28.721 -27.911 1.00 25.31 442 LYS A CA 1
ATOM 2683 C C . LYS B 2 341 ? -20.203 -29.445 -26.730 1.00 24.04 442 LYS A C 1
ATOM 2684 O O . LYS B 2 341 ? -19.906 -30.625 -26.506 1.00 27.74 442 LYS A O 1
ATOM 2690 N N . PRO B 2 342 ? -21.082 -28.804 -25.945 1.00 25.21 443 PRO A N 1
ATOM 2691 C CA . PRO B 2 342 ? -21.767 -29.569 -24.888 1.00 25.93 443 PRO A CA 1
ATOM 2692 C C . PRO B 2 342 ? -22.606 -30.710 -25.434 1.00 24.96 443 PRO A C 1
ATOM 2693 O O . PRO B 2 342 ? -22.651 -31.788 -24.830 1.00 26.95 443 PRO A O 1
ATOM 2697 N N . LEU B 2 343 ? -23.275 -30.502 -26.570 1.00 21.92 444 LEU A N 1
ATOM 2698 C CA . LEU B 2 343 ? -24.013 -31.590 -27.201 1.00 24.72 444 LEU A CA 1
ATOM 2699 C C . LEU B 2 343 ? -23.072 -32.657 -27.740 1.00 21.38 444 LEU A C 1
ATOM 2700 O O . LEU B 2 343 ? -23.411 -33.847 -27.733 1.00 22.69 444 LEU A O 1
ATOM 2705 N N . TYR B 2 344 ? -21.899 -32.250 -28.224 1.00 21.46 445 TYR A N 1
ATOM 2706 C CA . TYR B 2 344 ? -20.892 -33.222 -28.637 1.00 22.70 445 TYR A CA 1
ATOM 2707 C C . TYR B 2 344 ? -20.562 -34.181 -27.500 1.00 17.57 445 TYR A C 1
ATOM 2708 O O . TYR B 2 344 ? -20.539 -35.404 -27.689 1.00 20.87 445 TYR A O 1
ATOM 2717 N N . PHE B 2 345 ? -20.316 -33.642 -26.302 1.00 20.60 446 PHE A N 1
ATOM 2718 C CA . PHE B 2 345 ? -19.956 -34.494 -25.173 1.00 24.72 446 PHE A CA 1
ATOM 2719 C C . PHE B 2 345 ? -21.162 -35.270 -24.659 1.00 22.13 446 PHE A C 1
ATOM 2720 O O . PHE B 2 345 ? -21.028 -36.426 -24.245 1.00 21.88 446 PHE A O 1
ATOM 2728 N N . ALA B 2 346 ? -22.346 -34.652 -24.674 1.00 24.28 447 ALA A N 1
ATOM 2729 C CA . ALA B 2 346 ? -23.563 -35.378 -24.326 1.00 21.93 447 ALA A CA 1
ATOM 2730 C C . ALA B 2 346 ? -23.739 -36.610 -25.206 1.00 26.91 447 ALA A C 1
ATOM 2731 O O . ALA B 2 346 ? -24.089 -37.689 -24.713 1.00 26.51 447 ALA A O 1
ATOM 2733 N N . ASP B 2 347 ? -23.484 -36.475 -26.513 1.00 20.18 448 ASP A N 1
ATOM 2734 C CA . ASP B 2 347 ? -23.628 -37.616 -27.416 1.00 19.28 448 ASP A CA 1
ATOM 2735 C C . ASP B 2 347 ? -22.559 -38.670 -27.159 1.00 26.81 448 ASP A C 1
ATOM 2736 O O . ASP B 2 347 ? -22.835 -39.873 -27.247 1.00 28.78 448 ASP A O 1
ATOM 2741 N N . ARG B 2 348 ? -21.328 -38.244 -26.860 1.00 26.07 449 ARG A N 1
ATOM 2742 C CA . ARG B 2 348 ? -20.276 -39.213 -26.567 1.00 24.21 449 ARG A CA 1
ATOM 2743 C C . ARG B 2 348 ? -20.550 -39.946 -25.262 1.00 25.65 449 ARG A C 1
ATOM 2744 O O . ARG B 2 348 ? -20.296 -41.152 -25.159 1.00 23.14 449 ARG A O 1
ATOM 2752 N N . LEU B 2 349 ? -21.057 -39.235 -24.250 1.00 20.29 450 LEU A N 1
ATOM 2753 C CA . LEU B 2 349 ? -21.455 -39.903 -23.013 1.00 22.85 450 LEU A CA 1
ATOM 2754 C C . LEU B 2 349 ? -22.541 -40.938 -23.275 1.00 23.47 450 LEU A C 1
ATOM 2755 O O . LEU B 2 349 ? -22.490 -42.053 -22.741 1.00 24.45 450 LEU A O 1
ATOM 2760 N N . TYR B 2 350 ? -23.535 -40.585 -24.093 1.00 26.72 451 TYR A N 1
ATOM 2761 C CA . TYR B 2 350 ? -24.603 -41.528 -24.407 1.00 25.80 451 TYR A CA 1
ATOM 2762 C C . TYR B 2 350 ? -24.050 -42.766 -25.099 1.00 25.02 451 TYR A C 1
ATOM 2763 O O . TYR B 2 350 ? -24.363 -43.896 -24.712 1.00 26.16 451 TYR A O 1
ATOM 2772 N N . ASP B 2 351 ? -23.207 -42.571 -26.117 1.00 29.46 452 ASP A N 1
ATOM 2773 C CA . ASP B 2 351 ? -22.599 -43.711 -26.796 1.00 30.49 452 ASP A CA 1
ATOM 2774 C C . ASP B 2 351 ? -21.766 -44.556 -25.842 1.00 25.73 452 ASP A C 1
ATOM 2775 O O . ASP B 2 351 ? -21.677 -45.777 -26.014 1.00 26.86 452 ASP A O 1
ATOM 2780 N N . SER B 2 352 ? -21.156 -43.938 -24.826 1.00 25.87 453 SER A N 1
ATOM 2781 C CA . SER B 2 352 ? -20.318 -44.712 -23.918 1.00 28.82 453 SER A CA 1
ATOM 2782 C C . SER B 2 352 ? -21.129 -45.641 -23.025 1.00 28.67 453 SER A C 1
ATOM 2783 O O . SER B 2 352 ? -20.569 -46.606 -22.493 1.00 27.70 453 SER A O 1
ATOM 2786 N N . MET B 2 353 ? -22.430 -45.388 -22.856 1.00 24.78 454 MET A N 1
ATOM 2787 C CA . MET B 2 353 ? -23.254 -46.179 -21.951 1.00 25.35 454 MET A CA 1
ATOM 2788 C C . MET B 2 353 ? -24.432 -46.886 -22.608 1.00 21.26 454 MET A C 1
ATOM 2789 O O . MET B 2 353 ? -24.961 -47.830 -22.012 1.00 27.30 454 MET A O 1
ATOM 2794 N N . LYS B 2 354 ? -24.845 -46.479 -23.812 1.00 24.72 455 LYS A N 1
ATOM 2795 C CA . LYS B 2 354 ? -26.145 -46.898 -24.338 1.00 27.53 455 LYS A CA 1
ATOM 2796 C C . LYS B 2 354 ? -26.244 -48.412 -24.511 1.00 27.06 455 LYS A C 1
ATOM 2797 O O . LYS B 2 354 ? -27.309 -48.996 -24.285 1.00 29.10 455 LYS A O 1
ATOM 2803 N N . GLY B 2 355 ? -25.148 -49.069 -24.894 1.00 26.67 456 GLY A N 1
ATOM 2804 C CA . GLY B 2 355 ? -25.171 -50.471 -25.247 1.00 26.21 456 GLY A CA 1
ATOM 2805 C C . GLY B 2 355 ? -24.678 -51.386 -24.137 1.00 28.08 456 GLY A C 1
ATOM 2806 O O . GLY B 2 355 ? -24.596 -51.019 -22.965 1.00 29.37 456 GLY A O 1
ATOM 2807 N N . LYS B 2 356 ? -24.358 -52.616 -24.532 1.00 30.21 457 LYS A N 1
ATOM 2808 C CA . LYS B 2 356 ? -23.840 -53.604 -23.592 1.00 28.87 457 LYS A CA 1
ATOM 2809 C C . LYS B 2 356 ? -22.576 -53.083 -22.918 1.00 31.86 457 LYS A C 1
ATOM 2810 O O . LYS B 2 356 ? -21.692 -52.530 -23.578 1.00 30.44 457 LYS A O 1
ATOM 2816 N N . GLY B 2 357 ? -22.502 -53.244 -21.597 1.00 33.28 458 GLY A N 1
ATOM 2817 C CA . GLY B 2 357 ? -21.356 -52.757 -20.856 1.00 29.41 458 GLY A CA 1
ATOM 2818 C C . GLY B 2 357 ? -21.193 -51.243 -20.944 1.00 35.34 458 GLY A C 1
ATOM 2819 O O . GLY B 2 357 ? -22.132 -50.492 -21.230 1.00 28.98 458 GLY A O 1
ATOM 2820 N N . THR B 2 358 ? -19.958 -50.800 -20.709 1.00 26.75 459 THR A N 1
ATOM 2821 C CA . THR B 2 358 ? -19.634 -49.384 -20.615 1.00 30.29 459 THR A CA 1
ATOM 2822 C C . THR B 2 358 ? -18.272 -49.130 -21.241 1.00 32.33 459 THR A C 1
ATOM 2823 O O . THR B 2 358 ? -17.336 -49.909 -21.040 1.00 28.96 459 THR A O 1
ATOM 2827 N N . ARG B 2 359 ? -18.162 -48.036 -21.996 1.00 35.79 460 ARG A N 1
ATOM 2828 C CA . ARG B 2 359 ? -16.866 -47.561 -22.483 1.00 34.27 460 ARG A CA 1
ATOM 2829 C C . ARG B 2 359 ? -16.280 -46.660 -21.400 1.00 28.90 460 ARG A C 1
ATOM 2830 O O . ARG B 2 359 ? -16.289 -45.431 -21.488 1.00 27.28 460 ARG A O 1
ATOM 2838 N N . ASP B 2 360 ? -15.769 -47.303 -20.347 1.00 25.02 461 ASP A N 1
ATOM 2839 C CA . ASP B 2 360 ? -15.405 -46.578 -19.131 1.00 28.36 461 ASP A CA 1
ATOM 2840 C C . ASP B 2 360 ? -14.333 -45.527 -19.392 1.00 32.62 461 ASP A C 1
ATOM 2841 O O . ASP B 2 360 ? -14.354 -44.452 -18.781 1.00 32.32 461 ASP A O 1
ATOM 2846 N N . LYS B 2 361 ? -13.386 -45.817 -20.291 1.00 31.03 462 LYS A N 1
ATOM 2847 C CA . LYS B 2 361 ? -12.320 -44.856 -20.569 1.00 40.06 462 LYS A CA 1
ATOM 2848 C C . LYS B 2 361 ? -12.891 -43.521 -21.029 1.00 34.39 462 LYS A C 1
ATOM 2849 O O . LYS B 2 361 ? -12.471 -42.460 -20.553 1.00 33.63 462 LYS A O 1
ATOM 2855 N N . VAL B 2 362 ? -13.867 -43.555 -21.939 1.00 33.57 463 VAL A N 1
ATOM 2856 C CA . VAL B 2 362 ? -14.450 -42.323 -22.461 1.00 28.45 463 VAL A CA 1
ATOM 2857 C C . VAL B 2 362 ? -15.321 -41.661 -21.404 1.00 24.74 463 VAL A C 1
ATOM 2858 O O . VAL B 2 362 ? -15.249 -40.446 -21.189 1.00 29.37 463 VAL A O 1
ATOM 2862 N N . LEU B 2 363 ? -16.162 -42.452 -20.733 1.00 29.02 464 LEU A N 1
ATOM 2863 C CA . LEU B 2 363 ? -17.031 -41.910 -19.691 1.00 25.11 464 LEU A CA 1
ATOM 2864 C C . LEU B 2 363 ? -16.218 -41.205 -18.612 1.00 25.02 464 LEU A C 1
ATOM 2865 O O . LEU B 2 363 ? -16.527 -40.072 -18.225 1.00 26.46 464 LEU A O 1
ATOM 2870 N N . ILE B 2 364 ? -15.155 -41.853 -18.129 1.00 23.52 465 ILE A N 1
ATOM 2871 C CA . ILE B 2 364 ? -14.340 -41.263 -17.069 1.00 22.08 465 ILE A CA 1
ATOM 2872 C C . ILE B 2 364 ? -13.662 -39.991 -17.564 1.00 24.32 465 ILE A C 1
ATOM 2873 O O . ILE B 2 364 ? -13.660 -38.959 -16.880 1.00 24.48 465 ILE A O 1
ATOM 2878 N N . ARG B 2 365 ? -13.082 -40.040 -18.765 1.00 26.21 466 ARG A N 1
ATOM 2879 C CA . ARG B 2 365 ? -12.334 -38.887 -19.257 1.00 29.32 466 ARG A CA 1
ATOM 2880 C C . ARG B 2 365 ? -13.230 -37.664 -19.415 1.00 30.04 466 ARG A C 1
ATOM 2881 O O . ARG B 2 365 ? -12.811 -36.536 -19.127 1.00 25.65 466 ARG A O 1
ATOM 2889 N N . ILE B 2 366 ? -14.473 -37.860 -19.859 1.00 23.11 467 ILE A N 1
ATOM 2890 C CA . ILE B 2 366 ? -15.362 -36.714 -20.023 1.00 27.56 467 ILE A CA 1
ATOM 2891 C C . ILE B 2 366 ? -15.798 -36.174 -18.666 1.00 25.79 467 ILE A C 1
ATOM 2892 O O . ILE B 2 366 ? -15.793 -34.959 -18.439 1.00 25.20 467 ILE A O 1
ATOM 2897 N N . MET B 2 367 ? -16.160 -37.061 -17.733 1.00 22.44 468 MET A N 1
ATOM 2898 C CA . MET B 2 367 ? -16.623 -36.598 -16.427 1.00 26.67 468 MET A CA 1
ATOM 2899 C C . MET B 2 367 ? -15.520 -35.863 -15.673 1.00 28.91 468 MET A C 1
ATOM 2900 O O . MET B 2 367 ? -15.787 -34.883 -14.969 1.00 26.58 468 MET A O 1
ATOM 2905 N N . VAL B 2 368 ? -14.271 -36.307 -15.814 1.00 23.44 469 VAL A N 1
ATOM 2906 C CA . VAL B 2 368 ? -13.171 -35.617 -15.146 1.00 23.99 469 VAL A CA 1
ATOM 2907 C C . VAL B 2 368 ? -12.864 -34.296 -15.846 1.00 27.17 469 VAL A C 1
ATOM 2908 O O . VAL B 2 368 ? -12.758 -33.245 -15.203 1.00 31.50 469 VAL A O 1
ATOM 2912 N N . SER B 2 369 ? -12.733 -34.324 -17.175 1.00 29.12 470 SER A N 1
ATOM 2913 C CA . SER B 2 369 ? -12.204 -33.159 -17.879 1.00 26.07 470 SER A CA 1
ATOM 2914 C C . SER B 2 369 ? -13.239 -32.052 -18.073 1.00 29.25 470 SER A C 1
ATOM 2915 O O . SER B 2 369 ? -12.862 -30.881 -18.185 1.00 32.36 470 SER A O 1
ATOM 2918 N N . ARG B 2 370 ? -14.529 -32.377 -18.122 1.00 24.37 471 ARG A N 1
ATOM 2919 C CA . ARG B 2 370 ? -15.547 -31.350 -18.320 1.00 26.10 471 ARG A CA 1
ATOM 2920 C C . ARG B 2 370 ? -16.211 -30.901 -17.023 1.00 28.15 471 ARG A C 1
ATOM 2921 O O . ARG B 2 370 ? -17.032 -29.977 -17.056 1.00 26.68 471 ARG A O 1
ATOM 2929 N N . SER B 2 371 ? -15.857 -31.506 -15.884 1.00 24.14 472 SER A N 1
ATOM 2930 C CA . SER B 2 371 ? -16.561 -31.228 -14.632 1.00 28.35 472 SER A CA 1
ATOM 2931 C C . SER B 2 371 ? -16.426 -29.773 -14.198 1.00 30.18 472 SER A C 1
ATOM 2932 O O . SER B 2 371 ? -17.322 -29.242 -13.532 1.00 31.09 472 SER A O 1
ATOM 2935 N N . GLU B 2 372 ? -15.321 -29.113 -14.545 1.00 25.22 473 GLU A N 1
ATOM 2936 C CA . GLU B 2 372 ? -15.128 -27.711 -14.197 1.00 27.24 473 GLU A CA 1
ATOM 2937 C C . GLU B 2 372 ? -15.172 -26.797 -15.416 1.00 27.52 473 GLU A C 1
ATOM 2938 O O . GLU B 2 372 ? -14.703 -25.658 -15.350 1.00 33.58 473 GLU A O 1
ATOM 2944 N N . VAL B 2 373 ? -15.735 -27.266 -16.525 1.00 28.21 474 VAL A N 1
ATOM 2945 C CA . VAL B 2 373 ? -15.816 -26.451 -17.732 1.00 27.61 474 VAL A CA 1
ATOM 2946 C C . VAL B 2 373 ? -17.277 -26.198 -18.084 1.00 32.44 474 VAL A C 1
ATOM 2947 O O . VAL B 2 373 ? -17.783 -25.085 -17.900 1.00 28.20 474 VAL A O 1
ATOM 2951 N N . ASP B 2 374 ? -17.973 -27.229 -18.580 1.00 31.70 475 ASP A N 1
ATOM 2952 C CA . ASP B 2 374 ? -19.317 -27.030 -19.115 1.00 28.44 475 ASP A CA 1
ATOM 2953 C C . A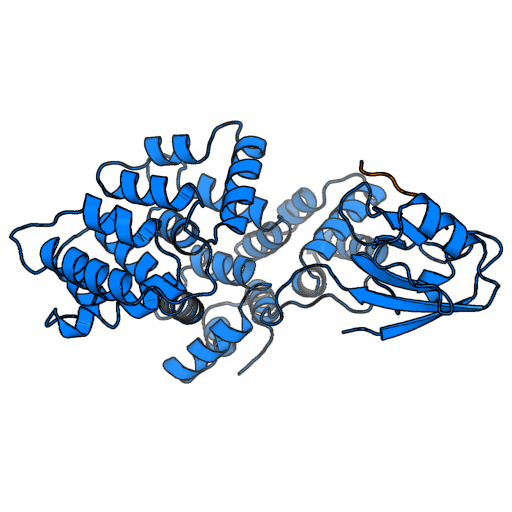SP B 2 374 ? -20.253 -28.195 -18.799 1.00 27.32 475 ASP A C 1
ATOM 2954 O O . ASP B 2 374 ? -21.233 -28.415 -19.523 1.00 24.57 475 ASP A O 1
ATOM 2959 N N . MET B 2 375 ? -19.980 -28.940 -17.721 1.00 24.61 476 MET A N 1
ATOM 2960 C CA . MET B 2 375 ? -20.813 -30.092 -17.381 1.00 25.08 476 MET A CA 1
ATOM 2961 C C . MET B 2 375 ? -22.284 -29.714 -17.228 1.00 26.61 476 MET A C 1
ATOM 2962 O O . MET B 2 375 ? -23.164 -30.519 -17.545 1.00 23.60 476 MET A O 1
ATOM 2967 N N . LEU B 2 376 ? -22.579 -28.502 -16.752 1.00 26.42 477 LEU A N 1
ATOM 2968 C CA . LEU B 2 376 ? -23.979 -28.111 -16.614 1.00 26.87 477 LEU A CA 1
ATOM 2969 C C . LEU B 2 376 ? -24.656 -27.990 -17.977 1.00 30.07 477 LEU A C 1
ATOM 2970 O O . LEU B 2 376 ? -25.829 -28.352 -18.124 1.00 27.32 477 LEU A O 1
ATOM 2975 N N . LYS B 2 377 ? -23.937 -27.491 -18.986 1.00 29.15 478 LYS A N 1
ATOM 2976 C CA . LYS B 2 377 ? -24.510 -27.436 -20.330 1.00 29.50 478 LYS A CA 1
ATOM 2977 C C . LYS B 2 377 ? -24.616 -28.827 -20.941 1.00 28.07 478 LYS A C 1
ATOM 2978 O O . LYS B 2 377 ? -25.611 -29.147 -21.603 1.00 25.68 478 LYS A O 1
ATOM 2984 N N . ILE B 2 378 ? -23.590 -29.658 -20.745 1.00 23.82 479 ILE A N 1
ATOM 2985 C CA . ILE B 2 378 ? -23.654 -31.054 -21.177 1.00 22.36 479 ILE A CA 1
ATOM 2986 C C . ILE B 2 378 ? -24.914 -31.715 -20.635 1.00 23.35 479 ILE A C 1
ATOM 2987 O O . ILE B 2 378 ? -25.652 -32.387 -21.366 1.00 26.96 479 ILE A O 1
ATOM 2992 N N . ARG B 2 379 ? -25.178 -31.523 -19.340 1.00 20.09 480 ARG A N 1
ATOM 2993 C CA . ARG B 2 379 ? -26.351 -32.123 -18.712 1.00 19.18 480 ARG A CA 1
ATOM 2994 C C . ARG B 2 379 ? -27.642 -31.617 -19.342 1.00 23.01 480 ARG A C 1
ATOM 2995 O O . ARG B 2 379 ? -28.573 -32.398 -19.570 1.00 29.05 480 ARG A O 1
ATOM 3003 N N . SER B 2 380 ? -27.715 -30.313 -19.631 1.00 23.38 481 SER A N 1
ATOM 3004 C CA . SER B 2 380 ? -28.910 -29.750 -20.258 1.00 31.55 481 SER A CA 1
ATOM 3005 C C . SER B 2 380 ? -29.154 -30.367 -21.628 1.00 28.47 481 SER A C 1
ATOM 3006 O O . SER B 2 380 ? -30.272 -30.795 -21.940 1.00 31.82 481 SER A O 1
ATOM 3009 N N . GLU B 2 381 ? -28.121 -30.397 -22.472 1.00 24.74 482 GLU A N 1
ATOM 3010 C CA . GLU B 2 381 ? -28.258 -31.009 -23.791 1.00 21.53 482 GLU A CA 1
ATOM 3011 C C . GLU B 2 381 ? -28.611 -32.486 -23.672 1.00 25.55 482 GLU A C 1
ATOM 3012 O O . GLU B 2 381 ? -29.442 -32.999 -24.432 1.00 23.12 482 GLU A O 1
ATOM 3018 N N . PHE B 2 382 ? -27.996 -33.185 -22.717 1.00 21.77 483 PHE A N 1
ATOM 3019 C CA . PHE B 2 382 ? -28.272 -34.608 -22.544 1.00 25.50 483 PHE A CA 1
ATOM 3020 C C . PHE B 2 382 ? -29.739 -34.849 -22.205 1.00 27.69 483 PHE A C 1
ATOM 3021 O O . PHE B 2 382 ? -30.408 -35.675 -22.839 1.00 28.23 483 PHE A O 1
ATOM 3029 N N . LYS B 2 383 ? -30.251 -34.149 -21.191 1.00 25.42 484 LYS A N 1
ATOM 3030 C CA . LYS B 2 383 ? -31.634 -34.353 -20.766 1.00 24.70 484 LYS A CA 1
ATOM 3031 C C . LYS B 2 383 ? -32.611 -33.952 -21.863 1.00 24.13 484 LYS A C 1
ATOM 3032 O O . LYS B 2 383 ? -33.638 -34.612 -22.068 1.00 27.48 484 LYS A O 1
ATOM 3038 N N . ARG B 2 384 ? -32.300 -32.875 -22.586 1.00 32.18 485 ARG A N 1
ATOM 3039 C CA . ARG B 2 384 ? -33.164 -32.407 -23.665 1.00 33.48 485 ARG A CA 1
ATOM 3040 C C . ARG B 2 384 ? -33.272 -33.437 -24.782 1.00 33.66 485 ARG A C 1
ATOM 3041 O O . ARG B 2 384 ? -34.360 -33.654 -25.329 1.00 28.39 485 ARG A O 1
ATOM 3049 N N . LYS B 2 385 ? -32.159 -34.088 -25.133 1.00 32.38 486 LYS A N 1
ATOM 3050 C CA . LYS B 2 385 ? -32.183 -35.002 -26.270 1.00 30.12 486 LYS A CA 1
ATOM 3051 C C . LYS B 2 385 ? -32.646 -36.399 -25.875 1.00 28.78 486 LYS A C 1
ATOM 3052 O O . LYS B 2 385 ? -33.461 -37.007 -26.579 1.00 30.46 486 LYS A O 1
ATOM 3058 N N . TYR B 2 386 ? -32.155 -36.926 -24.756 1.00 24.42 487 TYR A N 1
ATOM 3059 C CA . TYR B 2 386 ? -32.400 -38.318 -24.402 1.00 25.56 487 TYR A CA 1
ATOM 3060 C C . TYR B 2 386 ? -33.548 -38.509 -23.420 1.00 24.67 487 TYR A C 1
ATOM 3061 O O . TYR B 2 386 ? -33.896 -39.654 -23.117 1.00 27.68 487 TYR A O 1
ATOM 3070 N N . GLY B 2 387 ? -34.154 -37.430 -22.923 1.00 27.85 488 GLY A N 1
ATOM 3071 C CA . GLY B 2 387 ? -35.330 -37.532 -22.081 1.00 27.83 488 GLY A CA 1
ATOM 3072 C C . GLY B 2 387 ? -35.074 -37.887 -20.632 1.00 32.63 488 GLY A C 1
ATOM 3073 O O . GLY B 2 387 ? -35.916 -37.582 -19.780 1.00 37.11 488 GLY A O 1
ATOM 3074 N N . LYS B 2 388 ? -33.958 -38.537 -20.322 1.00 28.96 489 LYS A N 1
ATOM 3075 C CA . LYS B 2 388 ? -33.547 -38.796 -18.951 1.00 28.09 489 LYS A CA 1
ATOM 3076 C C . LYS B 2 388 ? -32.199 -38.131 -18.711 1.00 30.58 489 LYS A C 1
ATOM 3077 O O . LYS B 2 388 ? -31.455 -37.836 -19.648 1.00 27.82 489 LYS A O 1
ATOM 3083 N N . SER B 2 389 ? -31.880 -37.906 -17.442 1.00 26.67 490 SER A N 1
ATOM 3084 C CA . SER B 2 389 ? -30.684 -37.152 -17.108 1.00 29.63 490 SER A CA 1
ATOM 3085 C C . SER B 2 389 ? -29.428 -38.001 -17.286 1.00 30.94 490 SER A C 1
ATOM 3086 O O . SER B 2 389 ? -29.472 -39.233 -17.313 1.00 27.28 490 SER A O 1
ATOM 3089 N N . LEU B 2 390 ? -28.291 -37.312 -17.406 1.00 26.58 491 LEU A N 1
ATOM 3090 C CA . LEU B 2 390 ? -27.002 -37.997 -17.394 1.00 21.68 491 LEU A CA 1
ATOM 3091 C C . LEU B 2 390 ? -26.813 -38.767 -16.095 1.00 22.17 491 LEU A C 1
ATOM 3092 O O . LEU B 2 390 ? -26.279 -39.884 -16.090 1.00 28.49 491 LEU A O 1
ATOM 3097 N N . TYR B 2 391 ? -27.259 -38.176 -14.985 1.00 25.21 492 TYR A N 1
ATOM 3098 C CA . TYR B 2 391 ? -27.261 -38.838 -13.687 1.00 27.45 492 TYR A CA 1
ATOM 3099 C C . TYR B 2 391 ? -27.917 -40.213 -13.764 1.00 25.27 492 TYR A C 1
ATOM 3100 O O . TYR B 2 391 ? -27.365 -41.212 -13.289 1.00 24.30 492 TYR A O 1
ATOM 3109 N N . TYR B 2 392 ? -29.107 -40.273 -14.359 1.00 22.82 493 TYR A N 1
ATOM 3110 C CA . TYR B 2 392 ? -29.826 -41.535 -14.491 1.00 25.93 493 TYR A CA 1
ATOM 3111 C C . TYR B 2 392 ? -29.018 -42.558 -15.285 1.00 28.02 493 TYR A C 1
ATOM 3112 O O . TYR B 2 392 ? -28.897 -43.717 -14.875 1.00 25.72 493 TYR A O 1
ATOM 3121 N N . TYR B 2 393 ? -28.442 -42.146 -16.418 1.00 27.68 494 TYR A N 1
ATOM 3122 C CA . TYR B 2 393 ? -27.694 -43.095 -17.239 1.00 24.62 494 TYR A CA 1
ATOM 3123 C C . TYR B 2 393 ? -26.468 -43.628 -16.504 1.00 27.19 494 TYR A C 1
ATOM 3124 O O . TYR B 2 393 ? -26.161 -44.823 -16.588 1.00 26.62 494 TYR A O 1
ATOM 3133 N N . ILE B 2 394 ? -25.764 -42.763 -15.772 1.00 28.00 495 ILE A N 1
ATOM 3134 C CA . ILE B 2 394 ? -24.623 -43.217 -14.981 1.00 26.44 495 ILE A CA 1
ATOM 3135 C C . ILE B 2 394 ? -25.071 -44.229 -13.934 1.00 29.47 495 ILE A C 1
ATOM 3136 O O . ILE B 2 394 ? -24.375 -45.218 -13.666 1.00 29.76 495 ILE A O 1
ATOM 3141 N N . GLN B 2 395 ? -26.247 -44.008 -13.339 1.00 24.92 496 GLN A N 1
ATOM 3142 C CA . GLN B 2 395 ? -26.752 -44.929 -12.323 1.00 32.02 496 GLN A CA 1
ATOM 3143 C C . GLN B 2 395 ? -26.953 -46.330 -12.888 1.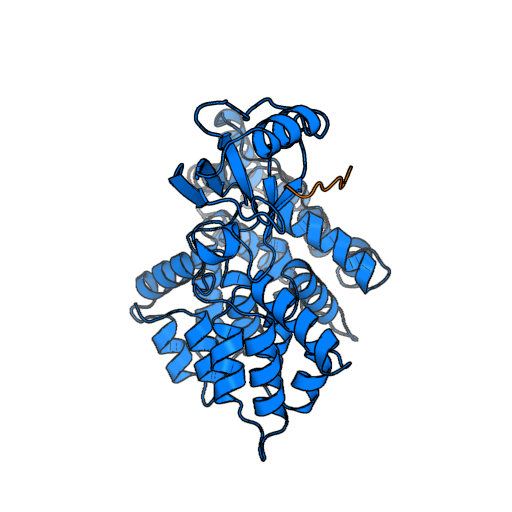00 29.92 496 GLN A C 1
ATOM 3144 O O . GLN B 2 395 ? -26.672 -47.325 -12.211 1.00 33.42 496 GLN A O 1
ATOM 3150 N N . GLN B 2 396 ? -27.444 -46.428 -14.125 1.00 26.95 497 GLN A N 1
ATOM 3151 C CA . GLN B 2 396 ? -27.753 -47.729 -14.709 1.00 31.54 497 GLN A CA 1
ATOM 3152 C C . GLN B 2 396 ? -26.523 -48.460 -15.230 1.00 37.27 497 GLN A C 1
ATOM 3153 O O . GLN B 2 396 ? -26.584 -49.680 -15.413 1.00 40.69 497 GLN A O 1
ATOM 3159 N N . ASP B 2 397 ? -25.414 -47.756 -15.476 1.00 30.31 498 ASP A N 1
ATOM 3160 C CA . ASP B 2 397 ? -24.250 -48.374 -16.098 1.00 32.87 498 ASP A CA 1
ATOM 3161 C C . ASP B 2 397 ? -23.081 -48.618 -15.157 1.00 32.65 498 ASP A C 1
ATOM 3162 O O . ASP B 2 397 ? -22.185 -49.393 -15.506 1.00 38.37 498 ASP A O 1
ATOM 3167 N N . THR B 2 398 ? -23.055 -47.984 -13.988 1.00 30.35 499 THR A N 1
ATOM 3168 C CA . THR B 2 398 ? -21.946 -48.126 -13.057 1.00 33.97 499 THR A CA 1
ATOM 3169 C C . THR B 2 398 ? -22.484 -48.479 -11.678 1.00 33.90 499 THR A C 1
ATOM 3170 O O . THR B 2 398 ? -23.670 -48.304 -11.389 1.00 34.43 499 THR A O 1
ATOM 3174 N N . LYS B 2 399 ? -21.547 -48.964 -10.862 1.00 30.06 500 LYS A N 1
ATOM 3175 C CA . LYS B 2 399 ? -21.912 -49.407 -9.505 1.00 31.39 500 LYS A CA 1
ATOM 3176 C C . LYS B 2 399 ? -20.826 -49.079 -8.485 1.00 33.35 500 LYS A C 1
ATOM 3177 O O . LYS B 2 399 ? -19.730 -48.700 -8.888 1.00 32.51 500 LYS A O 1
ATOM 3183 N N . GLY B 2 400 ? -21.170 -49.168 -7.206 1.00 32.01 501 GLY A N 1
ATOM 3184 C CA . GLY B 2 400 ? -20.188 -49.038 -6.145 1.00 34.86 501 GLY A CA 1
ATOM 3185 C C . GLY B 2 400 ? -19.712 -47.609 -5.930 1.00 34.91 501 GLY A C 1
ATOM 3186 O O . GLY B 2 400 ? -20.392 -46.631 -6.250 1.00 29.96 501 GLY A O 1
ATOM 3187 N N . ASP B 2 401 ? -18.505 -47.501 -5.364 1.00 35.46 502 ASP A N 1
ATOM 3188 C CA . ASP B 2 401 ? -17.911 -46.186 -5.143 1.00 31.08 502 ASP A CA 1
ATOM 3189 C C . ASP B 2 401 ? -17.503 -45.530 -6.453 1.00 29.86 502 ASP A C 1
ATOM 3190 O O . ASP B 2 401 ? -17.392 -44.302 -6.523 1.00 29.23 502 ASP A O 1
ATOM 3195 N N . TYR B 2 402 ? -17.256 -46.335 -7.487 1.00 26.84 503 TYR A N 1
ATOM 3196 C CA . TYR B 2 402 ? -17.050 -45.802 -8.828 1.00 28.50 503 TYR A CA 1
ATOM 3197 C C . TYR B 2 402 ? -18.266 -45.006 -9.281 1.00 30.78 503 TYR A C 1
ATOM 3198 O O . TYR B 2 402 ? -18.142 -43.865 -9.742 1.00 26.06 503 TYR A O 1
ATOM 3207 N N . GLN B 2 403 ? -19.459 -45.588 -9.131 1.00 25.50 504 GLN A N 1
ATOM 3208 C CA . GLN B 2 403 ? -20.685 -44.871 -9.466 1.00 27.84 504 GLN A CA 1
ATOM 3209 C C . GLN B 2 403 ? -20.808 -43.578 -8.669 1.00 28.55 504 GLN A C 1
ATOM 3210 O O . GLN B 2 403 ? -21.089 -42.514 -9.233 1.00 27.25 504 GLN A O 1
ATOM 3216 N N . LYS B 2 404 ? -20.597 -43.647 -7.349 1.00 29.57 505 LYS A N 1
ATOM 3217 C CA . LYS B 2 404 ? -20.785 -42.466 -6.509 1.00 25.76 505 LYS A CA 1
ATOM 3218 C C . LYS B 2 404 ? -19.843 -41.339 -6.923 1.00 29.70 505 LYS A C 1
ATOM 3219 O O . LYS B 2 404 ? -20.236 -40.165 -6.945 1.00 29.71 505 LYS A O 1
ATOM 3225 N N . ALA B 2 405 ? -18.600 -41.679 -7.276 1.00 25.32 506 ALA A N 1
ATOM 3226 C CA . ALA B 2 405 ? -17.659 -40.661 -7.729 1.00 28.33 506 ALA A CA 1
ATOM 3227 C C . ALA B 2 405 ? -18.148 -39.992 -9.008 1.00 28.37 506 ALA A C 1
ATOM 3228 O O . ALA B 2 405 ? -18.104 -38.763 -9.130 1.00 28.03 506 ALA A O 1
ATOM 3230 N N . LEU B 2 406 ? -18.630 -40.784 -9.971 1.00 26.49 507 LEU A N 1
ATOM 3231 C CA . LEU B 2 406 ? -19.143 -40.205 -11.209 1.00 22.02 507 LEU A CA 1
ATOM 3232 C C . LEU B 2 406 ? -20.381 -39.353 -10.954 1.00 28.32 507 LEU A C 1
ATOM 3233 O O . LEU B 2 406 ? -20.567 -38.310 -11.593 1.00 24.83 507 LEU A O 1
ATOM 3238 N N . LEU B 2 407 ? -21.242 -39.780 -10.029 1.00 25.24 508 LEU A N 1
ATOM 3239 C CA . LEU B 2 407 ? -22.434 -38.993 -9.725 1.00 25.88 508 LEU A CA 1
ATOM 3240 C C . LEU B 2 407 ? -22.064 -37.657 -9.093 1.00 29.56 508 LEU A C 1
ATOM 3241 O O . LEU B 2 407 ? -22.681 -36.628 -9.393 1.00 26.98 508 LEU A O 1
ATOM 3246 N N . TYR B 2 408 ? -21.058 -37.651 -8.216 1.00 26.95 509 TYR A N 1
ATOM 3247 C CA . TYR B 2 408 ? -20.562 -36.393 -7.670 1.00 26.06 509 TYR A CA 1
ATOM 3248 C C . TYR B 2 408 ? -20.018 -35.489 -8.769 1.00 26.06 509 TYR A C 1
ATOM 3249 O O . TYR B 2 408 ? -20.238 -34.273 -8.747 1.00 27.84 509 TYR A O 1
ATOM 3258 N N . LEU B 2 409 ? -19.288 -36.062 -9.730 1.00 24.90 510 LEU A N 1
ATOM 3259 C CA . LEU B 2 409 ? -18.764 -35.255 -10.827 1.00 26.81 510 LEU A CA 1
ATOM 3260 C C . LEU B 2 409 ? -19.887 -34.761 -11.728 1.00 32.96 510 LEU A C 1
ATOM 3261 O O . LEU B 2 409 ? -19.818 -33.647 -12.260 1.00 34.96 510 LEU A O 1
ATOM 3266 N N . CYS B 2 410 ? -20.923 -35.581 -11.916 1.00 27.98 511 CYS A N 1
ATOM 3267 C CA . CYS B 2 410 ? -22.109 -35.121 -12.629 1.00 30.07 511 CYS A CA 1
ATOM 3268 C C . CYS B 2 410 ? -22.709 -33.900 -11.946 1.00 26.48 511 CYS A C 1
ATOM 3269 O O . CYS B 2 410 ? -23.067 -32.919 -12.608 1.00 29.52 511 CYS A O 1
ATOM 3272 N N . GLY B 2 411 ? -22.805 -33.933 -10.620 1.00 26.88 512 GLY A N 1
ATOM 3273 C CA . GLY B 2 411 ? -23.279 -32.817 -9.839 1.00 29.19 512 GLY A CA 1
ATOM 3274 C C . GLY B 2 411 ? -24.719 -32.931 -9.384 1.00 40.77 512 GLY A C 1
ATOM 3275 O O . GLY B 2 411 ? -25.111 -32.231 -8.443 1.00 47.97 512 GLY A O 1
ATOM 3276 N N . GLY B 2 412 ? -25.512 -33.771 -10.022 1.00 35.35 513 GLY A N 1
ATOM 3277 C CA . GLY B 2 412 ? -26.885 -33.958 -9.594 1.00 38.20 513 GLY A CA 1
ATOM 3278 C C . GLY B 2 412 ? -27.783 -34.313 -10.761 1.00 32.47 513 GLY A C 1
ATOM 3279 O O . GLY B 2 412 ? -27.349 -34.432 -11.904 1.00 29.47 513 GLY A O 1
ATOM 3280 N N . ASP B 2 413 ? -29.062 -34.468 -10.434 1.00 36.27 514 ASP A N 1
ATOM 3281 C CA . ASP B 2 413 ? -30.086 -34.898 -11.370 1.00 32.80 514 ASP A CA 1
ATOM 3282 C C . ASP B 2 413 ? -30.637 -33.710 -12.156 1.00 34.43 514 ASP A C 1
ATOM 3283 O O . ASP B 2 413 ? -30.452 -32.545 -11.794 1.00 38.94 514 ASP A O 1
ATOM 3288 N N . ASP B 2 414 ? -31.327 -34.024 -13.247 1.00 31.21 515 ASP A N 1
ATOM 3289 C CA . ASP B 2 414 ? -31.969 -33.014 -14.078 1.00 36.77 515 ASP A CA 1
ATOM 3290 C C . ASP B 2 414 ?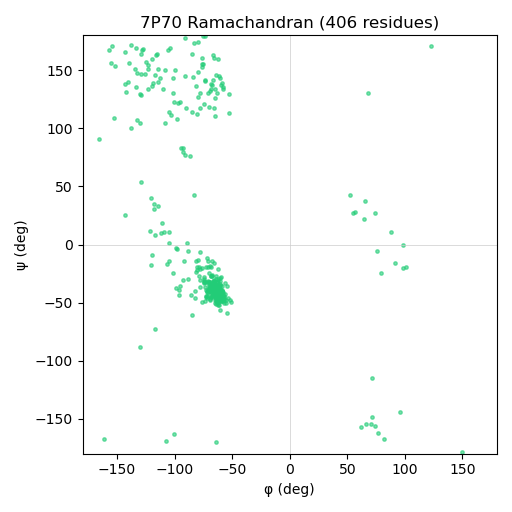 -33.424 -33.398 -14.346 1.00 54.73 515 ASP A C 1
ATOM 3291 O O . ASP B 2 414 ? -34.284 -32.538 -14.539 1.00 56.13 515 ASP A O 1
#

Sequence (414 aa):
TRRETEVQKRGVKVLKQELGGLGISIKGGKENKMMPILISKIFKGLAADQTQALYVGDAILSVNGADLRDATHDEAVQALKRAGKEVLLEVKYMREGSAYGSVKAYTNFDAERDALNIETAIKTKGVDEVTIVNILTNRSNEQRQDIAFAYQRRTKKELASALKSALSGHLETVILGLLKTPAQYDASELKASMKGLGTDEDSLIEIICSRTNQELQEINRVYKEMYKTDLEKDIISDTSGDFRKLMVALAKGRRAEDGSVIDYELIDQDARDLYDAGVKRKGTDVPKWISIMTERSVPHLQKVFDDRYKSYSPYDMLESIRKEVKGDLENAFLNLVQCIQNKPLYFADRLYDSMKGKGTRDKVLIRIMVSRSEVDMLKIRSEFKRKYGKSLYYYIQQDTKGDYQKALLYLCGGDD

Solvent-accessible surface area: 21230 Å² total; per-residue (Å²): 132,84,98,76,28,118,10,176,120,68,53,8,162,2,100,34,63,189,139,40,18,1,1,1,2,0,65,1,0,120,95,29,196,70,42,2,36,2,20,102,36,60,136,52,35,5,2,28,113,43,134,33,11,125,59,11,0,0,1,18,12,5,78,71,50,91,6,132,110,10,36,1,78,98,0,10,120,22,0,116,204,10,44,144,137,2,76,1,67,0,76,94,91,111,169,78,55,77,109,2,18,11,108,62,96,137,96,55,48,15,43,151,9,1,82,61,0,31,75,3,29,143,65,198,71,34,49,46,77,40,0,0,69,12,0,1,48,16,12,17,103,20,5,53,74,0,30,133,2,9,74,153,105,28,164,137,108,2,47,74,23,0,126,103,24,9,86,55,81,16,34,68,0,0,33,4,1,17,67,38,92,11,67,12,11,0,22,40,0,58,66,4,16,154,59,196,49,36,45,48,70,2,0,0,0,0,2,8,0,18,62,24,150,57,5,83,69,1,43,123,13,0,96,111,75,62,182,33,48,3,58,127,24,0,69,92,43,12,76,49,57,14,74,104,0,0,7,30,14,4,99,3,192,40,53,127,100,62,117,127,80,70,151,147,60,11,40,85,1,0,114,33,0,50,52,5,0,40,128,117,199,51,28,48,12,85,81,0,16,45,3,0,14,91,55,12,52,47,21,0,69,66,0,3,89,92,0,121,76,66,8,103,85,55,1,33,73,0,0,94,116,43,12,136,54,58,23,30,43,0,0,26,8,2,0,50,6,5,73,49,44,21,52,4,0,0,28,43,0,54,57,4,4,123,47,216,51,37,127,25,101,6,0,3,5,0,0,16,21,9,2,62,49,13,0,59,89,0,23,57,27,0,70,173,114,44,48,104,4,0,52,82,44,0,75,113,42,11,173,58,42,21,42,73,0,0,18,64,0,0,45,20,95,79

Foldseek 3Di:
DPDDDDD/DWDKFKWFADPPCGSQWDWDFAVVNPDATFTAGRHPPGTPNVSLPDDGQKGFQAKPNRGRRRGGPVRVVCSSVVDDRIIMTTIDRPDDFAPQFLADADSPADLLVLLVVQVVQLPPVLGNLVSVLVPLLNHAQVSLQSNQVNNCVVVVDGPLVSLCVSDDDLSNVLSSLSNDDLLRNLLVQLVVQLDDPAGVLVSLLLSLLQDALVSLVSNQVVNCVVPVDGSLVSLPVHDDDLLNVLSSLSSNRQADEDDDDADVVVLLVLLVQCCVQFVVDDAGPSVSVSCSLRHYYLVSVLSSQVSNVVPDVDGPLVRLVVHDDDSSSVSSNLNVCSSNPVLLSLLVQLCVQQVDPAGVSVSLSSCLSNCNRPRLNVNQVSNCVPVVFTSLVSLVVRDDDSSSVSSNSSSNDTD

InterPro domains:
  IPR001464 Annexin [PR00196] (47-69)
  IPR001464 Annexin [PR00196] (87-103)
  IPR001464 Annexin [PR00196] (114-135)
  IPR001464 Annexin [PR00196] (198-224)
  IPR001464 Annexin [PR00196] (278-298)
  IPR001464 Annexin [PR00196] (322-335)
  IPR002389 Annexin A2 [PR00198] (2-20)
  IPR002389 Annexin A2 [PR00198] (21-32)
  IPR002389 Annexin A2 [PR00198] (169-180)
  IPR002389 Annexin A2 [PR00198] (181-192)
  IPR002389 Annexin A2 [PR00198] (237-246)
  IPR002389 Annexin A2 [PR00198] (254-264)
  IPR018252 Annexin repeat, conserved site [PS00223] (50-102)
  IPR018252 Annexin repeat, conserved site [PS00223] (122-174)
  IPR018252 Annexin repeat, conserved site [PS00223] (282-334)
  IPR018502 Annexin repeat [PF00191] (38-102)
  IPR018502 Annexin repeat [PF00191] (109-174)
  IPR018502 Annexin repeat [PF00191] (193-259)
  IPR018502 Annexin repeat [PF00191] (269-334)
  IPR018502 Annexin repeat [PS51897] (33-104)

GO terms:
  GO:0005737 cytoplasm (C, IDA)
  GO:0005768 endosome (C, IDA)
  GO:0005515 protein binding (F, IPI)
  GO:0009986 cell surface (C, IDA)
  GO:0044090 positive regulation of vacuole organization (P, IMP)
  GO:0035578 azurophil granule lumen (C, TAS)
  GO:0005576 extracellular region (C, TAS)
  GO:0005829 cytosol (C, TAS)
  GO:0042802 identical protein binding (F, IPI)
  GO:0001921 positive regulation of receptor recycling (P, IDA)
  GO:0004867 serine-type endopeptidase inhibitor activity (F, IDA)
  GO:0005886 plasma membrane (C, IDA)
  GO:1905581 positive regulation of low-density lipoprotein particle clearance (P, IDA)
  GO:1905602 positive regulation of receptor-mediated endocytosis involved in cholesterol transport (P, IDA)
  GO:1990667 PCSK9-AnxA2 complex (C, IDA)
  GO:0032804 negative regulation of low-density lipoprotein particle receptor catabolic process (P, IDA)
  GO:0098641 cadherin binding involved in cell-cell adhesion (F, HDA)
  GO:0005576 extracellular region (C, HDA)
  GO:0005912 adherens junction (C, HDA)
  GO:0031012 extracellular matrix (C, HDA)

Organism: Homo sapiens (NCBI:txid9606)

Nearest PDB structures (foldseek):
  7pc4-assembly1_A  TM=9.994E-01  e=1.867E-60  Homo sapiens
  7pc7-assembly2_B  TM=8.371E-01  e=4.937E-54  Homo sapiens
  7pc8-assembly2_B  TM=8.198E-01  e=2.611E-54  Homo sapiens
  7p72-assembly1_A  TM=8.380E-01  e=5.866E-52  Homo sapiens
  5n7f-assembly2_B  TM=8.338E-01  e=7.096E-49  Homo sapiens

Secondary structure (DSSP, 8-state):
--EEEEEE-BTTTBT-EEEEEEGGGTEEEEEEEE-TTSHHHHHT---TTEEEEEETTEE-TT--HHHHHHHHHHS-SEEEEEEEE-----SS-S----TT--HHHHHHHHHHHHHSTT--HHHHHHHHTTS-HHHHHHHHHHHHHHHSS-HHHHHHHH--HHHHHHHHHHHS-HHHHHHHHHHHHT-SSS--HHHHHHHHHH--HHHHHHHHHHHHHHHSS-HHHHHHHH--HHHHHHHHHHHT--PPP--SS--HHHHHHHHHHHHHHTTTSSS--HHHHHHHHHHS-HHHHHHHHHHHHHH-SS-HHHHHHHH--HHHHHHHHHHHHHHHHHHHHHHHHHHHHHSSSS--HHHHHHHHHHHTTTTHHHHHHHHHHHHSS-HHHHHHHH--HHHHHHHHHHH-S--/---EEE-

Radius of gyration: 24.68 Å; Cα contacts (8 Å, |Δi|>4): 636; chains: 2; bounding box: 46×59×73 Å

B-factor: mean 46.13, std 18.88, range [17.57, 118.63]